Protein 8ZXU (pdb70)

Organism: Staphylococcus aureus (strain COL) (NCBI:txid93062)

Foldseek 3Di:
DADDFQDFADKFWWAWLVRDTDIPCVQAQFKEKEWEDQDCPDDQNVVQQVVLQVLAPVVHGYYEYEKQDPSPRVVVSCVVVVHPRGTYIHCNPPCRVCVSHVAAPVVSRIGAGKIWIAHNRRRTNDIDRDDDPHRHPPSVVSRVSNVVD/DEDDFQDQADKFWWAWLVRDIDIPVVQAQFKEKEWEDQDCPDVLNVVQQVVLQVPADPVHGYYEYEKQPPSPRVVVSCVVVVHDRRTYIHPNPPCRVCVRHVQAPPVVRMGAGKIWIAHSSRRTRDIDRDDPPDRHPPSVVSNVSSVVD/DEDDAQDFADKFWWAWLVRDTDIPCVFAQAKEKEWEAQDCPDDQNVVVLVVCVVLADPPGHAYEYEKQDDSPVVCVSCVVVVNVPRTYTHCNPPVRNCVRHVQAPPVSRIGFGKIWIAHNRRRTNDIDGADVVHDHPPSVVSRVSNVVD/DADDAQDFADKFWWAALVRDIDIPVVQAQFKEKEWEDQDCPDDLNVVSQVVLVVLADPVHGYYEYEKQDDSPVVVVSCVVVVNPRRTYIHCNPPCRNCVRNVAAPPVVRIGAGKIFIAGNRRRTRDIDRDDPPDRHPPSVVSRVSSVVD

B-factor: mean 20.43, std 9.21, range [8.5, 71.88]

Structure (mmCIF, N/CA/C/O backbone):
data_8ZXU
#
_entry.id   8ZXU
#
_cell.length_a   38.267
_cell.length_b   148.331
_cell.length_c   72.952
_cell.angle_alpha   90.00
_cell.angle_beta   90.00
_cell.angle_gamma   90.00
#
_symmetry.space_group_name_H-M   'P 1 21 1'
#
loop_
_entity.id
_entity.type
_entity.pdbx_description
1 polymer 'Thiol peroxidase'
2 non-polymer 'TETRAETHYLENE GLYCOL'
3 non-polymer 'HYDROGEN PEROXIDE'
4 non-polymer O-tert-Butylhydroxylamine
5 non-polymer IMIDAZOLE
6 non-polymer 1-HYDROXYSULFANYL-4-MERCAPTO-BUTANE-2,3-DIOL
7 non-polymer (2R,3S)-1,4-DIMERCAPTOBUTANE-2,3-DIOL
8 water water
#
loop_
_atom_site.group_PDB
_atom_site.id
_atom_site.type_symbol
_atom_site.label_atom_id
_atom_site.label_alt_id
_atom_site.label_comp_id
_atom_site.label_asym_id
_atom_site.label_entity_id
_atom_site.label_seq_id
_atom_site.pdbx_PDB_ins_code
_atom_site.Cartn_x
_atom_site.Cartn_y
_atom_site.Cartn_z
_atom_site.occupancy
_atom_site.B_iso_or_equiv
_atom_site.auth_seq_id
_atom_site.auth_comp_id
_atom_site.auth_asym_id
_atom_site.auth_atom_id
_atom_site.pdbx_PDB_model_num
ATOM 1 N N . GLN A 1 1 ? 12.514 -10.451 3.346 1.00 44.48 16 GLN A N 1
ATOM 2 C CA . GLN A 1 1 ? 13.549 -9.608 2.694 1.00 44.97 16 GLN A CA 1
ATOM 3 C C . GLN A 1 1 ? 14.819 -9.601 3.557 1.00 41.32 16 GLN A C 1
ATOM 4 O O . GLN A 1 1 ? 15.222 -10.626 4.067 1.00 37.93 16 GLN A O 1
ATOM 20 N N . GLN A 1 2 ? 15.471 -8.433 3.671 1.00 42.81 17 GLN A N 1
ATOM 21 C CA . GLN A 1 2 ? 16.626 -8.210 4.509 1.00 39.18 17 GLN A CA 1
ATOM 22 C C . GLN A 1 2 ? 16.297 -7.067 5.477 1.00 37.15 17 GLN A C 1
ATOM 23 O O . GLN A 1 2 ? 15.773 -6.036 5.040 1.00 43.08 17 GLN A O 1
ATOM 37 N N . ILE A 1 3 ? 16.602 -7.256 6.769 1.00 29.17 18 ILE A N 1
ATOM 38 C CA . ILE A 1 3 ? 16.380 -6.244 7.782 1.00 24.64 18 ILE A CA 1
ATOM 39 C C . ILE A 1 3 ? 17.632 -5.397 7.885 1.00 23.85 18 ILE A C 1
ATOM 40 O O . ILE A 1 3 ? 18.723 -5.930 8.039 1.00 22.32 18 ILE A O 1
ATOM 56 N N . ASN A 1 4 ? 17.465 -4.101 7.859 1.00 19.44 19 ASN A N 1
ATOM 57 C CA . ASN A 1 4 ? 18.597 -3.202 8.074 1.00 21.73 19 ASN A CA 1
ATOM 58 C C . ASN A 1 4 ? 18.392 -2.414 9.373 1.00 19.85 19 ASN A C 1
ATOM 59 O O . ASN A 1 4 ? 17.311 -1.930 9.715 1.00 18.98 19 ASN A O 1
ATOM 70 N N . GLU A 1 5 ? 19.522 -2.256 10.083 1.00 17.38 20 GLU A N 1
ATOM 71 C CA . GLU A 1 5 ? 19.498 -1.431 11.274 1.00 16.27 20 GLU A CA 1
ATOM 72 C C . GLU A 1 5 ? 19.029 -0.055 10.872 1.00 16.75 20 GLU A C 1
ATOM 73 O O . GLU A 1 5 ? 19.349 0.423 9.794 1.00 18.20 20 GLU A O 1
ATOM 85 N N . GLY A 1 6 ? 18.168 0.515 11.710 1.00 16.72 21 GLY A N 1
ATOM 86 C CA . GLY A 1 6 ? 17.629 1.863 11.509 1.00 17.93 21 GLY A CA 1
ATOM 87 C C . GLY A 1 6 ? 16.205 1.803 10.953 1.00 19.52 21 GLY A C 1
ATOM 88 O O . GLY A 1 6 ? 15.477 2.793 10.968 1.00 27.33 21 GLY A O 1
ATOM 92 N N . ASP A 1 7 ? 15.872 0.695 10.318 1.00 20.29 22 ASP A N 1
ATOM 93 C CA . ASP A 1 7 ? 14.559 0.467 9.772 1.00 20.68 22 ASP A CA 1
ATOM 94 C C . ASP A 1 7 ? 13.640 0.093 10.912 1.00 18.48 22 ASP A C 1
ATOM 95 O O . ASP A 1 7 ? 14.057 -0.335 12.009 1.00 18.54 22 ASP A O 1
ATOM 104 N N . PHE A 1 8 ? 12.359 0.407 10.654 1.00 18.57 23 PHE A N 1
ATOM 105 C CA . PHE A 1 8 ? 11.259 -0.054 11.454 1.00 16.85 23 PHE A CA 1
ATOM 106 C C . PHE A 1 8 ? 11.104 -1.572 11.191 1.00 17.09 23 PHE A C 1
ATOM 107 O O . PHE A 1 8 ? 11.160 -1.984 10.028 1.00 19.12 23 PHE A O 1
ATOM 124 N N . ALA A 1 9 ? 10.903 -2.329 12.292 1.00 15.47 24 ALA A N 1
ATOM 125 C CA . ALA A 1 9 ? 10.759 -3.771 12.273 1.00 15.86 24 ALA A CA 1
ATOM 126 C C . ALA A 1 9 ? 9.456 -4.112 11.569 1.00 16.99 24 ALA A C 1
ATOM 127 O O . ALA A 1 9 ? 8.438 -3.475 11.818 1.00 20.01 24 ALA A O 1
ATOM 134 N N . PRO A 1 10 ? 9.448 -5.126 10.696 1.00 17.69 25 PRO A N 1
ATOM 135 C CA . PRO A 1 10 ? 8.178 -5.591 10.128 1.00 18.74 25 PRO A CA 1
ATOM 136 C C . PRO A 1 10 ? 7.392 -6.375 11.175 1.00 17.53 25 PRO A C 1
ATOM 137 O O . PRO A 1 10 ? 7.944 -6.987 12.096 1.00 18.39 25 PRO A O 1
ATOM 148 N N . ASP A 1 11 ? 6.080 -6.328 11.046 1.00 18.21 26 ASP A N 1
ATOM 149 C CA . ASP A 1 11 ? 5.183 -7.126 11.844 1.00 16.58 26 ASP A CA 1
ATOM 150 C C . ASP A 1 11 ? 5.223 -8.562 11.391 1.00 15.58 26 ASP A C 1
ATOM 151 O O . ASP A 1 11 ? 5.751 -8.893 10.349 1.00 16.96 26 ASP A O 1
ATOM 160 N N . PHE A 1 12 ? 4.731 -9.415 12.289 1.00 14.80 27 PHE A N 1
ATOM 161 C CA . PHE A 1 12 ? 4.720 -10.876 12.095 1.00 15.09 27 PHE A CA 1
ATOM 162 C C . PHE A 1 12 ? 3.531 -11.456 12.855 1.00 15.56 27 PHE A C 1
ATOM 163 O O . PHE A 1 12 ? 3.003 -10.842 13.742 1.00 16.66 27 PHE A O 1
ATOM 180 N N . THR A 1 13 ? 3.240 -12.743 12.555 1.00 14.18 28 THR A N 1
ATOM 181 C CA A THR A 1 13 ? 2.238 -13.469 13.300 0.50 14.98 28 THR A CA 1
ATOM 182 C CA B THR A 1 13 ? 2.199 -13.512 13.214 0.50 15.15 28 THR A CA 1
ATOM 183 C C . THR A 1 13 ? 2.841 -14.813 13.688 1.00 14.26 28 THR A C 1
ATOM 184 O O . THR A 1 13 ? 3.231 -15.587 12.849 1.00 15.40 28 THR A O 1
ATOM 202 N N . VAL A 1 14 ? 2.922 -15.035 15.009 1.00 14.03 29 VAL A N 1
ATOM 203 C CA . VAL A 1 14 ? 3.425 -16.276 15.592 1.00 12.77 29 VAL A CA 1
ATOM 204 C C . VAL A 1 14 ? 2.459 -16.789 16.628 1.00 13.53 29 VAL A C 1
ATOM 205 O O . VAL A 1 14 ? 1.369 -16.211 16.845 1.00 14.10 29 VAL A O 1
ATOM 218 N N . LEU A 1 15 ? 2.732 -17.963 17.196 1.00 12.93 30 LEU A N 1
ATOM 219 C CA . LEU A 1 15 ? 1.875 -18.603 18.180 1.00 13.58 30 LEU A CA 1
ATOM 220 C C . LEU A 1 15 ? 2.542 -18.740 19.532 1.00 14.66 30 LEU A C 1
ATOM 221 O O . LEU A 1 15 ? 3.689 -19.239 19.665 1.00 13.15 30 LEU A O 1
ATOM 237 N N . ASP A 1 16 ? 1.831 -18.377 20.587 1.00 13.16 31 ASP A N 1
ATOM 238 C CA . ASP A 1 16 ? 2.269 -18.563 21.978 1.00 13.23 31 ASP A CA 1
ATOM 239 C C . ASP A 1 16 ? 2.057 -20.017 22.354 1.00 13.75 31 ASP A C 1
ATOM 240 O O . ASP A 1 16 ? 1.478 -20.794 21.558 1.00 14.50 31 ASP A O 1
ATOM 249 N N . ASN A 1 17 ? 2.501 -20.365 23.576 1.00 13.92 32 ASN A N 1
ATOM 250 C CA . ASN A 1 17 ? 2.425 -21.729 24.017 1.00 15.08 32 ASN A CA 1
ATOM 251 C C . ASN A 1 17 ? 1.005 -22.195 24.280 1.00 18.03 32 ASN A C 1
ATOM 252 O O . ASN A 1 17 ? 0.810 -23.423 24.385 1.00 20.36 32 ASN A O 1
ATOM 263 N N . ASP A 1 18 ? 0.078 -21.253 24.212 1.00 18.79 33 ASP A N 1
ATOM 264 C CA . ASP A 1 18 ? -1.349 -21.554 24.440 1.00 22.54 33 ASP A CA 1
ATOM 265 C C . ASP A 1 18 ? -2.149 -21.481 23.137 1.00 24.37 33 ASP A C 1
ATOM 266 O O . ASP A 1 18 ? -3.408 -21.447 23.159 1.00 23.96 33 ASP A O 1
ATOM 275 N N . LEU A 1 19 ? -1.454 -21.420 22.001 1.00 22.90 34 LEU A N 1
ATOM 276 C CA . LEU A 1 19 ? -1.992 -21.445 20.653 1.00 20.26 34 LEU A CA 1
ATOM 277 C C . LEU A 1 19 ? -2.668 -20.139 20.249 1.00 20.07 34 LEU A C 1
ATOM 278 O O . LEU A 1 19 ? -3.328 -20.084 19.169 1.00 19.47 34 LEU A O 1
ATOM 294 N N . ASN A 1 20 ? -2.438 -19.089 21.007 1.00 19.30 35 ASN A N 1
ATOM 295 C CA . ASN A 1 20 ? -2.912 -17.777 20.640 1.00 20.86 35 ASN A CA 1
ATOM 296 C C . ASN A 1 20 ? -1.995 -17.121 19.632 1.00 20.28 35 ASN A C 1
ATOM 297 O O . ASN A 1 20 ? -0.787 -17.196 19.768 1.00 17.86 35 ASN A O 1
ATOM 308 N N . GLN A 1 21 ? -2.568 -16.331 18.721 1.00 18.55 36 GLN A N 1
ATOM 309 C CA . GLN A 1 21 ? -1.836 -15.504 17.778 1.00 21.44 36 GLN A CA 1
ATOM 310 C C . GLN A 1 21 ? -1.178 -14.325 18.520 1.00 19.55 36 GLN A C 1
ATOM 311 O O . GLN A 1 21 ? -1.851 -13.656 19.310 1.00 22.53 36 GLN A O 1
ATOM 325 N N . VAL A 1 22 ? 0.122 -14.128 18.273 1.00 17.84 37 VAL A N 1
ATOM 326 C CA . VAL A 1 22 ? 0.903 -13.017 18.811 1.00 16.82 37 VAL A CA 1
ATOM 327 C C . VAL A 1 22 ? 1.566 -12.258 17.661 1.00 15.94 37 VAL A C 1
ATOM 328 O O . VAL A 1 22 ? 2.018 -12.818 16.646 1.00 13.65 37 VAL A O 1
ATOM 341 N N . THR A 1 23 ? 1.482 -10.891 17.750 1.00 14.54 38 THR A N 1
ATOM 342 C CA . THR A 1 23 ? 2.084 -10.024 16.750 1.00 18.41 38 THR A CA 1
ATOM 343 C C . THR A 1 23 ? 2.959 -8.990 17.481 1.00 18.36 38 THR A C 1
ATOM 344 O O . THR A 1 23 ? 2.941 -8.929 18.715 1.00 18.28 38 THR A O 1
ATOM 354 N N . LEU A 1 24 ? 3.625 -8.115 16.748 1.00 23.01 39 LEU A N 1
ATOM 355 C CA . LEU A 1 24 ? 4.665 -7.320 17.406 1.00 21.40 39 LEU A CA 1
ATOM 356 C C . LEU A 1 24 ? 3.929 -6.324 18.318 1.00 20.63 39 LEU A C 1
ATOM 357 O O . LEU A 1 24 ? 4.429 -5.961 19.415 1.00 20.60 39 LEU A O 1
ATOM 373 N N . ALA A 1 25 ? 2.690 -5.946 17.952 1.00 19.89 40 ALA A N 1
ATOM 374 C CA . ALA A 1 25 ? 1.859 -5.033 18.708 1.00 23.83 40 ALA A CA 1
ATOM 375 C C . ALA A 1 25 ? 1.448 -5.544 20.092 1.00 22.08 40 ALA A C 1
ATOM 376 O O . ALA A 1 25 ? 1.095 -4.748 20.957 1.00 22.68 40 ALA A O 1
ATOM 383 N N . ASP A 1 26 ? 1.480 -6.851 20.340 1.00 17.68 41 ASP A N 1
ATOM 384 C CA . ASP A 1 26 ? 1.235 -7.389 21.660 1.00 17.54 41 ASP A CA 1
ATOM 385 C C . ASP A 1 26 ? 2.326 -6.991 22.661 1.00 17.42 41 ASP A C 1
ATOM 386 O O . ASP A 1 26 ? 2.194 -7.255 23.864 1.00 20.06 41 ASP A O 1
ATOM 395 N N . TYR A 1 27 ? 3.401 -6.388 22.182 1.00 15.61 42 TYR A N 1
ATOM 396 C CA . TYR A 1 27 ? 4.459 -5.912 23.082 1.00 13.91 42 TYR A CA 1
ATOM 397 C C . TYR A 1 27 ? 4.671 -4.397 22.960 1.00 12.75 42 TYR A C 1
ATOM 398 O O . TYR A 1 27 ? 5.731 -3.844 23.018 1.00 12.44 42 TYR A O 1
ATOM 415 N N . ALA A 1 28 ? 3.563 -3.720 22.597 1.00 12.53 43 ALA A N 1
ATOM 416 C CA . ALA A 1 28 ? 3.571 -2.297 22.310 1.00 13.33 43 ALA A CA 1
ATOM 417 C C . ALA A 1 28 ? 4.185 -1.505 23.439 1.00 12.60 43 ALA A C 1
ATOM 418 O O . ALA A 1 28 ? 3.818 -1.727 24.600 1.00 12.70 43 ALA A O 1
ATOM 425 N N . GLY A 1 29 ? 5.089 -0.583 23.012 1.00 13.17 44 GLY A N 1
ATOM 426 C CA . GLY A 1 29 ? 5.670 0.305 23.992 1.00 14.63 44 GLY A CA 1
ATOM 427 C C . GLY A 1 29 ? 6.932 -0.221 24.683 1.00 14.80 44 GLY A C 1
ATOM 428 O O . GLY A 1 29 ? 7.481 0.558 25.406 1.00 19.02 44 GLY A O 1
ATOM 432 N N . LYS A 1 30 ? 7.309 -1.490 24.439 1.00 16.01 45 LYS A N 1
ATOM 433 C CA . LYS A 1 30 ? 8.472 -2.095 25.047 1.00 15.94 45 LYS A CA 1
ATOM 434 C C . LYS A 1 30 ? 9.626 -2.232 24.057 1.00 13.53 45 LYS A C 1
ATOM 435 O O . LYS A 1 30 ? 9.409 -2.407 22.860 1.00 15.10 45 LYS A O 1
ATOM 454 N N . LYS A 1 31 ? 10.857 -2.166 24.547 1.00 13.29 46 LYS A N 1
ATOM 455 C CA . LYS A 1 31 ? 11.989 -2.600 23.808 1.00 14.37 46 LYS A CA 1
ATOM 456 C C . LYS A 1 31 ? 11.903 -4.135 23.758 1.00 12.34 46 LYS A C 1
ATOM 457 O O . LYS A 1 31 ? 11.508 -4.679 24.817 1.00 14.24 46 LYS A O 1
ATOM 476 N N . LYS A 1 32 ? 12.586 -4.702 22.773 1.00 11.44 47 LYS A N 1
ATOM 477 C CA . LYS A 1 32 ? 12.628 -6.150 22.560 1.00 11.46 47 LYS A CA 1
ATOM 478 C C . LYS A 1 32 ? 14.029 -6.572 22.207 1.00 13.28 47 LYS A C 1
ATOM 479 O O . LYS A 1 32 ? 14.533 -6.110 21.198 1.00 13.64 47 LYS A O 1
ATOM 498 N N . LEU A 1 33 ? 14.372 -7.715 22.804 1.00 10.91 48 LEU A N 1
ATOM 499 C CA . LEU A 1 33 ? 15.527 -8.490 22.313 1.00 10.91 48 LEU A CA 1
ATOM 500 C C . LEU A 1 33 ? 14.952 -9.787 21.725 1.00 11.75 48 LEU A C 1
ATOM 501 O O . LEU A 1 33 ? 14.241 -10.490 22.490 1.00 11.99 48 LEU A O 1
ATOM 517 N N . ILE A 1 34 ? 15.075 -9.921 20.428 1.00 9.99 49 ILE A N 1
ATOM 518 C CA . ILE A 1 34 ? 14.519 -11.097 19.757 1.00 11.85 49 ILE A CA 1
ATOM 519 C C . ILE A 1 34 ? 15.689 -12.033 19.467 1.00 11.13 49 ILE A C 1
ATOM 520 O O . ILE A 1 34 ? 16.577 -11.792 18.605 1.00 11.12 49 ILE A O 1
ATOM 536 N N . SER A 1 35 ? 15.601 -13.213 20.112 1.00 11.21 50 SER A N 1
ATOM 537 C CA . SER A 1 35 ? 16.538 -14.293 19.965 1.00 11.24 50 SER A CA 1
ATOM 538 C C . SER A 1 35 ? 15.930 -15.409 19.142 1.00 10.84 50 SER A C 1
ATOM 539 O O . SER A 1 35 ? 14.904 -15.963 19.565 1.00 13.10 50 SER A O 1
ATOM 546 N N . VAL A 1 36 ? 16.514 -15.685 17.981 1.00 10.21 51 VAL A N 1
ATOM 547 C CA . VAL A 1 36 ? 16.003 -16.640 16.998 1.00 11.22 51 VAL A CA 1
ATOM 548 C C . VAL A 1 36 ? 16.855 -17.871 17.084 1.00 10.24 51 VAL A C 1
ATOM 549 O O . VAL A 1 36 ? 18.100 -17.762 16.997 1.00 10.67 51 VAL A O 1
ATOM 562 N N . VAL A 1 37 ? 16.283 -19.080 17.196 1.00 11.63 52 VAL A N 1
ATOM 563 C CA . VAL A 1 37 ? 17.031 -20.307 17.140 1.00 10.43 52 VAL A CA 1
ATOM 564 C C . VAL A 1 37 ? 16.451 -21.343 16.146 1.00 11.44 52 VAL A C 1
ATOM 565 O O . VAL A 1 37 ? 15.237 -21.361 15.970 1.00 11.58 52 VAL A O 1
ATOM 578 N N . PRO A 1 38 ? 17.279 -22.263 15.638 1.00 11.66 53 PRO A N 1
ATOM 579 C CA . PRO A 1 38 ? 16.812 -23.423 14.899 1.00 13.43 53 PRO A CA 1
ATOM 580 C C . PRO A 1 38 ? 15.943 -24.381 15.710 1.00 11.48 53 PRO A C 1
ATOM 581 O O . PRO A 1 38 ? 14.905 -24.778 15.220 1.00 12.26 53 PRO A O 1
ATOM 592 N N . SER A 1 39 ? 16.325 -24.683 16.988 1.00 11.69 54 SER A N 1
ATOM 593 C CA . SER A 1 39 ? 15.473 -25.499 17.819 1.00 10.87 54 SER A CA 1
ATOM 594 C C . SER A 1 39 ? 15.872 -25.303 19.279 1.00 10.70 54 SER A C 1
ATOM 595 O O . SER A 1 39 ? 17.029 -25.555 19.567 1.00 12.28 54 SER A O 1
ATOM 602 N N . ILE A 1 40 ? 14.944 -25.044 20.139 1.00 10.12 55 ILE A N 1
ATOM 603 C CA . ILE A 1 40 ? 15.168 -24.963 21.571 1.00 12.27 55 ILE A CA 1
ATOM 604 C C . ILE A 1 40 ? 15.569 -26.321 22.122 1.00 11.19 55 ILE A C 1
ATOM 605 O O . ILE A 1 40 ? 15.997 -26.444 23.253 1.00 12.24 55 ILE A O 1
ATOM 621 N N . ASP A 1 41 ? 15.334 -27.402 21.405 1.00 12.34 56 ASP A N 1
ATOM 622 C CA . ASP A 1 41 ? 15.608 -28.770 21.846 1.00 11.41 56 ASP A CA 1
ATOM 623 C C . ASP A 1 41 ? 17.049 -29.159 21.493 1.00 12.42 56 ASP A C 1
ATOM 624 O O . ASP A 1 41 ? 17.355 -30.358 21.343 1.00 13.93 56 ASP A O 1
ATOM 633 N N . THR A 1 42 ? 17.887 -28.193 21.105 1.00 11.74 57 THR A N 1
ATOM 634 C CA . THR A 1 42 ? 19.313 -28.417 20.891 1.00 13.59 57 THR A CA 1
ATOM 635 C C . THR A 1 42 ? 20.045 -27.633 21.984 1.00 14.44 57 THR A C 1
ATOM 636 O O . THR A 1 42 ? 19.644 -26.504 22.352 1.00 14.78 57 THR A O 1
ATOM 646 N N . GLY A 1 43 ? 21.275 -28.054 22.265 1.00 16.08 58 GLY A N 1
ATOM 647 C CA . GLY A 1 43 ? 21.998 -27.595 23.422 1.00 15.01 58 GLY A CA 1
ATOM 648 C C . GLY A 1 43 ? 22.448 -26.148 23.279 1.00 13.58 58 GLY A C 1
ATOM 649 O O . GLY A 1 43 ? 22.192 -25.346 24.203 1.00 13.81 58 GLY A O 1
ATOM 653 N N . VAL A 1 44 ? 23.032 -25.843 22.091 1.00 11.75 59 VAL A N 1
ATOM 654 C CA . VAL A 1 44 ? 23.512 -24.440 21.931 1.00 12.15 59 VAL A CA 1
ATOM 655 C C . VAL A 1 44 ? 22.339 -23.438 22.007 1.00 13.75 59 VAL A C 1
ATOM 656 O O . VAL A 1 44 ? 22.484 -22.275 22.472 1.00 13.25 59 VAL A O 1
ATOM 669 N N . CYS A 1 45 ? 21.176 -23.813 21.400 1.00 12.21 60 CYS A N 1
ATOM 670 C CA . CYS A 1 45 ? 20.004 -22.944 21.378 1.00 11.98 60 CYS A CA 1
ATOM 671 C C . CYS A 1 45 ? 19.388 -22.772 22.789 1.00 10.83 60 CYS A C 1
ATOM 672 O O . CYS A 1 45 ? 18.949 -21.674 23.117 1.00 12.50 60 CYS A O 1
ATOM 679 N N . ASP A 1 46 ? 19.355 -23.853 23.561 1.00 11.10 61 ASP A N 1
ATOM 680 C CA . ASP A 1 46 ? 18.989 -23.843 24.965 1.00 11.48 61 ASP A CA 1
ATOM 681 C C . ASP A 1 46 ? 19.801 -22.829 25.729 1.00 12.42 61 ASP A C 1
ATOM 682 O O . ASP A 1 46 ? 19.305 -21.971 26.403 1.00 12.16 61 ASP A O 1
ATOM 691 N N . GLN A 1 47 ? 21.121 -22.916 25.553 1.00 12.69 62 GLN A N 1
ATOM 692 C CA . GLN A 1 47 ? 22.048 -22.023 26.261 1.00 14.27 62 GLN A CA 1
ATOM 693 C C . GLN A 1 47 ? 21.880 -20.543 25.887 1.00 13.54 62 GLN A C 1
ATOM 694 O O . GLN A 1 47 ? 21.752 -19.671 26.753 1.00 12.08 62 GLN A O 1
ATOM 708 N N . GLN A 1 48 ? 21.647 -20.315 24.575 1.00 12.50 63 GLN A N 1
ATOM 709 C CA . GLN A 1 48 ? 21.358 -18.966 24.119 1.00 12.46 63 GLN A CA 1
ATOM 710 C C . GLN A 1 48 ? 20.095 -18.410 24.802 1.00 12.00 63 GLN A C 1
ATOM 711 O O . GLN A 1 48 ? 20.038 -17.215 25.194 1.00 11.68 63 GLN A O 1
ATOM 725 N N . THR A 1 49 ? 19.044 -19.242 24.840 1.00 12.54 64 THR A N 1
ATOM 726 C CA . THR A 1 49 ? 17.736 -18.857 25.373 1.00 11.42 64 THR A CA 1
ATOM 727 C C . THR A 1 49 ? 17.894 -18.458 26.837 1.00 11.55 64 THR A C 1
ATOM 728 O O . THR A 1 49 ? 17.317 -17.425 27.310 1.00 12.14 64 THR A O 1
ATOM 738 N N . ARG A 1 50 ? 18.543 -19.341 27.597 1.00 11.50 65 ARG A N 1
ATOM 739 C CA . ARG A 1 50 ? 18.732 -19.143 29.028 1.00 13.16 65 ARG A CA 1
ATOM 740 C C . ARG A 1 50 ? 19.583 -17.910 29.301 1.00 13.07 65 ARG A C 1
ATOM 741 O O . ARG A 1 50 ? 19.219 -17.118 30.133 1.00 12.61 65 ARG A O 1
ATOM 762 N N . LYS A 1 51 ? 20.632 -17.731 28.503 1.00 13.31 66 LYS A N 1
ATOM 763 C CA . LYS A 1 51 ? 21.492 -16.587 28.840 1.00 11.81 66 LYS A CA 1
ATOM 764 C C . LYS A 1 51 ? 20.864 -15.234 28.550 1.00 13.28 66 LYS A C 1
ATOM 765 O O . LYS A 1 51 ? 20.956 -14.321 29.334 1.00 12.33 66 LYS A O 1
ATOM 784 N N . PHE A 1 52 ? 20.232 -15.081 27.346 1.00 10.58 67 PHE A N 1
ATOM 785 C CA . PHE A 1 52 ? 19.527 -13.804 27.118 1.00 12.64 67 PHE A CA 1
ATOM 786 C C . PHE A 1 52 ? 18.484 -13.548 28.194 1.00 13.20 67 PHE A C 1
ATOM 787 O O . PHE A 1 52 ? 18.232 -12.431 28.648 1.00 14.09 67 PHE A O 1
ATOM 804 N N . ASN A 1 53 ? 17.726 -14.562 28.558 1.00 14.39 68 ASN A N 1
ATOM 805 C CA . ASN A 1 53 ? 16.627 -14.384 29.516 1.00 15.69 68 ASN A CA 1
ATOM 806 C C . ASN A 1 53 ? 17.135 -14.003 30.908 1.00 17.99 68 ASN A C 1
ATOM 807 O O . ASN A 1 53 ? 16.528 -13.102 31.530 1.00 16.59 68 ASN A O 1
ATOM 818 N N B SER A 1 54 ? 18.277 -14.584 31.337 1.00 15.12 69 SER A N 1
ATOM 819 C CA B SER A 1 54 ? 18.856 -14.276 32.658 1.00 16.03 69 SER A CA 1
ATOM 820 C C B SER A 1 54 ? 19.543 -12.915 32.662 1.00 16.11 69 SER A C 1
ATOM 821 O O B SER A 1 54 ? 19.487 -12.229 33.666 1.00 20.28 69 SER A O 1
ATOM 828 N N . ASP A 1 55 ? 20.165 -12.538 31.544 1.00 14.96 70 ASP A N 1
ATOM 829 C CA . ASP A 1 55 ? 21.061 -11.385 31.558 1.00 16.11 70 ASP A CA 1
ATOM 830 C C . ASP A 1 55 ? 20.278 -10.115 31.262 1.00 16.76 70 ASP A C 1
ATOM 831 O O . ASP A 1 55 ? 20.783 -9.027 31.620 1.00 18.49 70 ASP A O 1
ATOM 840 N N . ALA A 1 56 ? 19.121 -10.155 30.553 1.00 15.54 71 ALA A N 1
ATOM 841 C CA . ALA A 1 56 ? 18.455 -8.949 30.093 1.00 15.96 71 ALA A CA 1
ATOM 842 C C . ALA A 1 56 ? 17.462 -8.502 31.142 1.00 15.92 71 ALA A C 1
ATOM 843 O O . ALA A 1 56 ? 16.761 -9.369 31.679 1.00 19.69 71 ALA A O 1
ATOM 850 N N . SER A 1 57 ? 17.487 -7.196 31.496 1.00 14.65 72 SER A N 1
ATOM 851 C CA . SER A 1 57 ? 16.555 -6.584 32.436 1.00 18.81 72 SER A CA 1
ATOM 852 C C . SER A 1 57 ? 15.142 -6.685 31.877 1.00 20.28 72 SER A C 1
ATOM 853 O O . SER A 1 57 ? 14.911 -6.225 30.764 1.00 18.45 72 SER A O 1
ATOM 860 N N . LYS A 1 58 ? 14.310 -7.480 32.573 1.00 28.16 73 LYS A N 1
ATOM 861 C CA . LYS A 1 58 ? 12.938 -7.765 32.122 1.00 28.57 73 LYS A CA 1
ATOM 862 C C . LYS A 1 58 ? 11.976 -6.899 32.902 1.00 29.79 73 LYS A C 1
ATOM 863 O O . LYS A 1 58 ? 10.787 -7.012 32.752 1.00 28.95 73 LYS A O 1
ATOM 882 N N . GLU A 1 59 ? 12.505 -6.038 33.764 1.00 34.30 74 GLU A N 1
ATOM 883 C CA . GLU A 1 59 ? 11.712 -4.964 34.327 1.00 39.92 74 GLU A CA 1
ATOM 884 C C . GLU A 1 59 ? 11.700 -3.845 33.284 1.00 39.71 74 GLU A C 1
ATOM 885 O O . GLU A 1 59 ? 10.743 -3.054 33.213 1.00 32.52 74 GLU A O 1
ATOM 897 N N . GLU A 1 60 ? 12.725 -3.842 32.407 1.00 36.80 75 GLU A N 1
ATOM 898 C CA . GLU A 1 60 ? 12.881 -2.689 31.511 1.00 39.73 75 GLU A CA 1
ATOM 899 C C . GLU A 1 60 ? 12.362 -2.930 30.095 1.00 35.75 75 GLU A C 1
ATOM 900 O O . GLU A 1 60 ? 12.068 -1.942 29.437 1.00 38.17 75 GLU A O 1
ATOM 912 N N . GLY A 1 61 ? 12.278 -4.197 29.611 1.00 29.58 76 GLY A N 1
ATOM 913 C CA . GLY A 1 61 ? 11.914 -4.533 28.228 1.00 22.64 76 GLY A CA 1
ATOM 914 C C . GLY A 1 61 ? 11.617 -6.035 28.149 1.00 18.50 76 GLY A C 1
ATOM 915 O O . GLY A 1 61 ? 11.476 -6.628 29.178 1.00 19.54 76 GLY A O 1
ATOM 919 N N . ILE A 1 62 ? 11.466 -6.630 26.942 1.00 15.38 77 ILE A N 1
ATOM 920 C CA A ILE A 1 62 ? 10.969 -7.987 26.699 0.50 16.31 77 ILE A CA 1
ATOM 921 C CA B ILE A 1 62 ? 11.022 -8.016 26.776 0.50 15.97 77 ILE A CA 1
ATOM 922 C C . ILE A 1 62 ? 12.063 -8.801 25.983 1.00 14.11 77 ILE A C 1
ATOM 923 O O . ILE A 1 62 ? 12.564 -8.299 24.949 1.00 12.68 77 ILE A O 1
ATOM 953 N N . VAL A 1 63 ? 12.315 -10.113 26.383 1.00 14.54 78 VAL A N 1
ATOM 954 C CA . VAL A 1 63 ? 13.123 -10.997 25.556 1.00 14.93 78 VAL A CA 1
ATOM 955 C C . VAL A 1 63 ? 12.200 -11.997 24.861 1.00 14.06 78 VAL A C 1
ATOM 956 O O . VAL A 1 63 ? 11.543 -12.733 25.549 1.00 14.20 78 VAL A O 1
ATOM 969 N N . LEU A 1 64 ? 12.132 -11.968 23.551 1.00 10.70 79 LEU A N 1
ATOM 970 C CA . LEU A 1 64 ? 11.345 -12.951 22.740 1.00 12.30 79 LEU A CA 1
ATOM 971 C C . LEU A 1 64 ? 12.301 -14.019 22.260 1.00 10.91 79 LEU A C 1
ATOM 972 O O . LEU A 1 64 ? 13.329 -13.707 21.718 1.00 13.38 79 LEU A O 1
ATOM 988 N N . THR A 1 65 ? 11.897 -15.311 22.378 1.00 10.66 80 THR A N 1
ATOM 989 C CA . THR A 1 65 ? 12.504 -16.414 21.703 1.00 12.93 80 THR A CA 1
ATOM 990 C C . THR A 1 65 ? 11.602 -16.898 20.583 1.00 10.49 80 THR A C 1
ATOM 991 O O . THR A 1 65 ? 10.406 -17.195 20.881 1.00 11.49 80 THR A O 1
ATOM 1001 N N . ILE A 1 66 ? 12.061 -16.990 19.340 1.00 9.28 81 ILE A N 1
ATOM 1002 C CA . ILE A 1 66 ? 11.295 -17.354 18.154 1.00 9.94 81 ILE A CA 1
ATOM 1003 C C . ILE A 1 66 ? 11.968 -18.537 17.491 1.00 10.20 81 ILE A C 1
ATOM 1004 O O . ILE A 1 66 ? 13.220 -18.498 17.244 1.00 10.14 81 ILE A O 1
ATOM 1020 N N . SER A 1 67 ? 11.247 -19.605 17.183 1.00 11.54 82 SER A N 1
ATOM 1021 C CA . SER A 1 67 ? 11.768 -20.755 16.459 1.00 11.48 82 SER A CA 1
ATOM 1022 C C . SER A 1 67 ? 10.657 -21.441 15.700 1.00 11.33 82 SER A C 1
ATOM 1023 O O . SER A 1 67 ? 9.493 -21.151 15.937 1.00 11.60 82 SER A O 1
ATOM 1030 N N . ALA A 1 68 ? 11.041 -22.384 14.825 1.00 11.78 83 ALA A N 1
ATOM 1031 C CA . ALA A 1 68 ? 10.111 -23.291 14.155 1.00 13.21 83 ALA A CA 1
ATOM 1032 C C . ALA A 1 68 ? 9.760 -24.520 14.994 1.00 10.57 83 ALA A C 1
ATOM 1033 O O . ALA A 1 68 ? 9.007 -25.382 14.488 1.00 12.49 83 ALA A O 1
ATOM 1040 N N . ASP A 1 69 ? 10.137 -24.629 16.247 1.00 10.11 84 ASP A N 1
ATOM 1041 C CA . ASP A 1 69 ? 9.641 -25.678 17.117 1.00 10.08 84 ASP A CA 1
ATOM 1042 C C . ASP A 1 69 ? 8.138 -25.567 17.179 1.00 8.93 84 ASP A C 1
ATOM 1043 O O . ASP A 1 69 ? 7.681 -24.427 17.154 1.00 9.38 84 ASP A O 1
ATOM 1052 N N . LEU A 1 70 ? 7.441 -26.650 17.377 1.00 10.61 85 LEU A N 1
ATOM 1053 C CA . LEU A 1 70 ? 5.971 -26.536 17.585 1.00 10.79 85 LEU A CA 1
ATOM 1054 C C . LEU A 1 70 ? 5.750 -25.837 18.912 1.00 10.26 85 LEU A C 1
ATOM 1055 O O . LEU A 1 70 ? 6.569 -25.912 19.813 1.00 11.00 85 LEU A O 1
ATOM 1071 N N . PRO A 1 71 ? 4.528 -25.231 19.132 1.00 10.77 86 PRO A N 1
ATOM 1072 C CA . PRO A 1 71 ? 4.205 -24.629 20.393 1.00 11.11 86 PRO A CA 1
ATOM 1073 C C . PRO A 1 71 ? 4.317 -25.593 21.564 1.00 11.57 86 PRO A C 1
ATOM 1074 O O . PRO A 1 71 ? 4.778 -25.323 22.693 1.00 13.71 86 PRO A O 1
ATOM 1085 N N . PHE A 1 72 ? 4.075 -26.887 21.269 1.00 11.64 87 PHE A N 1
ATOM 1086 C CA . PHE A 1 72 ? 4.014 -27.925 22.273 1.00 12.60 87 PHE A CA 1
ATOM 1087 C C . PHE A 1 72 ? 5.436 -28.241 22.773 1.00 11.40 87 PHE A C 1
ATOM 1088 O O . PHE A 1 72 ? 5.632 -28.423 23.980 1.00 13.63 87 PHE A O 1
ATOM 1105 N N . ALA A 1 73 ? 6.459 -28.208 21.893 1.00 11.09 88 ALA A N 1
ATOM 1106 C CA . ALA A 1 73 ? 7.847 -28.342 22.249 1.00 11.75 88 ALA A CA 1
ATOM 1107 C C . ALA A 1 73 ? 8.261 -27.174 23.146 1.00 10.59 88 ALA A C 1
ATOM 1108 O O . ALA A 1 73 ? 9.018 -27.396 24.128 1.00 13.08 88 ALA A O 1
ATOM 1115 N N . GLN A 1 74 ? 7.850 -25.974 22.782 1.00 10.16 89 GLN A N 1
ATOM 1116 C CA . GLN A 1 74 ? 8.340 -24.802 23.461 1.00 10.99 89 GLN A CA 1
ATOM 1117 C C . GLN A 1 74 ? 7.754 -24.746 24.872 1.00 11.58 89 GLN A C 1
ATOM 1118 O O . GLN A 1 74 ? 8.384 -24.451 25.903 1.00 13.52 89 GLN A O 1
ATOM 1132 N N . LYS A 1 75 ? 6.453 -25.130 25.000 1.00 12.78 90 LYS A N 1
ATOM 1133 C CA . LYS A 1 75 ? 5.806 -25.247 26.314 1.00 12.93 90 LYS A CA 1
ATOM 1134 C C . LYS A 1 75 ? 6.476 -26.302 27.186 1.00 12.91 90 LYS A C 1
ATOM 1135 O O . LYS A 1 75 ? 6.805 -26.107 28.374 1.00 14.79 90 LYS A O 1
ATOM 1154 N N . ARG A 1 76 ? 6.788 -27.462 26.610 1.00 13.85 91 ARG A N 1
ATOM 1155 C CA . ARG A 1 76 ? 7.473 -28.511 27.341 1.00 15.38 91 ARG A CA 1
ATOM 1156 C C . ARG A 1 76 ? 8.876 -28.043 27.782 1.00 15.50 91 ARG A C 1
ATOM 1157 O O . ARG A 1 76 ? 9.314 -28.329 28.921 1.00 15.77 91 ARG A O 1
ATOM 1178 N N . TRP A 1 77 ? 9.561 -27.249 26.928 1.00 13.59 92 TRP A N 1
ATOM 1179 C CA . TRP A 1 77 ? 10.897 -26.822 27.257 1.00 13.58 92 TRP A CA 1
ATOM 1180 C C . TRP A 1 77 ? 10.861 -25.970 28.516 1.00 13.63 92 TRP A C 1
ATOM 1181 O O . TRP A 1 77 ? 11.713 -26.079 29.351 1.00 15.73 92 TRP A O 1
ATOM 1202 N N . CYS A 1 78 ? 9.918 -24.995 28.550 1.00 13.79 93 CYS A N 1
ATOM 1203 C CA . CYS A 1 78 ? 9.847 -24.054 29.651 1.00 13.68 93 CYS A CA 1
ATOM 1204 C C . CYS A 1 78 ? 9.582 -24.812 30.958 1.00 15.28 93 CYS A C 1
ATOM 1205 O O . CYS A 1 78 ? 10.197 -24.493 31.997 1.00 15.03 93 CYS A O 1
ATOM 1212 N N . ALA A 1 79 ? 8.704 -25.836 30.867 1.00 15.58 94 ALA A N 1
ATOM 1213 C CA . ALA A 1 79 ? 8.342 -26.620 32.062 1.00 17.82 94 ALA A CA 1
ATOM 1214 C C . ALA A 1 79 ? 9.570 -27.410 32.538 1.00 16.39 94 ALA A C 1
ATOM 1215 O O . ALA A 1 79 ? 9.923 -27.390 33.743 1.00 18.36 94 ALA A O 1
ATOM 1222 N N . SER A 1 80 ? 10.245 -28.039 31.582 1.00 16.15 95 SER A N 1
ATOM 1223 C CA A SER A 1 80 ? 11.435 -28.840 31.846 0.50 16.20 95 SER A CA 1
ATOM 1224 C CA B SER A 1 80 ? 11.433 -28.846 31.847 0.50 16.03 95 SER A CA 1
ATOM 1225 C C . SER A 1 80 ? 12.555 -28.013 32.469 1.00 16.49 95 SER A C 1
ATOM 1226 O O . SER A 1 80 ? 13.299 -28.452 33.354 1.00 17.35 95 SER A O 1
ATOM 1238 N N . ALA A 1 81 ? 12.673 -26.736 32.047 1.00 14.45 96 ALA A N 1
ATOM 1239 C CA . ALA A 1 81 ? 13.728 -25.865 32.506 1.00 14.09 96 ALA A CA 1
ATOM 1240 C C . ALA A 1 81 ? 13.352 -25.296 33.890 1.00 14.50 96 ALA A C 1
ATOM 1241 O O . ALA A 1 81 ? 14.229 -24.780 34.603 1.00 13.34 96 ALA A O 1
ATOM 1248 N N . GLY A 1 82 ? 12.018 -25.382 34.193 1.00 15.59 97 GLY A N 1
ATOM 1249 C CA . GLY A 1 82 ? 11.542 -24.867 35.486 1.00 15.83 97 GLY A CA 1
ATOM 1250 C C . GLY A 1 82 ? 11.522 -23.366 35.511 1.00 18.06 97 GLY A C 1
ATOM 1251 O O . GLY A 1 82 ? 11.726 -22.777 36.585 1.00 19.76 97 GLY A O 1
ATOM 1255 N N . LEU A 1 83 ? 11.305 -22.744 34.339 1.00 18.11 98 LEU A N 1
ATOM 1256 C CA . LEU A 1 83 ? 11.204 -21.295 34.190 1.00 21.68 98 LEU A CA 1
ATOM 1257 C C . LEU A 1 83 ? 9.794 -20.898 33.727 1.00 19.25 98 LEU A C 1
ATOM 1258 O O . LEU A 1 83 ? 9.360 -21.365 32.647 1.00 25.60 98 LEU A O 1
ATOM 1274 N N . ASP A 1 84 ? 9.066 -19.996 34.434 1.00 18.25 99 ASP A N 1
ATOM 1275 C CA . ASP A 1 84 ? 7.758 -19.498 33.995 1.00 19.08 99 ASP A CA 1
ATOM 1276 C C . ASP A 1 84 ? 7.829 -18.038 33.473 1.00 19.69 99 ASP A C 1
ATOM 1277 O O . ASP A 1 84 ? 6.779 -17.473 33.120 1.00 24.87 99 ASP A O 1
ATOM 1286 N N . ASN A 1 85 ? 9.031 -17.495 33.401 1.00 17.10 100 ASN A N 1
ATOM 1287 C CA . ASN A 1 85 ? 9.269 -16.113 33.032 1.00 17.48 100 ASN A CA 1
ATOM 1288 C C . ASN A 1 85 ? 9.884 -15.951 31.651 1.00 16.05 100 ASN A C 1
ATOM 1289 O O . ASN A 1 85 ? 10.432 -14.884 31.326 1.00 16.64 100 ASN A O 1
ATOM 1300 N N . VAL A 1 86 ? 9.806 -16.997 30.809 1.00 14.01 101 VAL A N 1
ATOM 1301 C CA . VAL A 1 86 ? 10.509 -17.054 29.546 1.00 12.86 101 VAL A CA 1
ATOM 1302 C C . VAL A 1 86 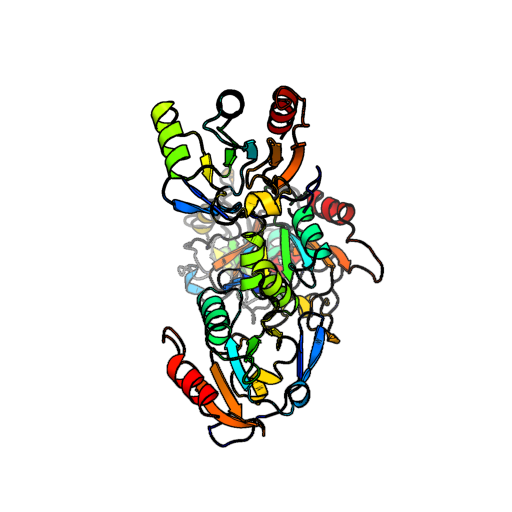? 9.451 -17.105 28.432 1.00 11.70 101 VAL A C 1
ATOM 1303 O O . VAL A 1 86 ? 8.753 -18.149 28.309 1.00 12.38 101 VAL A O 1
ATOM 1316 N N . ILE A 1 87 ? 9.521 -16.107 27.534 1.00 11.25 102 ILE A N 1
ATOM 1317 C CA . ILE A 1 87 ? 8.572 -16.041 26.423 1.00 11.29 102 ILE A CA 1
ATOM 1318 C C . ILE A 1 87 ? 9.119 -16.794 25.235 1.00 11.72 102 ILE A C 1
ATOM 1319 O O . ILE A 1 87 ? 10.238 -16.511 24.760 1.00 11.45 102 ILE A O 1
ATOM 1335 N N . THR A 1 88 ? 8.355 -17.787 24.735 1.00 11.82 103 THR A N 1
ATOM 1336 C CA . THR A 1 88 ? 8.733 -18.526 23.542 1.00 12.05 103 THR A CA 1
ATOM 1337 C C . THR A 1 88 ? 7.563 -18.455 22.575 1.00 11.10 103 THR A C 1
ATOM 1338 O O . THR A 1 88 ? 6.381 -18.643 22.988 1.00 12.33 103 THR A O 1
ATOM 1348 N N . LEU A 1 89 ? 7.858 -18.256 21.302 1.00 11.58 104 LEU A N 1
ATOM 1349 C CA . LEU A 1 89 ? 6.837 -18.094 20.273 1.00 10.48 104 LEU A CA 1
ATOM 1350 C C . LEU A 1 89 ? 7.231 -18.948 19.070 1.00 10.84 104 LEU A C 1
ATOM 1351 O O . LEU A 1 89 ? 8.411 -19.109 18.722 1.00 11.21 104 LEU A O 1
ATOM 1367 N N . SER A 1 90 ? 6.250 -19.501 18.321 1.00 10.59 105 SER A N 1
ATOM 1368 C CA . SER A 1 90 ? 6.458 -20.579 17.410 1.00 10.78 105 SER A CA 1
ATOM 1369 C C . SER A 1 90 ? 6.089 -20.008 16.035 1.00 11.27 105 SER A C 1
ATOM 1370 O O . SER A 1 90 ? 4.922 -19.528 15.924 1.00 12.86 105 SER A O 1
ATOM 1377 N N . ASP A 1 91 ? 7.020 -20.042 15.107 1.00 13.64 106 ASP A N 1
ATOM 1378 C CA . ASP A 1 91 ? 6.801 -19.620 13.748 1.00 12.21 106 ASP A CA 1
ATOM 1379 C C . ASP A 1 91 ? 6.473 -20.786 12.803 1.00 11.34 106 ASP A C 1
ATOM 1380 O O . ASP A 1 91 ? 6.637 -20.673 11.577 1.00 12.87 106 ASP A O 1
ATOM 1389 N N . HIS A 1 92 ? 6.098 -21.957 13.372 1.00 11.78 107 HIS A N 1
ATOM 1390 C CA . HIS A 1 92 ? 5.989 -23.165 12.572 1.00 11.70 107 HIS A CA 1
ATOM 1391 C C . HIS A 1 92 ? 4.973 -23.068 11.449 1.00 11.36 107 HIS A C 1
ATOM 1392 O O . HIS A 1 92 ? 5.079 -23.829 10.441 1.00 13.06 107 HIS A O 1
ATOM 1405 N N . ARG A 1 93 ? 3.852 -22.334 11.673 1.00 12.19 108 ARG A N 1
ATOM 1406 C CA . ARG A 1 93 ? 2.748 -22.527 10.742 1.00 13.49 108 ARG A CA 1
ATOM 1407 C C . ARG A 1 93 ? 3.064 -21.923 9.394 1.00 14.24 108 ARG A C 1
ATOM 1408 O O . ARG A 1 93 ? 2.750 -22.502 8.346 1.00 15.99 108 ARG A O 1
ATOM 1429 N N . ASP A 1 94 ? 3.619 -20.691 9.411 1.00 15.56 109 ASP A N 1
ATOM 1430 C CA . ASP A 1 94 ? 3.648 -19.843 8.227 1.00 17.44 109 ASP A CA 1
ATOM 1431 C C . ASP A 1 94 ? 5.067 -19.383 7.870 1.00 14.53 109 ASP A C 1
ATOM 1432 O O . ASP A 1 94 ? 5.279 -18.793 6.820 1.00 15.24 109 ASP A O 1
ATOM 1441 N N . LEU A 1 95 ? 5.988 -19.463 8.851 1.00 14.38 110 LEU A N 1
ATOM 1442 C CA . LEU A 1 95 ? 7.275 -18.784 8.790 1.00 14.20 110 LEU A CA 1
ATOM 1443 C C . LEU A 1 95 ? 7.094 -17.277 8.533 1.00 13.79 110 LEU A C 1
ATOM 1444 O O . LEU A 1 95 ? 7.845 -16.639 7.750 1.00 16.19 110 LEU A O 1
ATOM 1460 N N . SER A 1 96 ? 6.019 -16.722 9.067 1.00 13.46 111 SER A N 1
ATOM 1461 C CA . SER A 1 96 ? 5.737 -15.297 9.010 1.00 12.86 111 SER A CA 1
ATOM 1462 C C . SER A 1 96 ? 6.942 -14.507 9.470 1.00 14.21 111 SER A C 1
ATOM 1463 O O . SER A 1 96 ? 7.404 -13.569 8.795 1.00 15.54 111 SER A O 1
ATOM 1470 N N . PHE A 1 97 ? 7.366 -14.786 10.702 1.00 13.49 112 PHE A N 1
ATOM 1471 C CA . PHE A 1 97 ? 8.515 -14.087 11.265 1.00 12.78 112 PHE A CA 1
ATOM 1472 C C . PHE A 1 97 ? 9.765 -14.329 10.429 1.00 13.63 112 PHE A C 1
ATOM 1473 O O . PHE A 1 97 ? 10.447 -13.394 10.037 1.00 15.12 112 PHE A O 1
ATOM 1490 N N . GLY A 1 98 ? 10.085 -15.595 10.147 1.00 11.82 113 GLY A N 1
ATOM 1491 C CA . GLY A 1 98 ? 11.316 -15.940 9.442 1.00 13.23 113 GLY A CA 1
ATOM 1492 C C . GLY A 1 98 ? 11.415 -15.279 8.058 1.00 13.19 113 GLY A C 1
ATOM 1493 O O . GLY A 1 98 ? 12.493 -14.779 7.736 1.00 14.26 113 GLY A O 1
ATOM 1497 N N . GLU A 1 99 ? 10.319 -15.261 7.291 1.00 14.82 114 GLU A N 1
ATOM 1498 C CA . GLU A 1 99 ? 10.339 -14.670 5.963 1.00 15.29 114 GLU A CA 1
ATOM 1499 C C . GLU A 1 99 ? 10.493 -13.162 6.120 1.00 16.49 114 GLU A C 1
ATOM 1500 O O . GLU A 1 99 ? 11.282 -12.563 5.383 1.00 16.80 114 GLU A O 1
ATOM 1512 N N . ASN A 1 100 ? 9.769 -12.559 7.058 1.00 14.13 115 ASN A N 1
ATOM 1513 C CA . ASN A 1 100 ? 9.790 -11.098 7.210 1.00 15.73 115 ASN A CA 1
ATOM 1514 C C . ASN A 1 100 ? 11.151 -10.641 7.714 1.00 14.62 115 ASN A C 1
ATOM 1515 O O . ASN A 1 100 ? 11.495 -9.457 7.461 1.00 17.98 115 ASN A O 1
ATOM 1526 N N . TYR A 1 101 ? 11.915 -11.471 8.425 1.00 14.48 116 TYR A N 1
ATOM 1527 C CA . TYR A 1 101 ? 13.186 -11.089 9.012 1.00 14.29 116 TYR A CA 1
ATOM 1528 C C . TYR A 1 101 ? 14.366 -11.665 8.260 1.00 15.36 116 TYR A C 1
ATOM 1529 O O . TYR A 1 101 ? 15.514 -11.422 8.626 1.00 16.89 116 TYR A O 1
ATOM 1546 N N . GLY A 1 102 ? 14.134 -12.478 7.204 1.00 13.58 117 GLY A N 1
ATOM 1547 C CA . GLY A 1 102 ? 15.153 -13.029 6.333 1.00 16.02 117 GLY A CA 1
ATOM 1548 C C . GLY A 1 102 ? 16.074 -14.053 6.990 1.00 15.67 117 GLY A C 1
ATOM 1549 O O . GLY A 1 102 ? 17.266 -14.121 6.699 1.00 18.17 117 GLY A O 1
ATOM 1553 N N . VAL A 1 103 ? 15.466 -14.930 7.832 1.00 15.88 118 VAL A N 1
ATOM 1554 C CA . VAL A 1 103 ? 16.227 -15.901 8.630 1.00 13.75 118 VAL A CA 1
ATOM 1555 C C . VAL A 1 103 ? 15.725 -17.323 8.412 1.00 14.63 118 VAL A C 1
ATOM 1556 O O . VAL A 1 103 ? 15.937 -18.172 9.257 1.00 17.20 118 VAL A O 1
ATOM 1569 N N . VAL A 1 104 ? 15.082 -17.601 7.310 1.00 13.60 119 VAL A N 1
ATOM 1570 C CA . VAL A 1 104 ? 14.750 -19.000 7.050 1.00 14.07 119 VAL A CA 1
ATOM 1571 C C . VAL A 1 104 ? 15.918 -19.735 6.419 1.00 16.50 119 VAL A C 1
ATOM 1572 O O . VAL A 1 104 ? 16.448 -19.289 5.388 1.00 17.75 119 VAL A O 1
ATOM 1585 N N . MET A 1 105 ? 16.281 -20.890 6.988 1.00 17.19 120 MET A N 1
ATOM 1586 C CA . MET A 1 105 ? 17.077 -21.886 6.326 1.00 17.85 120 MET A CA 1
ATOM 1587 C C . MET A 1 105 ? 16.169 -22.751 5.460 1.00 16.42 120 MET A C 1
ATOM 1588 O O . MET A 1 105 ? 15.478 -23.629 5.946 1.00 16.16 120 MET A O 1
ATOM 1602 N N . GLU A 1 106 ? 16.072 -22.424 4.181 1.00 18.78 121 GLU A N 1
ATOM 1603 C CA . GLU A 1 106 ? 15.063 -22.992 3.298 1.00 20.01 121 GLU A CA 1
ATOM 1604 C C . GLU A 1 106 ? 15.207 -24.501 3.144 1.00 18.51 121 GLU A C 1
ATOM 1605 O O . GLU A 1 106 ? 14.184 -25.180 3.127 1.00 21.74 121 GLU A O 1
ATOM 1617 N N . GLU A 1 107 ? 16.436 -25.033 3.068 1.00 18.90 122 GLU A N 1
ATOM 1618 C CA . GLU A 1 107 ? 16.552 -26.468 2.857 1.00 22.84 122 GLU A CA 1
ATOM 1619 C C . GLU A 1 107 ? 16.134 -27.243 4.100 1.00 18.69 122 GLU A C 1
ATOM 1620 O O . GLU A 1 107 ? 15.753 -28.419 4.000 1.00 19.50 122 GLU A O 1
ATOM 1632 N N . LEU A 1 108 ? 16.175 -26.665 5.300 1.00 16.34 123 LEU A N 1
ATOM 1633 C CA . LEU A 1 108 ? 15.855 -27.255 6.581 1.00 16.30 123 LEU A CA 1
ATOM 1634 C C . LEU A 1 108 ? 14.417 -26.996 7.075 1.00 14.31 123 LEU A C 1
ATOM 1635 O O . LEU A 1 108 ? 14.004 -27.713 7.983 1.00 13.21 123 LEU A O 1
ATOM 1651 N N . ARG A 1 109 ? 13.766 -25.923 6.567 1.00 14.87 124 ARG A N 1
ATOM 1652 C CA . ARG A 1 109 ? 12.556 -25.353 7.161 1.00 12.86 124 ARG A CA 1
ATOM 1653 C C . ARG A 1 109 ? 12.771 -25.084 8.641 1.00 13.33 124 ARG A C 1
ATOM 1654 O O . ARG A 1 109 ? 11.987 -25.430 9.482 1.00 13.38 124 ARG A O 1
ATOM 1675 N N . LEU A 1 110 ? 13.909 -24.427 8.982 1.00 10.93 125 LEU A N 1
ATOM 1676 C CA . LEU A 1 110 ? 14.239 -24.021 10.322 1.00 12.42 125 LEU A CA 1
ATOM 1677 C C . LEU A 1 110 ? 14.671 -22.558 10.260 1.00 12.04 125 LEU A C 1
ATOM 1678 O O . LEU A 1 110 ? 15.128 -22.109 9.225 1.00 14.76 125 LEU A O 1
ATOM 1694 N N . LEU A 1 111 ? 14.665 -21.892 11.388 1.00 11.35 126 LEU A N 1
ATOM 1695 C CA . LEU A 1 111 ? 15.137 -20.505 11.438 1.00 10.61 126 LEU A CA 1
ATOM 1696 C C . LEU A 1 111 ? 16.641 -20.533 11.810 1.00 11.94 126 LEU A C 1
ATOM 1697 O O . LEU A 1 111 ? 17.019 -21.261 12.735 1.00 13.80 126 LEU A O 1
ATOM 1713 N N . ALA A 1 112 ? 17.395 -19.634 11.187 1.00 11.38 127 ALA A N 1
ATOM 1714 C CA . ALA A 1 112 ? 18.821 -19.438 11.402 1.00 12.56 127 ALA A CA 1
ATOM 1715 C C . ALA A 1 112 ? 19.003 -18.811 12.760 1.00 11.69 127 ALA A C 1
ATOM 1716 O O . ALA A 1 112 ? 18.206 -17.968 13.225 1.00 15.92 127 ALA A O 1
ATOM 1723 N N . ARG A 1 113 ? 20.171 -19.109 13.398 1.00 11.72 128 ARG A N 1
ATOM 1724 C CA . ARG A 1 113 ? 20.426 -18.461 14.665 1.00 11.74 128 ARG A CA 1
ATOM 1725 C C . ARG A 1 113 ? 20.661 -16.966 14.415 1.00 11.51 128 ARG A C 1
ATOM 1726 O O . ARG A 1 113 ? 21.429 -16.606 13.535 1.00 12.53 128 ARG A O 1
ATOM 1747 N N . ALA A 1 114 ? 19.995 -16.113 15.169 1.00 10.65 129 ALA A N 1
ATOM 1748 C CA . ALA A 1 114 ? 20.093 -14.679 14.919 1.00 10.31 129 ALA A CA 1
ATOM 1749 C C . ALA A 1 114 ? 19.602 -13.892 16.111 1.00 11.35 129 ALA A C 1
ATOM 1750 O O . ALA A 1 114 ? 18.851 -14.415 16.954 1.00 11.21 129 ALA A O 1
ATOM 1757 N N . VAL A 1 115 ? 19.886 -12.585 16.145 1.00 10.58 130 VAL A N 1
ATOM 1758 C CA . VAL A 1 115 ? 19.485 -11.693 17.207 1.00 11.97 130 VAL A CA 1
ATOM 1759 C C . VAL A 1 115 ? 19.128 -10.326 16.615 1.00 10.06 130 VAL A C 1
ATOM 1760 O O . VAL A 1 115 ? 19.899 -9.777 15.829 1.00 12.16 130 VAL A O 1
ATOM 1773 N N . PHE A 1 116 ? 17.953 -9.835 16.986 1.00 10.62 131 PHE A N 1
ATOM 1774 C CA . PHE A 1 116 ? 17.536 -8.451 16.673 1.00 11.32 131 PHE A CA 1
ATOM 1775 C C . PHE A 1 116 ? 17.249 -7.741 17.973 1.00 12.38 131 PHE A C 1
ATOM 1776 O O . PHE A 1 116 ? 16.524 -8.244 18.855 1.00 13.35 131 PHE A O 1
ATOM 1793 N N . VAL A 1 117 ? 17.658 -6.466 18.088 1.00 11.64 132 VAL A N 1
ATOM 1794 C CA . VAL A 1 117 ? 17.158 -5.624 19.163 1.00 12.52 132 VAL A CA 1
ATOM 1795 C C . VAL A 1 117 ? 16.355 -4.452 18.589 1.00 11.56 132 VAL A C 1
ATOM 1796 O O . VAL A 1 117 ? 16.790 -3.820 17.643 1.00 13.17 132 VAL A O 1
ATOM 1809 N N . LEU A 1 118 ? 15.169 -4.306 19.152 1.00 11.67 133 LEU A N 1
ATOM 1810 C CA . LEU A 1 118 ? 14.224 -3.272 18.736 1.00 11.55 133 LEU A CA 1
ATOM 1811 C C . LEU A 1 118 ? 14.051 -2.331 19.911 1.00 12.55 133 LEU A C 1
ATOM 1812 O O . LEU A 1 118 ? 13.804 -2.748 21.037 1.00 12.03 133 LEU A O 1
ATOM 1828 N N . ASP A 1 119 ? 14.115 -1.004 19.620 1.00 12.72 134 ASP A N 1
ATOM 1829 C CA . ASP A 1 119 ? 13.702 -0.061 20.613 1.00 14.25 134 ASP A CA 1
ATOM 1830 C C . ASP A 1 119 ? 12.181 -0.007 20.785 1.00 13.15 134 ASP A C 1
ATOM 1831 O O . ASP A 1 119 ? 11.502 -0.772 20.139 1.00 13.77 134 ASP A O 1
ATOM 1840 N N . ALA A 1 120 ?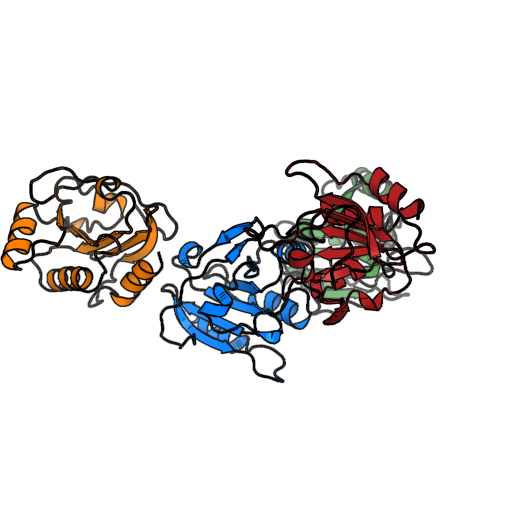 11.734 0.843 21.727 1.00 14.35 135 ALA A N 1
ATOM 1841 C CA . ALA A 1 120 ? 10.334 0.910 22.074 1.00 15.27 135 ALA A CA 1
ATOM 1842 C C . ALA A 1 120 ? 9.438 1.379 20.927 1.00 16.61 135 ALA A C 1
ATOM 1843 O O . ALA A 1 120 ? 8.210 1.319 21.038 1.00 19.81 135 ALA A O 1
ATOM 1850 N N . ASP A 1 121 ? 10.016 1.888 19.863 1.00 16.26 136 ASP A N 1
ATOM 1851 C CA . ASP A 1 121 ? 9.348 2.310 18.641 1.00 17.04 136 ASP A CA 1
ATOM 1852 C C . ASP A 1 121 ? 9.514 1.331 17.492 1.00 14.38 136 ASP A C 1
ATOM 1853 O O . ASP A 1 121 ? 9.172 1.582 16.320 1.00 14.90 136 ASP A O 1
ATOM 1862 N N . ASN A 1 122 ? 10.046 0.134 17.828 1.00 13.05 137 ASN A N 1
ATOM 1863 C CA . ASN A 1 122 ? 10.296 -0.939 16.878 1.00 16.19 137 ASN A CA 1
ATOM 1864 C C . ASN A 1 122 ? 11.380 -0.553 15.875 1.00 16.95 137 ASN A C 1
ATOM 1865 O O . ASN A 1 122 ? 11.437 -1.165 14.777 1.00 18.03 137 ASN A O 1
ATOM 1876 N N . LYS A 1 123 ? 12.226 0.432 16.244 1.00 14.54 138 LYS A N 1
ATOM 1877 C CA . LYS A 1 123 ? 13.406 0.687 15.448 1.00 16.38 138 LYS A CA 1
ATOM 1878 C C . LYS A 1 123 ? 14.458 -0.388 15.701 1.00 14.14 138 LYS A C 1
ATOM 1879 O O . LYS A 1 123 ? 14.815 -0.664 16.872 1.00 15.99 138 LYS A O 1
ATOM 1898 N N . VAL A 1 124 ? 14.961 -0.971 14.616 1.00 13.66 139 VAL A N 1
ATOM 1899 C CA . VAL A 1 124 ? 15.999 -1.978 14.733 1.00 15.35 139 VAL A CA 1
ATOM 1900 C C . VAL A 1 124 ? 17.354 -1.389 15.079 1.00 14.83 139 VAL A C 1
ATOM 1901 O O . VAL A 1 124 ? 17.937 -0.709 14.179 1.00 17.26 139 VAL A O 1
ATOM 1914 N N . VAL A 1 125 ? 17.846 -1.541 16.313 1.00 13.47 140 VAL A N 1
ATOM 1915 C CA . VAL A 1 125 ? 19.071 -0.877 16.787 1.00 13.76 140 VAL A CA 1
ATOM 1916 C C . VAL A 1 125 ? 20.219 -1.880 16.836 1.00 12.27 140 VAL A C 1
ATOM 1917 O O . VAL A 1 125 ? 21.394 -1.476 17.075 1.00 14.09 140 VAL A O 1
ATOM 1930 N N . TYR A 1 126 ? 19.970 -3.192 16.624 1.00 12.46 141 TYR A N 1
ATOM 1931 C CA . TYR A 1 126 ? 21.011 -4.211 16.558 1.00 12.33 141 TYR A CA 1
ATOM 1932 C C . TYR A 1 126 ? 20.572 -5.418 15.744 1.00 13.11 141 TYR A C 1
ATOM 1933 O O . TYR A 1 126 ? 19.414 -5.814 15.848 1.00 15.14 141 TYR A O 1
ATOM 1950 N N . LYS A 1 127 ? 21.474 -6.005 14.988 1.00 14.38 142 LYS A N 1
ATOM 1951 C CA . LYS A 1 127 ? 21.212 -7.229 14.233 1.00 16.19 142 LYS A CA 1
ATOM 1952 C C . LYS A 1 127 ? 22.459 -8.080 14.140 1.00 14.04 142 LYS A C 1
ATOM 1953 O O . LYS A 1 127 ? 23.516 -7.604 13.861 1.00 15.80 142 LYS A O 1
ATOM 1972 N N . GLU A 1 128 ? 22.324 -9.417 14.387 1.00 12.80 143 GLU A N 1
ATOM 1973 C CA . GLU A 1 128 ? 23.395 -10.410 14.138 1.00 12.41 143 GLU A CA 1
ATOM 1974 C C . GLU A 1 128 ? 22.733 -11.652 13.532 1.00 13.75 143 GLU A C 1
ATOM 1975 O O . GLU A 1 128 ? 21.826 -12.225 14.197 1.00 12.59 143 GLU A O 1
ATOM 1987 N N . ILE A 1 129 ? 23.169 -12.060 12.331 1.00 13.50 144 ILE A N 1
ATOM 1988 C CA . ILE A 1 129 ? 22.828 -13.391 11.859 1.00 16.98 144 ILE A CA 1
ATOM 1989 C C . ILE A 1 129 ? 24.103 -14.201 12.073 1.00 15.49 144 ILE A C 1
ATOM 1990 O O . ILE A 1 129 ? 25.177 -13.866 11.571 1.00 19.99 144 ILE A O 1
ATOM 2006 N N . VAL A 1 130 ? 24.000 -15.223 12.908 1.00 16.39 145 VAL A N 1
ATOM 2007 C CA . VAL A 1 130 ? 25.171 -15.898 13.430 1.00 16.84 145 VAL A CA 1
ATOM 2008 C C . VAL A 1 130 ? 25.928 -16.650 12.330 1.00 17.52 145 VAL A C 1
ATOM 2009 O O . VAL A 1 130 ? 25.357 -17.452 11.625 1.00 21.45 145 VAL A O 1
ATOM 2022 N N . SER A 1 131 ? 27.238 -16.366 12.192 1.00 22.47 146 SER A N 1
ATOM 2023 C CA . SER A 1 131 ? 27.951 -16.866 11.040 1.00 24.14 146 SER A CA 1
ATOM 2024 C C . SER A 1 131 ? 28.205 -18.368 11.186 1.00 25.34 146 SER A C 1
ATOM 2025 O O . SER A 1 131 ? 28.230 -18.995 12.279 1.00 23.71 146 SER A O 1
ATOM 2032 N N . GLU A 1 132 ? 28.403 -18.977 10.004 1.00 29.84 147 GLU A N 1
ATOM 2033 C CA . GLU A 1 132 ? 29.076 -20.269 9.833 1.00 32.73 147 GLU A CA 1
ATOM 2034 C C . GLU A 1 132 ? 30.314 -20.396 10.727 1.00 31.91 147 GLU A C 1
ATOM 2035 O O . GLU A 1 132 ? 31.211 -19.525 10.664 1.00 34.50 147 GLU A O 1
ATOM 2047 N N . GLY A 1 133 ? 30.331 -21.428 11.592 1.00 29.45 148 GLY A N 1
ATOM 2048 C CA . GLY A 1 133 ? 31.545 -21.700 12.366 1.00 27.30 148 GLY A CA 1
ATOM 2049 C C . GLY A 1 133 ? 31.672 -20.945 13.692 1.00 26.67 148 GLY A C 1
ATOM 2050 O O . GLY A 1 133 ? 32.727 -20.990 14.351 1.00 26.43 148 GLY A O 1
ATOM 2054 N N . THR A 1 134 ? 30.669 -20.114 14.021 1.00 24.84 149 THR A N 1
ATOM 2055 C CA . THR A 1 134 ? 30.769 -19.259 15.197 1.00 24.61 149 THR A CA 1
ATOM 2056 C C . THR A 1 134 ? 30.115 -19.951 16.384 1.00 23.40 149 THR A C 1
ATOM 2057 O O . THR A 1 134 ? 29.021 -20.533 16.291 1.00 17.95 149 THR A O 1
ATOM 2067 N N . ASP A 1 135 ? 30.774 -19.905 17.533 1.00 21.71 150 ASP A N 1
ATOM 2068 C CA . ASP A 1 135 ? 30.265 -20.705 18.655 1.00 24.35 150 ASP A CA 1
ATOM 2069 C C . ASP A 1 135 ? 28.862 -20.267 19.122 1.00 20.65 150 ASP A C 1
ATOM 2070 O O . ASP A 1 135 ? 27.930 -21.115 19.191 1.00 22.31 150 ASP A O 1
ATOM 2079 N N . PHE A 1 136 ? 28.707 -18.975 19.442 1.00 19.69 151 PHE A N 1
ATOM 2080 C CA . PHE A 1 136 ? 27.447 -18.437 19.954 1.00 19.13 151 PHE A CA 1
ATOM 2081 C C . PHE A 1 136 ? 27.183 -17.070 19.313 1.00 18.57 151 PHE A C 1
ATOM 2082 O O . PHE A 1 136 ? 28.137 -16.457 18.861 1.00 18.56 151 PHE A O 1
ATOM 2099 N N . PRO A 1 137 ? 25.971 -16.486 19.380 1.00 15.83 152 PRO A N 1
ATOM 2100 C CA . PRO A 1 137 ? 25.806 -15.053 19.128 1.00 14.73 152 PRO A CA 1
ATOM 2101 C C . PRO A 1 137 ? 26.645 -14.225 20.085 1.00 13.22 152 PRO A C 1
ATOM 2102 O O . PRO A 1 137 ? 27.037 -14.698 21.169 1.00 12.91 152 PRO A O 1
ATOM 2113 N N . ASP A 1 138 ? 26.907 -12.945 19.727 1.00 12.60 153 ASP A N 1
ATOM 2114 C CA . ASP A 1 138 ? 27.577 -11.974 20.588 1.00 12.80 153 ASP A CA 1
ATOM 2115 C C . ASP A 1 138 ? 26.592 -11.486 21.676 1.00 12.39 153 ASP A C 1
ATOM 2116 O O . ASP A 1 138 ? 25.832 -10.490 21.479 1.00 12.73 153 ASP A O 1
ATOM 2125 N N . PHE A 1 139 ? 26.494 -12.215 22.785 1.00 12.81 154 PHE A N 1
ATOM 2126 C CA . PHE A 1 139 ? 25.621 -11.856 23.905 1.00 12.33 154 PHE A CA 1
ATOM 2127 C C . PHE A 1 139 ? 25.824 -10.418 24.327 1.00 13.04 154 PHE A C 1
ATOM 2128 O O . PHE A 1 139 ? 24.921 -9.680 24.470 1.00 14.69 154 PHE A O 1
ATOM 2145 N N . ASP A 1 140 ? 27.084 -10.074 24.552 1.00 14.71 155 ASP A N 1
ATOM 2146 C CA . ASP A 1 140 ? 27.417 -8.799 25.167 1.00 16.11 155 ASP A CA 1
ATOM 2147 C C . ASP A 1 140 ? 26.978 -7.637 24.280 1.00 13.61 155 ASP A C 1
ATOM 2148 O O . ASP A 1 140 ? 26.493 -6.618 24.701 1.00 15.93 155 ASP A O 1
ATOM 2157 N N . ALA A 1 141 ? 27.242 -7.762 22.948 1.00 11.56 156 ALA A N 1
ATOM 2158 C CA . ALA A 1 141 ? 26.909 -6.663 22.019 1.00 12.01 156 ALA A CA 1
ATOM 2159 C C . ALA A 1 141 ? 25.391 -6.447 21.997 1.00 10.01 156 ALA A C 1
ATOM 2160 O O . ALA A 1 141 ? 24.973 -5.319 21.981 1.00 13.23 156 ALA A O 1
ATOM 2167 N N . ALA A 1 142 ? 24.640 -7.519 21.970 1.00 10.55 157 ALA A N 1
ATOM 2168 C CA . ALA A 1 142 ? 23.164 -7.424 21.871 1.00 10.84 157 ALA A CA 1
ATOM 2169 C C . ALA A 1 142 ? 22.643 -6.843 23.164 1.00 12.92 157 ALA A C 1
ATOM 2170 O O . ALA A 1 142 ? 21.776 -5.960 23.127 1.00 14.46 157 ALA A O 1
ATOM 2177 N N . LEU A 1 143 ? 23.155 -7.382 24.280 1.00 14.86 158 LEU A N 1
ATOM 2178 C CA . LEU A 1 143 ? 22.749 -6.943 25.613 1.00 14.98 158 LEU A CA 1
ATOM 2179 C C . LEU A 1 143 ? 23.052 -5.475 25.855 1.00 16.12 158 LEU A C 1
ATOM 2180 O O . LEU A 1 143 ? 22.244 -4.715 26.386 1.00 14.83 158 LEU A O 1
ATOM 2196 N N . ALA A 1 144 ? 24.189 -5.016 25.346 1.00 16.46 159 ALA A N 1
ATOM 2197 C CA . ALA A 1 144 ? 24.511 -3.597 25.438 1.00 16.76 159 ALA A CA 1
ATOM 2198 C C . ALA A 1 144 ? 23.546 -2.747 24.628 1.00 15.62 159 ALA A C 1
ATOM 2199 O O . ALA A 1 144 ? 23.122 -1.693 25.116 1.00 16.24 159 ALA A O 1
ATOM 2206 N N . ALA A 1 145 ? 23.140 -3.173 23.408 1.00 15.56 160 ALA A N 1
ATOM 2207 C CA . ALA A 1 145 ? 22.219 -2.424 22.597 1.00 14.56 160 ALA A CA 1
ATOM 2208 C C . ALA A 1 145 ? 20.881 -2.304 23.350 1.00 16.22 160 ALA A C 1
ATOM 2209 O O . ALA A 1 145 ? 20.249 -1.289 23.409 1.00 18.89 160 ALA A O 1
ATOM 2216 N N . TYR A 1 146 ? 20.441 -3.415 23.898 1.00 14.08 161 TYR A N 1
ATOM 2217 C CA . TYR A 1 146 ? 19.216 -3.483 24.662 1.00 15.91 161 TYR A CA 1
ATOM 2218 C C . TYR A 1 146 ? 19.272 -2.562 25.898 1.00 16.79 161 TYR A C 1
ATOM 2219 O O . TYR A 1 146 ? 18.271 -1.854 26.134 1.00 18.27 161 TYR A O 1
ATOM 2236 N N . LYS A 1 147 ? 20.373 -2.662 26.676 1.00 18.63 162 LYS A N 1
ATOM 2237 C CA . LYS A 1 147 ? 20.479 -1.902 27.918 1.00 20.11 162 LYS A CA 1
ATOM 2238 C C . LYS A 1 147 ? 20.574 -0.416 27.572 1.00 19.90 162 LYS A C 1
ATOM 2239 O O . LYS A 1 147 ? 20.070 0.370 28.376 1.00 21.48 162 LYS A O 1
ATOM 2258 N N . ASN A 1 148 ? 21.149 -0.014 26.416 1.00 18.20 163 ASN A N 1
ATOM 2259 C CA . ASN A 1 148 ? 21.361 1.393 26.081 1.00 20.89 163 ASN A CA 1
ATOM 2260 C C . ASN A 1 148 ? 20.076 2.118 25.779 1.00 22.57 163 ASN A C 1
ATOM 2261 O O . ASN A 1 148 ? 20.033 3.335 25.877 1.00 24.91 163 ASN A O 1
ATOM 2272 N N . ILE A 1 149 ? 19.009 1.401 25.430 1.00 20.25 164 ILE A N 1
ATOM 2273 C CA . ILE A 1 149 ? 17.753 2.043 25.012 1.00 19.83 164 ILE A CA 1
ATOM 2274 C C . ILE A 1 149 ? 17.109 2.712 26.253 1.00 27.35 164 ILE A C 1
ATOM 2275 O O . ILE A 1 149 ? 16.998 2.020 27.330 1.00 32.60 164 ILE A O 1
ATOM 2291 N N . GLN B 1 1 ? -6.192 10.996 32.934 1.00 37.06 16 GLN B N 1
ATOM 2292 C CA . GLN B 1 1 ? -6.189 9.504 33.091 1.00 41.09 16 GLN B CA 1
ATOM 2293 C C . GLN B 1 1 ? -5.127 8.941 32.139 1.00 40.39 16 GLN B C 1
ATOM 2294 O O . GLN B 1 1 ? -5.055 9.347 30.992 1.00 44.14 16 GLN B O 1
ATOM 2310 N N . GLN B 1 2 ? -4.330 7.957 32.591 1.00 40.08 17 GLN B N 1
ATOM 2311 C CA . GLN B 1 2 ? -3.034 7.736 31.974 1.00 34.94 17 GLN B CA 1
ATOM 2312 C C . GLN B 1 2 ? -3.071 6.474 31.124 1.00 32.97 17 GLN B C 1
ATOM 2313 O O . GLN B 1 2 ? -3.365 5.381 31.617 1.00 37.57 17 GLN B O 1
ATOM 2327 N N . ILE B 1 3 ? -2.755 6.719 29.840 1.00 23.37 18 ILE B N 1
ATOM 2328 C CA . ILE B 1 3 ? -2.803 5.768 28.762 1.00 22.05 18 ILE B CA 1
ATOM 2329 C C . ILE B 1 3 ? -1.508 5.003 28.706 1.00 21.35 18 ILE B C 1
ATOM 2330 O O . ILE B 1 3 ? -0.433 5.543 28.726 1.00 20.38 18 ILE B O 1
ATOM 2346 N N . ASN B 1 4 ? -1.660 3.685 28.677 1.00 18.99 19 ASN B N 1
ATOM 2347 C CA . ASN B 1 4 ? -0.512 2.796 28.482 1.00 19.51 19 ASN B CA 1
ATOM 2348 C C . ASN B 1 4 ? -0.712 2.003 27.226 1.00 19.70 19 ASN B C 1
ATOM 2349 O O . ASN B 1 4 ? -1.790 1.472 27.013 1.00 18.21 19 ASN B O 1
ATOM 2360 N N . GLU B 1 5 ? 0.363 1.891 26.411 1.00 16.77 20 GLU B N 1
ATOM 2361 C CA . GLU B 1 5 ? 0.385 0.926 25.338 1.00 16.76 20 GLU B CA 1
ATOM 2362 C C . GLU B 1 5 ? -0.122 -0.410 25.832 1.00 18.12 20 GLU B C 1
ATOM 2363 O O . GLU B 1 5 ? 0.312 -0.879 26.885 1.00 18.62 20 GLU B O 1
ATOM 2375 N N . GLY B 1 6 ? -0.972 -1.030 25.021 1.00 16.65 21 GLY B N 1
ATOM 2376 C CA . GLY B 1 6 ? -1.670 -2.280 25.362 1.00 16.70 21 GLY B CA 1
ATOM 2377 C C . GLY B 1 6 ? -3.061 -2.139 25.949 1.00 17.39 21 GLY B C 1
ATOM 2378 O O . GLY B 1 6 ? -3.761 -3.170 26.055 1.00 20.40 21 GLY B O 1
ATOM 2382 N N . ASP B 1 7 ? -3.354 -0.980 26.526 1.00 18.73 22 ASP B N 1
ATOM 2383 C CA . ASP B 1 7 ? -4.682 -0.624 27.019 1.00 17.82 22 ASP B CA 1
ATOM 2384 C C . ASP B 1 7 ? -5.635 -0.615 25.833 1.00 17.05 22 ASP B C 1
ATOM 2385 O O . ASP B 1 7 ? -5.215 -0.163 24.755 1.00 17.72 22 ASP B O 1
ATOM 2394 N N . PHE B 1 8 ? -6.898 -0.940 26.078 1.00 16.72 23 PHE B N 1
ATOM 2395 C CA . PHE B 1 8 ? -7.937 -0.537 25.135 1.00 15.83 23 PHE B CA 1
ATOM 2396 C C . PHE B 1 8 ? -8.334 0.930 25.389 1.00 15.98 23 PHE B C 1
ATOM 2397 O O . PHE B 1 8 ? -8.614 1.308 26.531 1.00 17.80 23 PHE B O 1
ATOM 2414 N N . ALA B 1 9 ? -8.296 1.732 24.344 1.00 17.24 24 ALA B N 1
ATOM 2415 C CA . ALA B 1 9 ? -8.424 3.176 24.472 1.00 15.34 24 ALA B CA 1
ATOM 2416 C C . ALA B 1 9 ? -9.802 3.553 24.971 1.00 15.44 24 ALA B C 1
ATOM 2417 O O . ALA B 1 9 ? -10.805 2.913 24.612 1.00 16.69 24 ALA B O 1
ATOM 2424 N N . PRO B 1 10 ? -9.862 4.556 25.887 1.00 15.01 25 PRO B N 1
ATOM 2425 C CA . PRO B 1 10 ? -11.159 5.006 26.352 1.00 16.36 25 PRO B CA 1
ATOM 2426 C C . PRO B 1 10 ? -11.932 5.790 25.332 1.00 17.94 25 PRO B C 1
ATOM 2427 O O . PRO B 1 10 ? -11.398 6.391 24.400 1.00 17.17 25 PRO B O 1
ATOM 2438 N N . ASP B 1 11 ? -13.252 5.778 25.514 1.00 18.90 26 ASP B N 1
ATOM 2439 C CA . ASP B 1 11 ? -14.135 6.581 24.715 1.00 19.90 26 ASP B CA 1
ATOM 2440 C C . ASP B 1 11 ? -14.108 8.005 25.204 1.00 19.33 26 ASP B C 1
ATOM 2441 O O . ASP B 1 11 ? -13.483 8.343 26.199 1.00 23.21 26 ASP B O 1
ATOM 2450 N N . PHE B 1 12 ? -14.793 8.848 24.447 1.00 18.44 27 PHE B N 1
ATOM 2451 C CA . PHE B 1 12 ? -14.759 10.293 24.672 1.00 17.09 27 PHE B CA 1
ATOM 2452 C C . PHE B 1 12 ? -15.921 10.876 23.858 1.00 18.04 27 PHE B C 1
ATOM 2453 O O . PHE B 1 12 ? -16.343 10.328 22.805 1.00 18.77 27 PHE B O 1
ATOM 2470 N N . THR B 1 13 ? -16.195 12.179 24.159 1.00 16.52 28 THR B N 1
ATOM 2471 C CA . THR B 1 13 ? -17.203 12.936 23.439 1.00 16.64 28 THR B CA 1
ATOM 2472 C C . THR B 1 13 ? -16.603 14.239 22.934 1.00 15.88 28 THR B C 1
ATOM 2473 O O . THR B 1 13 ? -16.122 14.975 23.758 1.00 16.72 28 THR B O 1
ATOM 2483 N N . VAL B 1 14 ? -16.559 14.444 21.612 1.00 12.75 29 VAL B N 1
ATOM 2484 C CA . VAL B 1 14 ? -16.033 15.694 21.031 1.00 12.76 29 VAL B CA 1
ATOM 2485 C C . VAL B 1 14 ? -16.993 16.196 19.973 1.00 12.92 29 VAL B C 1
ATOM 2486 O O . VAL B 1 14 ? -18.014 15.572 19.677 1.00 14.12 29 VAL B O 1
ATOM 2499 N N . LEU B 1 15 ? -16.765 17.424 19.435 1.00 12.02 30 LEU B N 1
ATOM 2500 C CA . LEU B 1 15 ? -17.649 18.009 18.451 1.00 13.70 30 LEU B CA 1
ATOM 2501 C C . LEU B 1 15 ? -16.968 18.084 17.091 1.00 11.22 30 LEU B C 1
ATOM 2502 O O . LEU B 1 15 ? -15.820 18.616 16.981 1.00 11.26 30 LEU B O 1
ATOM 2518 N N . ASP B 1 16 ? -17.720 17.774 16.019 1.00 13.12 31 ASP B N 1
ATOM 2519 C CA . ASP B 1 16 ? -17.193 17.964 14.665 1.00 12.70 31 ASP B CA 1
ATOM 2520 C C . ASP B 1 16 ? -17.477 19.410 14.278 1.00 12.96 31 ASP B C 1
ATOM 2521 O O . ASP B 1 16 ? -17.918 20.196 15.115 1.00 13.76 31 ASP B O 1
ATOM 2530 N N . ASN B 1 17 ? -17.146 19.791 13.041 1.00 14.86 32 ASN B N 1
ATOM 2531 C CA . ASN B 1 17 ? -17.085 21.195 12.699 1.00 12.51 32 ASN B CA 1
ATOM 2532 C C . ASN B 1 17 ? -18.470 21.827 12.571 1.00 14.66 32 ASN B C 1
ATOM 2533 O O . ASN B 1 17 ? -18.542 23.051 12.596 1.00 16.15 32 ASN B O 1
ATOM 2544 N N . ASP B 1 18 ? -19.433 20.915 12.587 1.00 15.39 33 ASP B N 1
ATOM 2545 C CA . ASP B 1 18 ? -20.847 21.301 12.491 1.00 16.65 33 ASP B CA 1
ATOM 2546 C C . ASP B 1 18 ? -21.541 21.189 13.854 1.00 18.04 33 ASP B C 1
ATOM 2547 O O . ASP B 1 18 ? -22.798 21.359 13.930 1.00 17.68 33 ASP B O 1
ATOM 2556 N N . LEU B 1 19 ? -20.788 20.914 14.918 1.00 14.96 34 LEU B N 1
ATOM 2557 C CA . LEU B 1 19 ? -21.312 20.789 16.279 1.00 15.20 34 LEU B CA 1
ATOM 2558 C C . LEU B 1 19 ? -22.182 19.543 16.455 1.00 16.05 34 LEU B C 1
ATOM 2559 O O . LEU B 1 19 ? -22.809 19.394 17.511 1.00 19.21 34 LEU B O 1
ATOM 2575 N N . ASN B 1 20 ? -21.897 18.549 15.646 1.00 15.84 35 ASN B N 1
ATOM 2576 C CA A ASN B 1 20 ? -22.410 17.211 15.899 0.50 15.84 35 ASN B CA 1
ATOM 2577 C CA B ASN B 1 20 ? -22.400 17.217 15.889 0.50 14.57 35 ASN B CA 1
ATOM 2578 C C . ASN B 1 20 ? -21.486 16.459 16.849 1.00 15.92 35 ASN B C 1
ATOM 2579 O O . ASN B 1 20 ? -20.275 16.591 16.743 1.00 15.16 35 ASN B O 1
ATOM 2599 N N . GLN B 1 21 ? -22.062 15.651 17.759 1.00 17.21 36 GLN B N 1
ATOM 2600 C CA . GLN B 1 21 ? -21.244 14.925 18.721 1.00 18.02 36 GLN B CA 1
ATOM 2601 C C . GLN B 1 21 ? -20.636 13.694 18.064 1.00 18.58 36 GLN B C 1
ATOM 2602 O O . GLN B 1 21 ? -21.289 13.008 17.297 1.00 19.34 36 GLN B O 1
ATOM 2616 N N . VAL B 1 22 ? -19.322 13.520 18.293 1.00 14.99 37 VAL B N 1
ATOM 2617 C CA . VAL B 1 22 ? -18.520 12.419 17.752 1.00 16.36 37 VAL B CA 1
ATOM 2618 C C . VAL B 1 22 ? -17.864 11.683 18.924 1.00 13.99 37 VAL B C 1
ATOM 2619 O O . VAL B 1 22 ? -17.471 12.246 19.957 1.00 15.89 37 VAL B O 1
ATOM 2632 N N . THR B 1 23 ? -17.914 10.325 18.833 1.00 15.11 38 THR B N 1
ATOM 2633 C CA . THR B 1 23 ? -17.229 9.465 19.745 1.00 17.43 38 THR B CA 1
ATOM 2634 C C . THR B 1 23 ? -16.345 8.463 18.981 1.00 17.32 38 THR B C 1
ATOM 2635 O O . THR B 1 23 ? -16.346 8.408 17.734 1.00 16.29 38 THR B O 1
ATOM 2645 N N . LEU B 1 24 ? -15.603 7.626 19.727 1.00 18.68 39 LEU B N 1
ATOM 2646 C CA . LEU B 1 24 ? -14.780 6.567 19.148 1.00 21.19 39 LEU B CA 1
ATOM 2647 C C . LEU B 1 24 ? -15.571 5.721 18.193 1.00 18.33 39 LEU B C 1
ATOM 2648 O O . LEU B 1 24 ? -15.060 5.312 17.141 1.00 17.42 39 LEU B O 1
ATOM 2664 N N . ALA B 1 25 ? -16.828 5.414 18.550 1.00 16.42 40 ALA B N 1
ATOM 2665 C CA . ALA B 1 25 ? -17.709 4.539 17.789 1.00 18.54 40 ALA B CA 1
ATOM 2666 C C . ALA B 1 25 ? -17.999 5.053 16.379 1.00 16.17 40 ALA B C 1
ATOM 2667 O O . ALA B 1 25 ? -18.321 4.290 15.444 1.00 20.84 40 ALA B O 1
ATOM 2674 N N . ASP B 1 26 ? -17.846 6.352 16.158 1.00 15.16 41 ASP B N 1
ATOM 2675 C CA . ASP B 1 26 ? -18.085 6.898 14.834 1.00 16.05 41 ASP B CA 1
ATOM 2676 C C . ASP B 1 26 ? -16.961 6.462 13.873 1.00 16.30 41 ASP B C 1
ATOM 2677 O O . ASP B 1 26 ? -17.060 6.630 12.666 1.00 19.20 41 ASP B O 1
ATOM 2686 N N . TYR B 1 27 ? -15.900 5.860 14.392 1.00 14.22 42 TYR B N 1
ATOM 2687 C CA . TYR B 1 27 ? -14.766 5.367 13.637 1.00 14.48 42 TYR B CA 1
ATOM 2688 C C . TYR B 1 27 ? -14.519 3.897 13.910 1.00 13.88 42 TYR B C 1
ATOM 2689 O O . TYR B 1 27 ? -13.440 3.444 13.819 1.00 15.48 42 TYR B O 1
ATOM 2706 N N . ALA B 1 28 ? -15.600 3.167 14.213 1.00 13.79 43 ALA B N 1
ATOM 2707 C CA . ALA B 1 28 ? -15.457 1.738 14.471 1.00 14.51 43 ALA B CA 1
ATOM 2708 C C . ALA B 1 28 ? -14.882 1.005 13.266 1.00 14.21 43 ALA B C 1
ATOM 2709 O O . ALA B 1 28 ? -15.191 1.229 12.144 1.00 14.61 43 ALA B O 1
ATOM 2716 N N . GLY B 1 29 ? -13.998 0.044 13.556 1.00 14.67 44 GLY B N 1
ATOM 2717 C CA . GLY B 1 29 ? -13.496 -0.844 12.507 1.00 15.23 44 GLY B CA 1
ATOM 2718 C C . GLY B 1 29 ? -12.209 -0.345 11.824 1.00 14.92 44 GLY B C 1
ATOM 2719 O O . GLY B 1 29 ? -11.628 -1.054 11.010 1.00 16.56 44 GLY B O 1
ATOM 2723 N N . LYS B 1 30 ? -11.830 0.906 12.119 1.00 14.66 45 LYS B N 1
ATOM 2724 C CA . LYS B 1 30 ? -10.693 1.581 11.507 1.00 15.76 45 LYS B CA 1
ATOM 2725 C C . LYS B 1 30 ? -9.597 1.711 12.543 1.00 13.61 45 LYS B C 1
ATOM 2726 O O . LYS B 1 30 ? -9.881 1.985 13.724 1.00 15.90 45 LYS B O 1
ATOM 2745 N N . LYS B 1 31 ? -8.350 1.730 12.067 1.00 13.72 46 LYS B N 1
ATOM 2746 C CA . LYS B 1 31 ? -7.222 2.128 12.887 1.00 14.66 46 LYS B CA 1
ATOM 2747 C C . LYS B 1 31 ? -7.199 3.668 12.922 1.00 13.24 46 LYS B C 1
ATOM 2748 O O . LYS B 1 31 ? -7.792 4.272 12.012 1.00 13.52 46 LYS B O 1
ATOM 2767 N N . LYS B 1 32 ? -6.752 4.217 14.068 1.00 12.30 47 LYS B N 1
ATOM 2768 C CA . LYS B 1 32 ? -6.814 5.677 14.270 1.00 11.92 47 LYS B CA 1
ATOM 2769 C C . LYS B 1 32 ? -5.411 6.165 14.670 1.00 13.43 47 LYS B C 1
ATOM 2770 O O . LYS B 1 32 ? -4.787 5.665 15.588 1.00 16.66 47 LYS B O 1
ATOM 2789 N N . LEU B 1 33 ? -4.951 7.172 13.916 1.00 12.64 48 LEU B N 1
ATOM 2790 C CA . LEU B 1 33 ? -3.833 7.969 14.342 1.00 1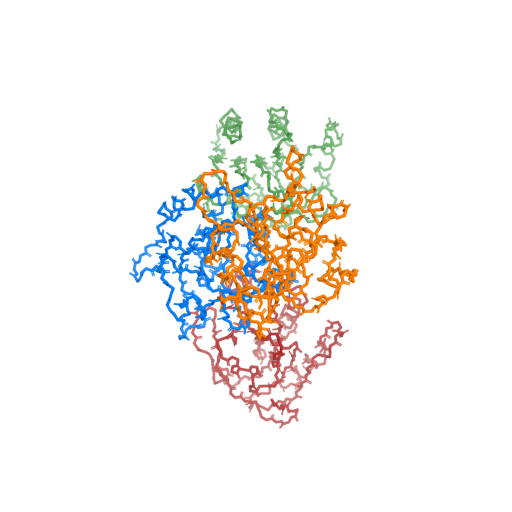1.36 48 LEU B CA 1
ATOM 2791 C C . LEU B 1 33 ? -4.419 9.276 14.916 1.00 10.48 48 LEU B C 1
ATOM 2792 O O . LEU B 1 33 ? -5.026 10.073 14.192 1.00 12.18 48 LEU B O 1
ATOM 2808 N N . ILE B 1 34 ? -4.300 9.371 16.205 1.00 10.22 49 ILE B N 1
ATOM 2809 C CA . ILE B 1 34 ? -4.844 10.533 16.897 1.00 9.77 49 ILE B CA 1
ATOM 2810 C C . ILE B 1 34 ? -3.707 11.522 17.084 1.00 11.44 49 ILE B C 1
ATOM 2811 O O . ILE B 1 34 ? -2.761 11.273 17.873 1.00 9.05 49 ILE B O 1
ATOM 2827 N N . SER B 1 35 ? -3.806 12.709 16.440 1.00 10.63 50 SER B N 1
ATOM 2828 C CA . SER B 1 35 ? -2.840 13.794 16.542 1.00 10.46 50 SER B CA 1
ATOM 2829 C C . SER B 1 35 ? -3.406 14.929 17.378 1.00 9.98 50 SER B C 1
ATOM 2830 O O . SER B 1 35 ? -4.520 15.474 17.034 1.00 10.91 50 SER B O 1
ATOM 2837 N N . VAL B 1 36 ? -2.856 15.142 18.560 1.00 10.16 51 VAL B N 1
ATOM 2838 C CA . VAL B 1 36 ? -3.359 16.112 19.550 1.00 10.18 51 VAL B CA 1
ATOM 2839 C C . VAL B 1 36 ? -2.525 17.372 19.528 1.00 9.68 51 VAL B C 1
ATOM 2840 O O . VAL B 1 36 ? -1.257 17.279 19.564 1.00 9.11 51 VAL B O 1
ATOM 2853 N N . VAL B 1 37 ? -3.110 18.572 19.582 1.00 9.51 52 VAL B N 1
ATOM 2854 C CA . VAL B 1 37 ? -2.385 19.800 19.496 1.00 10.06 52 VAL B CA 1
ATOM 2855 C C . VAL B 1 37 ? -2.949 20.829 20.450 1.00 9.03 52 VAL B C 1
ATOM 2856 O O . VAL B 1 37 ? -4.218 20.827 20.653 1.00 9.64 52 VAL B O 1
ATOM 2869 N N . PRO B 1 38 ? -2.138 21.775 20.920 1.00 10.54 53 PRO B N 1
ATOM 2870 C CA . PRO B 1 38 ? -2.675 22.903 21.682 1.00 11.63 53 PRO B CA 1
ATOM 2871 C C . PRO B 1 38 ? -3.527 23.879 20.920 1.00 11.03 53 PRO B C 1
ATOM 2872 O O . PRO B 1 38 ? -4.680 24.216 21.373 1.00 11.38 53 PRO B O 1
ATOM 2883 N N . SER B 1 39 ? -3.248 24.088 19.653 1.00 11.66 54 SER B N 1
ATOM 2884 C CA . SER B 1 39 ? -4.105 24.904 18.814 1.00 10.11 54 SER B CA 1
ATOM 2885 C C . SER B 1 39 ? -3.681 24.778 17.364 1.00 10.33 54 SER B C 1
ATOM 2886 O O . SER B 1 39 ? -2.452 25.004 17.043 1.00 12.19 54 SER B O 1
ATOM 2893 N N . ILE B 1 40 ? -4.557 24.427 16.501 1.00 10.61 55 ILE B N 1
ATOM 2894 C CA . ILE B 1 40 ? -4.336 24.392 15.085 1.00 10.35 55 ILE B CA 1
ATOM 2895 C C . ILE B 1 40 ? -4.026 25.752 14.502 1.00 12.05 55 ILE B C 1
ATOM 2896 O O . ILE B 1 40 ? -3.559 25.852 13.366 1.00 13.06 55 ILE B O 1
ATOM 2912 N N . ASP B 1 41 ? -4.234 26.827 15.267 1.00 11.14 56 ASP B N 1
ATOM 2913 C CA . ASP B 1 41 ? -3.970 28.201 14.840 1.00 12.84 56 ASP B CA 1
ATOM 2914 C C . ASP B 1 41 ? -2.529 28.587 15.100 1.00 12.98 56 ASP B C 1
ATOM 2915 O O . ASP B 1 41 ? -2.250 29.802 15.054 1.00 15.46 56 ASP B O 1
ATOM 2924 N N . THR B 1 42 ? -1.642 27.640 15.430 1.00 12.00 57 THR B N 1
ATOM 2925 C CA . THR B 1 42 ? -0.219 27.915 15.677 1.00 12.97 57 THR B CA 1
ATOM 2926 C C . THR B 1 42 ? 0.528 27.135 14.611 1.00 13.12 57 THR B C 1
ATOM 2927 O O . THR B 1 42 ? 0.174 25.998 14.266 1.00 13.63 57 THR B O 1
ATOM 2937 N N . GLY B 1 43 ? 1.759 27.630 14.272 1.00 12.73 58 GLY B N 1
ATOM 2938 C CA . GLY B 1 43 ? 2.357 27.065 13.079 1.00 12.43 58 GLY B CA 1
ATOM 2939 C C . GLY B 1 43 ? 2.826 25.611 13.202 1.00 11.85 58 GLY B C 1
ATOM 2940 O O . GLY B 1 43 ? 2.724 24.809 12.268 1.00 12.76 58 GLY B O 1
ATOM 2944 N N . VAL B 1 44 ? 3.465 25.294 14.312 1.00 12.49 59 VAL B N 1
ATOM 2945 C CA . VAL B 1 44 ? 3.975 23.957 14.563 1.00 13.67 59 VAL B CA 1
ATOM 2946 C C . VAL B 1 44 ? 2.858 22.930 14.510 1.00 12.69 59 VAL B C 1
ATOM 2947 O O . VAL B 1 44 ? 3.001 21.800 14.044 1.00 13.73 59 VAL B O 1
ATOM 2960 N N . CYS B 1 45 ? 1.700 23.291 15.090 1.00 12.71 60 CYS B N 1
ATOM 2961 C CA . CYS B 1 45 ? 0.516 22.453 15.117 1.00 12.32 60 CYS B CA 1
ATOM 2962 C C . CYS B 1 45 ? -0.140 22.291 13.737 1.00 10.50 60 CYS B C 1
ATOM 2963 O O . CYS B 1 45 ? -0.568 21.196 13.379 1.00 10.55 60 CYS B O 1
ATOM 2970 N N . ASP B 1 46 ? -0.144 23.349 12.943 1.00 10.17 61 ASP B N 1
ATOM 2971 C CA . ASP B 1 46 ? -0.499 23.333 11.550 1.00 10.21 61 ASP B CA 1
ATOM 2972 C C . ASP B 1 46 ? 0.315 22.328 10.763 1.00 10.26 61 ASP B C 1
ATOM 2973 O O . ASP B 1 46 ? -0.204 21.400 10.207 1.00 12.33 61 ASP B O 1
ATOM 2982 N N . GLN B 1 47 ? 1.635 22.424 10.908 1.00 11.44 62 GLN B N 1
ATOM 2983 C CA . GLN B 1 47 ? 2.552 21.501 10.235 1.00 11.46 62 GLN B CA 1
ATOM 2984 C C . GLN B 1 47 ? 2.371 20.058 10.684 1.00 10.12 62 GLN B C 1
ATOM 2985 O O . GLN B 1 47 ? 2.307 19.153 9.824 1.00 12.53 62 GLN B O 1
ATOM 2999 N N . GLN B 1 48 ? 2.181 19.830 11.997 1.00 10.16 63 GLN B N 1
ATOM 3000 C CA . GLN B 1 48 ? 1.957 18.485 12.546 1.00 9.64 63 GLN B CA 1
ATOM 3001 C C . GLN B 1 48 ? 0.717 17.896 11.856 1.00 9.47 63 GLN B C 1
ATOM 3002 O O . GLN B 1 48 ? 0.627 16.717 11.465 1.00 9.49 63 GLN B O 1
ATOM 3016 N N . THR B 1 49 ? -0.386 18.673 11.842 1.00 9.37 64 THR B N 1
ATOM 3017 C CA . THR B 1 49 ? -1.684 18.249 11.340 1.00 9.65 64 THR B CA 1
ATOM 3018 C C . THR B 1 49 ? -1.567 17.912 9.825 1.00 8.97 64 THR B C 1
ATOM 3019 O O . THR B 1 49 ? -2.070 16.861 9.371 1.00 11.01 64 THR B O 1
ATOM 3029 N N . ARG B 1 50 ? -0.930 18.797 9.075 1.00 11.27 65 ARG B N 1
ATOM 3030 C CA . ARG B 1 50 ? -0.743 18.572 7.640 1.00 12.59 65 ARG B CA 1
ATOM 3031 C C . ARG B 1 50 ? 0.102 17.319 7.373 1.00 13.63 65 ARG B C 1
ATOM 3032 O O . ARG B 1 50 ? -0.231 16.561 6.464 1.00 14.39 65 ARG B O 1
ATOM 3053 N N . LYS B 1 51 ? 1.192 17.185 8.109 1.00 11.00 66 LYS B N 1
ATOM 3054 C CA . LYS B 1 51 ? 2.081 16.075 7.800 1.00 12.24 66 LYS B CA 1
ATOM 3055 C C . LYS B 1 51 ? 1.456 14.730 8.066 1.00 10.22 66 LYS B C 1
ATOM 3056 O O . LYS B 1 51 ? 1.581 13.802 7.266 1.00 12.48 66 LYS B O 1
ATOM 3075 N N . PHE B 1 52 ? 0.822 14.561 9.271 1.00 9.84 67 PHE B N 1
ATOM 3076 C CA . PHE B 1 52 ? 0.199 13.255 9.504 1.00 9.67 67 PHE B CA 1
ATOM 3077 C C . PHE B 1 52 ? -0.894 12.979 8.459 1.00 11.70 67 PHE B C 1
ATOM 3078 O O . PHE B 1 52 ? -1.068 11.878 7.992 1.00 12.23 67 PHE B O 1
ATOM 3095 N N . ASN B 1 53 ? -1.670 13.974 8.084 1.00 11.14 68 ASN B N 1
ATOM 3096 C CA . ASN B 1 53 ? -2.762 13.771 7.123 1.00 13.90 68 ASN B CA 1
ATOM 3097 C C . ASN B 1 53 ? -2.223 13.440 5.733 1.00 14.96 68 ASN B C 1
ATOM 3098 O O . ASN B 1 53 ? -2.832 12.553 5.093 1.00 20.55 68 ASN B O 1
ATOM 3109 N N A SER B 1 54 ? -1.085 14.021 5.297 1.00 14.64 69 SER B N 1
ATOM 3110 C CA A SER B 1 54 ? -0.533 13.704 3.967 1.00 16.65 69 SER B CA 1
ATOM 3111 C C A SER B 1 54 ? 0.140 12.331 3.989 1.00 16.18 69 SER B C 1
ATOM 3112 O O A SER B 1 54 ? 0.096 11.630 2.982 1.00 15.22 69 SER B O 1
ATOM 3119 N N . ASP B 1 55 ? 0.820 11.980 5.072 1.00 14.84 70 ASP B N 1
ATOM 3120 C CA . ASP B 1 55 ? 1.691 10.807 5.045 1.00 16.24 70 ASP B CA 1
ATOM 3121 C C . ASP B 1 55 ? 0.944 9.528 5.419 1.00 15.28 70 ASP B C 1
ATOM 3122 O O . ASP B 1 55 ? 1.402 8.425 5.050 1.00 19.55 70 ASP B O 1
ATOM 3131 N N . ALA B 1 56 ? -0.190 9.578 6.137 1.00 15.83 71 ALA B N 1
ATOM 3132 C CA . ALA B 1 56 ? -0.928 8.401 6.554 1.00 16.99 71 ALA B CA 1
ATOM 3133 C C . ALA B 1 56 ? -1.920 7.980 5.489 1.00 18.32 71 ALA B C 1
ATOM 3134 O O . ALA B 1 56 ? -2.665 8.834 4.998 1.00 23.24 71 ALA B O 1
ATOM 3141 N N . SER B 1 57 ? -1.928 6.675 5.163 1.00 18.22 72 SER B N 1
ATOM 3142 C CA . SER B 1 57 ? -2.867 6.175 4.166 1.00 19.46 72 SER B CA 1
ATOM 3143 C C . SER B 1 57 ? -4.282 6.234 4.731 1.00 21.26 72 SER B C 1
ATOM 3144 O O . SER B 1 57 ? -4.499 5.685 5.832 1.00 25.78 72 SER B O 1
ATOM 3151 N N . LYS B 1 58 ? -5.132 7.045 4.037 1.00 26.08 73 LYS B N 1
ATOM 3152 C CA . LYS B 1 58 ? -6.543 7.333 4.358 1.00 27.35 73 LYS B CA 1
ATOM 3153 C C . LYS B 1 58 ? -7.434 6.301 3.673 1.00 30.75 73 LYS B C 1
ATOM 3154 O O . LYS B 1 58 ? -8.603 6.207 3.939 1.00 38.77 73 LYS B O 1
ATOM 3173 N N . GLU B 1 59 ? -6.851 5.525 2.764 1.00 38.10 74 GLU B N 1
ATOM 3174 C CA . GLU B 1 59 ? -7.418 4.287 2.267 1.00 37.85 74 GLU B CA 1
ATOM 3175 C C . GLU B 1 59 ? -7.214 3.237 3.364 1.00 37.28 74 GLU B C 1
ATOM 3176 O O . GLU B 1 59 ? -7.948 2.251 3.414 1.00 35.11 74 GLU B O 1
ATOM 3188 N N . GLU B 1 60 ? -6.257 3.477 4.271 1.00 29.05 75 GLU B N 1
ATOM 3189 C CA . GLU B 1 60 ? -5.808 2.479 5.252 1.00 29.85 75 GLU B CA 1
ATOM 3190 C C . GLU B 1 60 ? -6.650 2.465 6.543 1.00 27.64 75 GLU B C 1
ATOM 3191 O O . GLU B 1 60 ? -7.017 1.411 7.017 1.00 25.70 75 GLU B O 1
ATOM 3203 N N . GLY B 1 61 ? -6.928 3.651 7.116 1.00 23.03 76 GLY B N 1
ATOM 3204 C CA . GLY B 1 61 ? -7.503 3.924 8.456 1.00 20.63 76 GLY B CA 1
ATOM 3205 C C . GLY B 1 61 ? -7.768 5.454 8.501 1.00 14.79 76 GLY B C 1
ATOM 3206 O O . GLY B 1 61 ? -7.868 6.047 7.447 1.00 15.26 76 GLY B O 1
ATOM 3210 N N . ILE B 1 62 ? -7.923 6.102 9.679 1.00 13.25 77 ILE B N 1
ATOM 3211 C CA A ILE B 1 62 ? -8.340 7.465 9.934 0.50 13.73 77 ILE B CA 1
ATOM 3212 C CA B ILE B 1 62 ? -8.134 7.557 9.700 0.50 13.23 77 ILE B CA 1
ATOM 3213 C C . ILE B 1 62 ? -7.234 8.258 10.690 1.00 12.45 77 ILE B C 1
ATOM 3214 O O . ILE B 1 62 ? -6.619 7.718 11.597 1.00 15.14 77 ILE B O 1
ATOM 3244 N N . VAL B 1 63 ? -7.063 9.588 10.427 1.00 13.19 78 VAL B N 1
ATOM 3245 C CA . VAL B 1 63 ? -6.155 10.503 11.123 1.00 14.78 78 VAL B CA 1
ATOM 3246 C C . VAL B 1 63 ? -7.089 11.530 11.774 1.00 12.42 78 VAL B C 1
ATOM 3247 O O . VAL B 1 63 ? -7.821 12.271 11.064 1.00 13.46 78 VAL B O 1
ATOM 3260 N N . LEU B 1 64 ? -7.180 11.491 13.079 1.00 10.92 79 LEU B N 1
ATOM 3261 C CA . LEU B 1 64 ? -8.024 12.441 13.853 1.00 11.43 79 LEU B CA 1
ATOM 3262 C C . LEU B 1 64 ? -7.162 13.480 14.547 1.00 11.79 79 LEU B C 1
ATOM 3263 O O . LEU B 1 64 ? -6.360 13.121 15.443 1.00 12.24 79 LEU B O 1
ATOM 3279 N N . THR B 1 65 ? -7.502 14.750 14.288 1.00 9.46 80 THR B N 1
ATOM 3280 C CA . THR B 1 65 ? -6.878 15.875 14.896 1.00 11.19 80 THR B CA 1
ATOM 3281 C C . THR B 1 65 ? -7.800 16.443 15.962 1.00 10.26 80 THR B C 1
ATOM 3282 O O . THR B 1 65 ? -8.974 16.719 15.708 1.00 10.65 80 THR B O 1
ATOM 3292 N N . ILE B 1 66 ? -7.343 16.466 17.221 1.00 9.33 81 ILE B N 1
ATOM 3293 C CA . ILE B 1 66 ? -8.171 16.842 18.379 1.00 10.28 81 ILE B CA 1
ATOM 3294 C C . ILE B 1 66 ? -7.480 17.963 19.123 1.00 10.95 81 ILE B C 1
ATOM 3295 O O . ILE B 1 66 ? -6.250 17.904 19.361 1.00 9.94 81 ILE B O 1
ATOM 3311 N N . SER B 1 67 ? -8.190 19.056 19.404 1.00 9.08 82 SER B N 1
ATOM 3312 C CA . SER B 1 67 ? -7.649 20.181 20.147 1.00 10.63 82 SER B CA 1
ATOM 3313 C C . SER B 1 67 ? -8.830 20.834 20.877 1.00 9.34 82 SER B C 1
ATOM 3314 O O . SER B 1 67 ? -10.033 20.502 20.623 1.00 9.97 82 SER B O 1
ATOM 3321 N N . ALA B 1 68 ? -8.483 21.851 21.634 1.00 9.72 83 ALA B N 1
ATOM 3322 C CA . ALA B 1 68 ? -9.439 22.667 22.346 1.00 10.82 83 ALA B CA 1
ATOM 3323 C C . ALA B 1 68 ? -9.799 23.935 21.554 1.00 10.83 83 ALA B C 1
ATOM 3324 O O . ALA B 1 68 ? -10.507 24.835 22.033 1.00 11.18 83 ALA B O 1
ATOM 3331 N N . ASP B 1 69 ? -9.388 24.034 20.284 1.00 9.61 84 ASP B N 1
ATOM 3332 C CA . ASP B 1 69 ? -9.903 25.087 19.428 1.00 8.76 84 ASP B CA 1
ATOM 3333 C C . ASP B 1 69 ? -11.442 24.963 19.415 1.00 8.76 84 ASP B C 1
ATOM 3334 O O . ASP B 1 69 ? -11.941 23.810 19.447 1.00 8.68 84 ASP B O 1
ATOM 3343 N N . LEU B 1 70 ? -12.125 26.047 19.327 1.00 9.90 85 LEU B N 1
ATOM 3344 C CA . LEU B 1 70 ? -13.576 25.926 18.981 1.00 10.47 85 LEU B CA 1
ATOM 3345 C C . LEU B 1 70 ? -13.752 25.244 17.620 1.00 11.39 85 LEU B C 1
ATOM 3346 O O . LEU B 1 70 ? -12.922 25.345 16.687 1.00 10.51 85 LEU B O 1
ATOM 3362 N N . PRO B 1 71 ? -14.926 24.591 17.410 1.00 11.75 86 PRO B N 1
ATOM 3363 C CA . PRO B 1 71 ? -15.274 23.961 16.145 1.00 12.04 86 PRO B CA 1
ATOM 3364 C C . PRO B 1 71 ? -15.157 24.937 14.993 1.00 11.67 86 PRO B C 1
ATOM 3365 O O . PRO B 1 71 ? -14.686 24.633 13.864 1.00 12.07 86 PRO B O 1
ATOM 3376 N N . PHE B 1 72 ? -15.484 26.226 15.293 1.00 11.23 87 PHE B N 1
ATOM 3377 C CA . PHE B 1 72 ? -15.580 27.230 14.220 1.00 11.59 87 PHE B CA 1
ATOM 3378 C C . PHE B 1 72 ? -14.155 27.545 13.724 1.00 10.35 87 PHE B C 1
ATOM 3379 O O . PHE B 1 72 ? -13.940 27.792 12.539 1.00 10.67 87 PHE B O 1
ATOM 3396 N N . ALA B 1 73 ? -13.163 27.567 14.612 1.00 8.87 88 ALA B N 1
ATOM 3397 C CA . ALA B 1 73 ? -11.767 27.755 14.207 1.00 10.24 88 ALA B CA 1
ATOM 3398 C C . ALA B 1 73 ? -11.296 26.582 13.332 1.00 10.50 88 ALA B C 1
ATOM 3399 O O . ALA B 1 73 ? -10.531 26.773 12.386 1.00 11.22 88 ALA B O 1
ATOM 3406 N N . GLN B 1 74 ? -11.637 25.385 13.704 1.00 9.58 89 GLN B N 1
ATOM 3407 C CA . GLN B 1 74 ? -11.251 24.187 12.949 1.00 10.98 89 GLN B CA 1
ATOM 3408 C C . GLN B 1 74 ? -11.793 24.229 11.546 1.00 11.41 89 GLN B C 1
ATOM 3409 O O . GLN B 1 74 ? -11.143 23.867 10.556 1.00 12.32 89 GLN B O 1
ATOM 3423 N N . LYS B 1 75 ? -13.123 24.546 11.460 1.00 11.94 90 LYS B N 1
ATOM 3424 C CA . LYS B 1 75 ? -13.795 24.632 10.142 1.00 13.60 90 LYS B CA 1
ATOM 3425 C C . LYS B 1 75 ? -13.070 25.679 9.280 1.00 12.53 90 LYS B C 1
ATOM 3426 O O . LYS B 1 75 ? -12.714 25.425 8.157 1.00 12.93 90 LYS B O 1
ATOM 3445 N N . ARG B 1 76 ? -12.749 26.832 9.864 1.00 11.83 91 ARG B N 1
ATOM 3446 C CA . ARG B 1 76 ? -12.081 27.891 9.142 1.00 13.16 91 ARG B CA 1
ATOM 3447 C C . ARG B 1 76 ? -10.683 27.485 8.703 1.00 12.76 91 ARG B C 1
ATOM 3448 O O . ARG B 1 76 ? -10.246 27.794 7.595 1.00 15.31 91 ARG B O 1
ATOM 3469 N N . TRP B 1 77 ? -10.009 26.713 9.493 1.00 11.99 92 TRP B N 1
ATOM 3470 C CA . TRP B 1 77 ? -8.641 26.307 9.214 1.00 11.29 92 TRP B CA 1
ATOM 3471 C C . TRP B 1 77 ? -8.651 25.378 8.012 1.00 12.08 92 TRP B C 1
ATOM 3472 O O . TRP B 1 77 ? -7.859 25.509 7.076 1.00 11.78 92 TRP B O 1
ATOM 3493 N N . CYS B 1 78 ? -9.587 24.425 7.991 1.00 11.15 93 CYS B N 1
ATOM 3494 C CA . CYS B 1 78 ? -9.672 23.502 6.851 1.00 12.69 93 CYS B CA 1
ATOM 3495 C C . CYS B 1 78 ? -9.948 24.301 5.565 1.00 12.95 93 CYS B C 1
ATOM 3496 O O . CYS B 1 78 ? -9.393 24.039 4.518 1.00 12.12 93 CYS B O 1
ATOM 3503 N N . ALA B 1 79 ? -10.822 25.317 5.656 1.00 11.44 94 ALA B N 1
ATOM 3504 C CA . ALA B 1 79 ? -11.138 26.136 4.474 1.00 13.67 94 ALA B CA 1
ATOM 3505 C C . ALA B 1 79 ? -9.915 26.899 3.987 1.00 13.84 94 ALA B C 1
ATOM 3506 O O . ALA B 1 79 ? -9.615 26.951 2.787 1.00 12.62 94 ALA B O 1
ATOM 3513 N N . SER B 1 80 ? -9.218 27.506 4.942 1.00 14.60 95 SER B N 1
ATOM 3514 C CA . SER B 1 80 ? -8.044 28.313 4.676 1.00 15.17 95 SER B CA 1
ATOM 3515 C C . SER B 1 80 ? -6.943 27.462 4.022 1.00 15.22 95 SER B C 1
ATOM 3516 O O . SER B 1 80 ? -6.216 27.868 3.122 1.00 18.36 95 SER B O 1
ATOM 3523 N N . ALA B 1 81 ? -6.834 26.194 4.462 1.00 13.85 96 ALA B N 1
ATOM 3524 C CA . ALA B 1 81 ? -5.854 25.271 3.931 1.00 14.61 96 ALA B CA 1
ATOM 3525 C C . ALA B 1 81 ? -6.284 24.730 2.546 1.00 14.74 96 ALA B C 1
ATOM 3526 O O . ALA B 1 81 ? -5.442 24.193 1.838 1.00 16.41 96 ALA B O 1
ATOM 3533 N N . GLY B 1 82 ? -7.616 24.825 2.266 1.00 15.23 97 GLY B 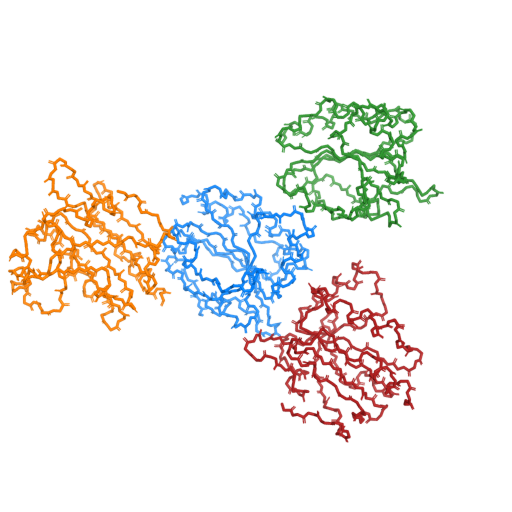N 1
ATOM 3534 C CA . GLY B 1 82 ? -8.089 24.310 0.984 1.00 16.89 97 GLY B CA 1
ATOM 3535 C C . GLY B 1 82 ? -8.230 22.807 1.002 1.00 15.57 97 GLY B C 1
ATOM 3536 O O . GLY B 1 82 ? -8.083 22.146 -0.013 1.00 16.27 97 GLY B O 1
ATOM 3540 N N . LEU B 1 83 ? -8.403 22.213 2.201 1.00 15.22 98 LEU B N 1
ATOM 3541 C CA . LEU B 1 83 ? -8.467 20.758 2.346 1.00 16.66 98 LEU B CA 1
ATOM 3542 C C . LEU B 1 83 ? -9.896 20.382 2.728 1.00 17.51 98 LEU B C 1
ATOM 3543 O O . LEU B 1 83 ? -10.389 20.998 3.694 1.00 20.17 98 LEU B O 1
ATOM 3559 N N . ASP B 1 84 ? -10.402 19.294 2.131 1.00 20.47 99 ASP B N 1
ATOM 3560 C CA . ASP B 1 84 ? -11.753 18.809 2.387 1.00 22.31 99 ASP B CA 1
ATOM 3561 C C . ASP B 1 84 ? -11.711 17.408 3.025 1.00 20.76 99 ASP B C 1
ATOM 3562 O O . ASP B 1 84 ? -12.787 16.823 3.194 1.00 22.13 99 ASP B O 1
ATOM 3571 N N . ASN B 1 85 ? -10.533 16.817 3.281 1.00 15.80 100 ASN B N 1
ATOM 3572 C CA . ASN B 1 85 ? -10.502 15.429 3.723 1.00 17.49 100 ASN B CA 1
ATOM 3573 C C . ASN B 1 85 ? -9.778 15.281 5.059 1.00 16.38 100 ASN B C 1
ATOM 3574 O O . ASN B 1 85 ? -9.385 14.165 5.416 1.00 19.57 100 ASN B O 1
ATOM 3585 N N . VAL B 1 86 ? -9.547 16.407 5.778 1.00 12.55 101 VAL B N 1
ATOM 3586 C CA . VAL B 1 86 ? -8.959 16.462 7.114 1.00 12.05 101 VAL B CA 1
ATOM 3587 C C . VAL B 1 86 ? -10.080 16.490 8.160 1.00 11.74 101 VAL B C 1
ATOM 3588 O O . VAL B 1 86 ? -10.897 17.443 8.222 1.00 11.75 101 VAL B O 1
ATOM 3601 N N . ILE B 1 87 ? -10.035 15.526 9.102 1.00 10.56 102 ILE B N 1
ATOM 3602 C CA . ILE B 1 87 ? -10.930 15.485 10.257 1.00 10.20 102 ILE B CA 1
ATOM 3603 C C . ILE B 1 87 ? -10.300 16.287 11.373 1.00 10.11 102 ILE B C 1
ATOM 3604 O O . ILE B 1 87 ? -9.174 15.978 11.896 1.00 8.50 102 ILE B O 1
ATOM 3620 N N . THR B 1 88 ? -11.016 17.267 11.823 1.00 10.22 103 THR B N 1
ATOM 3621 C CA . THR B 1 88 ? -10.676 17.990 13.014 1.00 9.40 103 THR B CA 1
ATOM 3622 C C . THR B 1 88 ? -11.863 17.925 13.983 1.00 9.68 103 THR B C 1
ATOM 3623 O O . THR B 1 88 ? -13.021 18.085 13.558 1.00 11.72 103 THR B O 1
ATOM 3633 N N . LEU B 1 89 ? -11.584 17.694 15.230 1.00 9.84 104 LEU B N 1
ATOM 3634 C CA . LEU B 1 89 ? -12.619 17.538 16.261 1.00 9.85 104 LEU B CA 1
ATOM 3635 C C . LEU B 1 89 ? -12.284 18.393 17.479 1.00 10.39 104 LEU B C 1
ATOM 3636 O O . LEU B 1 89 ? -11.123 18.512 17.830 1.00 9.93 104 LEU B O 1
ATOM 3652 N N . SER B 1 90 ? -13.279 19.069 18.043 1.00 10.16 105 SER B N 1
ATOM 3653 C CA . SER B 1 90 ? -13.105 19.917 19.235 1.00 10.84 105 SER B CA 1
ATOM 3654 C C . SER B 1 90 ? -13.449 19.294 20.573 1.00 11.22 105 SER B C 1
ATOM 3655 O O . SER B 1 90 ? -14.578 18.932 20.760 1.00 11.64 105 SER B O 1
ATOM 3662 N N . ASP B 1 91 ? -12.528 19.401 21.460 1.00 11.08 106 ASP B N 1
ATOM 3663 C CA . ASP B 1 91 ? -12.661 18.983 22.852 1.00 11.04 106 ASP B CA 1
ATOM 3664 C C . ASP B 1 91 ? -12.964 20.193 23.763 1.00 10.62 106 ASP B C 1
ATOM 3665 O O . ASP B 1 91 ? -12.810 20.086 25.009 1.00 11.18 106 ASP B O 1
ATOM 3674 N N . HIS B 1 92 ? -13.444 21.319 23.175 1.00 11.43 107 HIS B N 1
ATOM 3675 C CA . HIS B 1 92 ? -13.496 22.544 23.960 1.00 10.88 107 HIS B CA 1
ATOM 3676 C C . HIS B 1 92 ? -14.501 22.491 25.123 1.00 13.24 107 HIS B C 1
ATOM 3677 O O . HIS B 1 92 ? -14.369 23.222 26.113 1.00 15.65 107 HIS B O 1
ATOM 3690 N N . ARG B 1 93 ? -15.602 21.778 24.893 1.00 13.37 108 ARG B N 1
ATOM 3691 C CA . ARG B 1 93 ? -16.708 21.948 25.798 1.00 15.07 108 ARG B CA 1
ATOM 3692 C C . ARG B 1 93 ? -16.436 21.434 27.195 1.00 15.38 108 ARG B C 1
ATOM 3693 O O . ARG B 1 93 ? -16.797 22.095 28.151 1.00 15.91 108 ARG B O 1
ATOM 3714 N N . ASP B 1 94 ? -15.864 20.210 27.287 1.00 16.86 109 ASP B N 1
ATOM 3715 C CA . ASP B 1 94 ? -15.856 19.412 28.504 1.00 19.09 109 ASP B CA 1
ATOM 3716 C C . ASP B 1 94 ? -14.455 18.842 28.735 1.00 17.51 109 ASP B C 1
ATOM 3717 O O . ASP B 1 94 ? -14.276 18.232 29.793 1.00 16.26 109 ASP B O 1
ATOM 3726 N N . LEU B 1 95 ? -13.506 18.906 27.758 1.00 15.32 110 LEU B N 1
ATOM 3727 C CA . LEU B 1 95 ? -12.210 18.237 27.868 1.00 15.30 110 LEU B CA 1
ATOM 3728 C C . LEU B 1 95 ? -12.394 16.738 28.129 1.00 14.51 110 LEU B C 1
ATOM 3729 O O . LEU B 1 95 ? -11.544 16.124 28.791 1.00 16.26 110 LEU B O 1
ATOM 3745 N N . SER B 1 96 ? -13.433 16.184 27.548 1.00 14.15 111 SER B N 1
ATOM 3746 C CA . SER B 1 96 ? -13.653 14.748 27.606 1.00 15.85 111 SER B CA 1
ATOM 3747 C C . SER B 1 96 ? -12.454 13.948 27.105 1.00 14.64 111 SER B C 1
ATOM 3748 O O . SER B 1 96 ? -11.922 13.067 27.773 1.00 17.26 111 SER B O 1
ATOM 3755 N N . PHE B 1 97 ? -12.012 14.255 25.889 1.00 13.49 112 PHE B N 1
ATOM 3756 C CA . PHE B 1 97 ? -10.876 13.536 25.300 1.00 12.15 112 PHE B CA 1
ATOM 3757 C C . PHE B 1 97 ? -9.637 13.777 26.170 1.00 12.47 112 PHE B C 1
ATOM 3758 O O . PHE B 1 97 ? -8.907 12.844 26.575 1.00 12.38 112 PHE B O 1
ATOM 3775 N N . GLY B 1 98 ? -9.302 15.068 26.421 1.00 11.64 113 GLY B N 1
ATOM 3776 C CA . GLY B 1 98 ? -8.106 15.408 27.134 1.00 12.70 113 GLY B CA 1
ATOM 3777 C C . GLY B 1 98 ? -7.994 14.754 28.504 1.00 13.56 113 GLY B C 1
ATOM 3778 O O . GLY B 1 98 ? -6.914 14.305 28.894 1.00 13.02 113 GLY B O 1
ATOM 3782 N N . GLU B 1 99 ? -9.065 14.767 29.282 1.00 14.19 114 GLU B N 1
ATOM 3783 C CA . GLU B 1 99 ? -9.006 14.189 30.639 1.00 14.46 114 GLU B CA 1
ATOM 3784 C C . GLU B 1 99 ? -8.888 12.669 30.496 1.00 16.11 114 GLU B C 1
ATOM 3785 O O . GLU B 1 99 ? -8.087 12.082 31.229 1.00 17.75 114 GLU B O 1
ATOM 3797 N N . ASN B 1 100 ? -9.598 12.035 29.542 1.00 14.89 115 ASN B N 1
ATOM 3798 C CA . ASN B 1 100 ? -9.545 10.570 29.422 1.00 15.85 115 ASN B CA 1
ATOM 3799 C C . ASN B 1 100 ? -8.172 10.107 28.936 1.00 14.82 115 ASN B C 1
ATOM 3800 O O . ASN B 1 100 ? -7.831 8.926 29.240 1.00 17.40 115 ASN B O 1
ATOM 3811 N N . TYR B 1 101 ? -7.446 10.941 28.198 1.00 13.49 116 TYR B N 1
ATOM 3812 C CA . TYR B 1 101 ? -6.205 10.512 27.593 1.00 13.15 116 TYR B CA 1
ATOM 3813 C C . TYR B 1 101 ? -5.041 11.122 28.317 1.00 14.41 116 TYR B C 1
ATOM 3814 O O . TYR B 1 101 ? -3.864 10.861 27.966 1.00 16.42 116 TYR B O 1
ATOM 3831 N N . GLY B 1 102 ? -5.293 11.938 29.384 1.00 15.76 117 GLY B N 1
ATOM 3832 C CA . GLY B 1 102 ? -4.248 12.451 30.250 1.00 15.92 117 GLY B CA 1
ATOM 3833 C C . GLY B 1 102 ? -3.362 13.515 29.616 1.00 14.86 117 GLY B C 1
ATOM 3834 O O . GLY B 1 102 ? -2.171 13.590 29.907 1.00 16.34 117 GLY B O 1
ATOM 3838 N N . VAL B 1 103 ? -3.950 14.350 28.731 1.00 15.04 118 VAL B N 1
ATOM 3839 C CA . VAL B 1 103 ? -3.191 15.325 27.969 1.00 14.39 118 VAL B CA 1
ATOM 3840 C C . VAL B 1 103 ? -3.676 16.764 28.193 1.00 13.78 118 VAL B C 1
ATOM 3841 O O . VAL B 1 103 ? -3.420 17.625 27.371 1.00 14.54 118 VAL B O 1
ATOM 3854 N N . VAL B 1 104 ? -4.400 17.017 29.288 1.00 13.12 119 VAL B N 1
ATOM 3855 C CA . VAL B 1 104 ? -4.776 18.384 29.579 1.00 13.61 119 VAL B CA 1
ATOM 3856 C C . VAL B 1 104 ? -3.621 19.168 30.169 1.00 16.11 119 VAL B C 1
ATOM 3857 O O . VAL B 1 104 ? -3.106 18.756 31.234 1.00 16.06 119 VAL B O 1
ATOM 3870 N N . MET B 1 105 ? -3.296 20.320 29.563 1.00 15.58 120 MET B N 1
ATOM 3871 C CA . MET B 1 105 ? -2.424 21.262 30.221 1.00 16.56 120 MET B CA 1
ATOM 3872 C C . MET B 1 105 ? -3.300 22.194 31.073 1.00 17.82 120 MET B C 1
ATOM 3873 O O . MET B 1 105 ? -3.929 23.127 30.568 1.00 16.62 120 MET B O 1
ATOM 3887 N N . GLU B 1 106 ? -3.452 21.879 32.357 1.00 20.05 121 GLU B N 1
ATOM 3888 C CA . GLU B 1 106 ? -4.554 22.430 33.113 1.00 19.63 121 GLU B CA 1
ATOM 3889 C C . GLU B 1 106 ? -4.395 23.922 33.357 1.00 19.73 121 GLU B C 1
ATOM 3890 O O . GLU B 1 106 ? -5.394 24.555 33.372 1.00 21.28 121 GLU B O 1
ATOM 3902 N N . GLU B 1 107 ? -3.186 24.423 33.520 1.00 19.08 122 GLU B N 1
ATOM 3903 C CA . GLU B 1 107 ? -3.007 25.867 33.690 1.00 21.16 122 GLU B CA 1
ATOM 3904 C C . GLU B 1 107 ? -3.400 26.668 32.446 1.00 18.19 122 GLU B C 1
ATOM 3905 O O . GLU B 1 107 ? -3.753 27.833 32.556 1.00 20.22 122 GLU B O 1
ATOM 3917 N N . LEU B 1 108 ? -3.372 26.115 31.250 1.00 14.96 123 LEU B N 1
ATOM 3918 C CA . LEU B 1 108 ? -3.658 26.784 29.999 1.00 15.73 123 LEU B CA 1
ATOM 3919 C C . LEU B 1 108 ? -5.091 26.445 29.476 1.00 13.68 123 LEU B C 1
ATOM 3920 O O . LEU B 1 108 ? -5.565 27.129 28.582 1.00 14.81 123 LEU B O 1
ATOM 3936 N N . ARG B 1 109 ? -5.699 25.316 29.915 1.00 12.75 124 ARG B N 1
ATOM 3937 C CA . ARG B 1 109 ? -6.885 24.754 29.326 1.00 13.30 124 ARG B CA 1
ATOM 3938 C C . ARG B 1 109 ? -6.695 24.513 27.844 1.00 13.24 124 ARG B C 1
ATOM 3939 O O . ARG B 1 109 ? -7.563 24.880 27.045 1.00 12.31 124 ARG B O 1
ATOM 3960 N N . LEU B 1 110 ? -5.598 23.866 27.444 1.00 13.30 125 LEU B N 1
ATOM 3961 C CA . LEU B 1 110 ? -5.354 23.409 26.115 1.00 12.22 125 LEU B CA 1
ATOM 3962 C C . LEU B 1 110 ? -4.825 21.975 26.247 1.00 13.18 125 LEU B C 1
ATOM 3963 O O . LEU B 1 110 ? -4.410 21.548 27.337 1.00 12.78 125 LEU B O 1
ATOM 3979 N N . LEU B 1 111 ? -4.889 21.279 25.116 1.00 11.13 126 LEU B N 1
ATOM 3980 C CA . LEU B 1 111 ? -4.339 19.922 25.089 1.00 11.50 126 LEU B CA 1
ATOM 3981 C C . LEU B 1 111 ? -2.857 19.907 24.711 1.00 11.93 126 LEU B C 1
ATOM 3982 O O . LEU B 1 111 ? -2.405 20.706 23.859 1.00 13.21 126 LEU B O 1
ATOM 3998 N N . ALA B 1 112 ? -2.102 19.078 25.397 1.00 11.40 127 ALA B N 1
ATOM 3999 C CA . ALA B 1 112 ? -0.668 18.936 25.107 1.00 12.08 127 ALA B CA 1
ATOM 4000 C C . ALA B 1 112 ? -0.472 18.272 23.724 1.00 12.21 127 ALA B C 1
ATOM 4001 O O . ALA B 1 112 ? -1.232 17.387 23.308 1.00 13.73 127 ALA B O 1
ATOM 4008 N N . ARG B 1 113 ? 0.622 18.579 23.014 1.00 11.43 128 ARG B N 1
ATOM 4009 C CA . ARG B 1 113 ? 1.020 17.871 21.784 1.00 11.96 128 ARG B CA 1
ATOM 4010 C C . ARG B 1 113 ? 1.241 16.430 22.169 1.00 12.27 128 ARG B C 1
ATOM 4011 O O . ARG B 1 113 ? 2.045 16.116 23.051 1.00 12.25 128 ARG B O 1
ATOM 4032 N N . ALA B 1 114 ? 0.597 15.556 21.396 1.00 10.24 129 ALA B N 1
ATOM 4033 C CA . ALA B 1 114 ? 0.599 14.123 21.669 1.00 9.83 129 ALA B CA 1
ATOM 4034 C C . ALA B 1 114 ? 0.192 13.404 20.435 1.00 10.12 129 ALA B C 1
ATOM 4035 O O . ALA B 1 114 ? -0.478 13.942 19.515 1.00 11.17 129 ALA B O 1
ATOM 4042 N N . VAL B 1 115 ? 0.555 12.077 20.400 1.00 12.99 130 VAL B N 1
ATOM 4043 C CA . VAL B 1 115 ? 0.166 11.215 19.291 1.00 11.34 130 VAL B CA 1
ATOM 4044 C C . VAL B 1 115 ? -0.152 9.839 19.871 1.00 10.39 130 VAL B C 1
ATOM 4045 O O . VAL B 1 115 ? 0.548 9.338 20.725 1.00 11.58 130 VAL B O 1
ATOM 4058 N N . PHE B 1 116 ? -1.400 9.385 19.556 1.00 10.14 131 PHE B N 1
ATOM 4059 C CA . PHE B 1 116 ? -1.760 8.010 19.889 1.00 11.65 131 PHE B CA 1
ATOM 4060 C C . PHE B 1 116 ? -2.035 7.257 18.613 1.00 12.06 131 PHE B C 1
ATOM 4061 O O . PHE B 1 116 ? -2.682 7.751 17.707 1.00 15.05 131 PHE B O 1
ATOM 4078 N N . VAL B 1 117 ? -1.663 5.976 18.569 1.00 12.36 132 VAL B N 1
ATOM 4079 C CA . VAL B 1 117 ? -2.113 5.143 17.476 1.00 13.14 132 VAL B CA 1
ATOM 4080 C C . VAL B 1 117 ? -2.864 3.948 18.100 1.00 13.84 132 VAL B C 1
ATOM 4081 O O . VAL B 1 117 ? -2.377 3.296 19.039 1.00 14.09 132 VAL B O 1
ATOM 4094 N N . LEU B 1 118 ? -4.102 3.834 17.601 1.00 13.78 133 LEU B N 1
ATOM 4095 C CA . LEU B 1 118 ? -4.984 2.789 17.999 1.00 13.76 133 LEU B CA 1
ATOM 4096 C C . LEU B 1 118 ? -5.179 1.849 16.844 1.00 13.38 133 LEU B C 1
ATOM 4097 O O . LEU B 1 118 ? -5.327 2.220 15.652 1.00 12.62 133 LEU B O 1
ATOM 4113 N N . ASP B 1 119 ? -5.101 0.525 17.158 1.00 14.11 134 ASP B N 1
ATOM 4114 C CA . ASP B 1 119 ? -5.432 -0.412 16.110 1.00 13.96 134 ASP B CA 1
ATOM 4115 C C . ASP B 1 119 ? -6.927 -0.524 15.833 1.00 13.32 134 ASP B C 1
ATOM 4116 O O . ASP B 1 119 ? -7.664 0.237 16.423 1.00 13.65 134 ASP B O 1
ATOM 4125 N N . ALA B 1 120 ? -7.363 -1.390 14.892 1.00 13.59 135 ALA B N 1
ATOM 4126 C CA . ALA B 1 120 ? -8.786 -1.415 14.522 1.00 12.94 135 ALA B CA 1
ATOM 4127 C C . ALA B 1 120 ? -9.684 -1.939 15.654 1.00 13.70 135 ALA B C 1
ATOM 4128 O O . ALA B 1 120 ? -10.927 -1.788 15.538 1.00 17.05 135 ALA B O 1
ATOM 4135 N N . ASP B 1 121 ? -9.089 -2.510 16.721 1.00 13.15 136 ASP B N 1
ATOM 4136 C CA . ASP B 1 121 ? -9.743 -2.926 17.961 1.00 15.89 136 ASP B CA 1
ATOM 4137 C C . ASP B 1 121 ? -9.684 -1.849 19.051 1.00 14.22 136 ASP B C 1
ATOM 4138 O O . ASP B 1 121 ? -10.161 -2.037 20.161 1.00 18.96 136 ASP B O 1
ATOM 4147 N N . ASN B 1 122 ? -9.065 -0.670 18.754 1.00 13.87 137 ASN B N 1
ATOM 4148 C CA . ASN B 1 122 ? -8.793 0.414 19.712 1.00 12.12 137 ASN B CA 1
ATOM 4149 C C . ASN B 1 122 ? -7.769 0.034 20.798 1.00 12.24 137 ASN B C 1
ATOM 4150 O O . ASN B 1 122 ? -7.623 0.704 21.814 1.00 13.91 137 ASN B O 1
ATOM 4161 N N . LYS B 1 123 ? -6.956 -1.028 20.573 1.00 12.93 138 LYS B N 1
ATOM 4162 C CA . LYS B 1 123 ? -5.765 -1.190 21.373 1.00 13.53 138 LYS B CA 1
ATOM 4163 C C . LYS B 1 123 ? -4.754 -0.093 21.071 1.00 11.99 138 LYS B C 1
ATOM 4164 O O . LYS B 1 123 ? -4.499 0.197 19.872 1.00 11.52 138 LYS B O 1
ATOM 4183 N N . VAL B 1 124 ? -4.214 0.481 22.131 1.00 12.90 139 VAL B N 1
ATOM 4184 C CA . VAL B 1 124 ? -3.210 1.530 22.005 1.00 13.73 139 VAL B CA 1
ATOM 4185 C C . VAL B 1 124 ? -1.903 0.855 21.616 1.00 14.22 139 VAL B C 1
ATOM 4186 O O . VAL B 1 124 ? -1.352 0.133 22.493 1.00 17.28 139 VAL B O 1
ATOM 4199 N N . VAL B 1 125 ? -1.363 1.068 20.427 1.00 12.53 140 VAL B N 1
ATOM 4200 C CA . VAL B 1 125 ? -0.086 0.463 20.035 1.00 13.79 140 VAL B CA 1
ATOM 4201 C C . VAL B 1 125 ? 1.046 1.429 20.107 1.00 12.71 140 VAL B C 1
ATOM 4202 O O . VAL B 1 125 ? 2.206 0.994 19.869 1.00 12.91 140 VAL B O 1
ATOM 4215 N N . TYR B 1 126 ? 0.753 2.720 20.321 1.00 12.30 141 TYR B N 1
ATOM 4216 C CA . TYR B 1 126 ? 1.850 3.675 20.313 1.00 12.40 141 TYR B CA 1
ATOM 4217 C C . TYR B 1 126 ? 1.326 4.917 21.014 1.00 10.83 141 TYR B C 1
ATOM 4218 O O . TYR B 1 126 ? 0.150 5.368 20.822 1.00 13.17 141 TYR B O 1
ATOM 4235 N N . LYS B 1 127 ? 2.197 5.496 21.763 1.00 10.31 142 LYS B N 1
ATOM 4236 C CA . LYS B 1 127 ? 1.927 6.760 22.451 1.00 11.84 142 LYS B CA 1
ATOM 4237 C C . LYS B 1 127 ? 3.168 7.613 22.509 1.00 10.69 142 LYS B C 1
ATOM 4238 O O . LYS B 1 127 ? 4.292 7.145 22.854 1.00 12.93 142 LYS B O 1
ATOM 4257 N N . GLU B 1 128 ? 3.003 8.929 22.265 1.00 12.32 143 GLU B N 1
ATOM 4258 C CA . GLU B 1 128 ? 4.038 9.921 22.508 1.00 12.73 143 GLU B CA 1
ATOM 4259 C C . GLU B 1 128 ? 3.364 11.183 22.990 1.00 12.63 143 GLU B C 1
ATOM 4260 O O . GLU B 1 128 ? 2.390 11.700 22.377 1.00 13.00 143 GLU B O 1
ATOM 4272 N N . ILE B 1 129 ? 3.651 11.540 24.215 1.00 14.80 144 ILE B N 1
ATOM 4273 C CA . ILE B 1 129 ? 3.372 12.892 24.691 1.00 15.34 144 ILE B CA 1
ATOM 4274 C C . ILE B 1 129 ? 4.676 13.664 24.533 1.00 15.04 144 ILE B C 1
ATOM 4275 O O . ILE B 1 129 ? 5.702 13.285 25.126 1.00 16.81 144 ILE B O 1
ATOM 4291 N N . VAL B 1 130 ? 4.635 14.668 23.646 1.00 14.33 145 VAL B N 1
ATOM 4292 C CA . VAL B 1 130 ? 5.850 15.302 23.141 1.00 16.00 145 VAL B CA 1
ATOM 4293 C C . VAL B 1 130 ? 6.534 15.986 24.297 1.00 16.81 145 VAL B C 1
ATOM 4294 O O . VAL B 1 130 ? 5.918 16.725 25.077 1.00 19.42 145 VAL B O 1
ATOM 4307 N N . SER B 1 131 ? 7.847 15.737 24.436 1.00 18.47 146 SER B N 1
ATOM 4308 C CA . SER B 1 131 ? 8.529 16.248 25.617 1.00 22.26 146 SER B CA 1
ATOM 4309 C C . SER B 1 131 ? 8.730 17.772 25.404 1.00 23.14 146 SER B C 1
ATOM 4310 O O . SER B 1 131 ? 8.707 18.350 24.286 1.00 25.45 146 SER B O 1
ATOM 4317 N N . GLU B 1 132 ? 8.816 18.536 26.496 1.00 28.84 147 GLU B N 1
ATOM 4318 C CA . GLU B 1 132 ? 9.071 19.968 26.394 1.00 30.68 147 GLU B CA 1
ATOM 4319 C C . GLU B 1 132 ? 10.452 20.185 25.759 1.00 30.32 147 GLU B C 1
ATOM 4320 O O . GLU B 1 132 ? 11.419 19.509 26.114 1.00 32.82 147 GLU B O 1
ATOM 4332 N N . GLY B 1 133 ? 10.548 21.103 24.797 1.00 24.97 148 GLY B N 1
ATOM 4333 C CA . GLY B 1 133 ? 11.823 21.373 24.137 1.00 27.38 148 GLY B CA 1
ATOM 4334 C C . GLY B 1 133 ? 12.109 20.495 22.923 1.00 28.94 148 GLY B C 1
ATOM 4335 O O . GLY B 1 133 ? 13.035 20.763 22.132 1.00 23.10 148 GLY B O 1
ATOM 4339 N N . THR B 1 134 ? 11.204 19.540 22.646 1.00 25.11 149 THR B N 1
ATOM 4340 C CA . THR B 1 134 ? 11.251 18.758 21.427 1.00 26.85 149 THR B CA 1
ATOM 4341 C C . THR B 1 134 ? 10.514 19.503 20.328 1.00 26.43 149 THR B C 1
ATOM 4342 O O . THR B 1 134 ? 9.392 19.961 20.507 1.00 21.10 149 THR B O 1
ATOM 4352 N N . ASP B 1 135 ? 11.157 19.552 19.167 1.00 23.88 150 ASP B N 1
ATOM 4353 C CA . ASP B 1 135 ? 10.640 20.270 18.015 1.00 24.41 150 ASP B CA 1
ATOM 4354 C C . ASP B 1 135 ? 9.234 19.822 17.594 1.00 24.75 150 ASP B C 1
ATOM 4355 O O . ASP B 1 135 ? 8.340 20.646 17.507 1.00 24.18 150 ASP B O 1
ATOM 4364 N N . PHE B 1 136 ? 9.059 18.534 17.295 1.00 20.67 151 PHE B N 1
ATOM 4365 C CA . PHE B 1 136 ? 7.878 17.948 16.691 1.00 17.43 151 PHE B CA 1
ATOM 4366 C C . PHE B 1 136 ? 7.693 16.568 17.324 1.00 15.73 151 PHE B C 1
ATOM 4367 O O . PHE B 1 136 ? 8.649 15.965 17.744 1.00 15.40 151 PHE B O 1
ATOM 4384 N N . PRO B 1 137 ? 6.533 15.919 17.205 1.00 12.56 152 PRO B N 1
ATOM 4385 C CA . PRO B 1 137 ? 6.400 14.510 17.446 1.00 12.13 152 PRO B CA 1
ATOM 4386 C C . PRO B 1 137 ? 7.236 13.708 16.451 1.00 11.90 152 PRO B C 1
ATOM 4387 O O . PRO B 1 137 ? 7.700 14.190 15.400 1.00 12.73 152 PRO B O 1
ATOM 4398 N N . ASP B 1 138 ? 7.466 12.454 16.816 1.00 12.69 153 ASP B N 1
ATOM 4399 C CA . ASP B 1 138 ? 8.232 11.530 15.972 1.00 13.75 153 ASP B CA 1
ATOM 4400 C C . ASP B 1 138 ? 7.219 10.947 14.968 1.00 12.83 153 ASP B C 1
ATOM 4401 O O . ASP B 1 138 ? 6.524 9.964 15.231 1.00 14.53 153 ASP B O 1
ATOM 4410 N N . PHE B 1 139 ? 7.151 11.629 13.823 1.00 13.36 154 PHE B N 1
ATOM 4411 C CA . PHE B 1 139 ? 6.186 11.282 12.788 1.00 12.71 154 PHE B CA 1
ATOM 4412 C C . PHE B 1 139 ? 6.437 9.854 12.355 1.00 12.24 154 PHE B C 1
ATOM 4413 O O . PHE B 1 139 ? 5.506 9.124 12.193 1.00 14.79 154 PHE B O 1
ATOM 4430 N N . ASP B 1 140 ? 7.755 9.534 12.145 1.00 13.75 155 ASP B N 1
ATOM 4431 C CA . ASP B 1 140 ? 7.999 8.272 11.480 1.00 15.02 155 ASP B CA 1
ATOM 4432 C C . ASP B 1 140 ? 7.595 7.134 12.401 1.00 12.49 155 ASP B C 1
ATOM 4433 O O . ASP B 1 140 ? 7.160 6.088 11.969 1.00 13.16 155 ASP B O 1
ATOM 4442 N N . ALA B 1 141 ? 7.899 7.273 13.744 1.00 12.57 156 ALA B N 1
ATOM 4443 C CA . ALA B 1 141 ? 7.541 6.150 14.658 1.00 11.87 156 ALA B CA 1
ATOM 4444 C C . ALA B 1 141 ? 6.030 5.939 14.724 1.00 10.89 156 ALA B C 1
ATOM 4445 O O . ALA B 1 141 ? 5.592 4.819 14.706 1.00 10.09 156 ALA B O 1
ATOM 4452 N N . ALA B 1 142 ? 5.276 6.988 14.780 1.00 11.33 157 ALA B N 1
ATOM 4453 C CA . ALA B 1 142 ? 3.828 6.845 14.861 1.00 11.78 157 ALA B CA 1
ATOM 4454 C C . ALA B 1 142 ? 3.300 6.287 13.530 1.00 12.70 157 ALA B C 1
ATOM 4455 O O . ALA B 1 142 ? 2.392 5.447 13.540 1.00 12.73 157 ALA B O 1
ATOM 4462 N N . LEU B 1 143 ? 3.822 6.768 12.405 1.00 12.12 158 LEU B N 1
ATOM 4463 C CA . LEU B 1 143 ? 3.398 6.241 11.094 1.00 15.30 158 LEU B CA 1
ATOM 4464 C C . LEU B 1 143 ? 3.731 4.762 10.912 1.00 14.57 158 LEU B C 1
ATOM 4465 O O . LEU B 1 143 ? 2.986 3.957 10.418 1.00 16.43 158 LEU B O 1
ATOM 4481 N N . ALA B 1 144 ? 4.876 4.328 11.472 1.00 12.18 159 ALA B N 1
ATOM 4482 C CA . ALA B 1 144 ? 5.234 2.938 11.446 1.00 15.98 159 ALA B CA 1
ATOM 4483 C C . ALA B 1 144 ? 4.251 2.093 12.232 1.00 15.79 159 ALA B C 1
ATOM 4484 O O . ALA B 1 144 ? 3.875 0.984 11.831 1.00 18.56 159 ALA B O 1
ATOM 4491 N N . ALA B 1 145 ? 3.823 2.532 13.417 1.00 15.05 160 ALA B N 1
ATOM 4492 C CA . ALA B 1 145 ? 2.898 1.746 14.233 1.00 14.74 160 ALA B CA 1
ATOM 4493 C C . ALA B 1 145 ? 1.553 1.732 13.533 1.00 14.31 160 ALA B C 1
ATOM 4494 O O . ALA B 1 145 ? 0.935 0.688 13.473 1.00 14.98 160 ALA B O 1
ATOM 4501 N N . TYR B 1 146 ? 1.171 2.819 12.879 1.00 13.59 161 TYR B N 1
ATOM 4502 C CA . TYR B 1 146 ? -0.042 2.871 12.036 1.00 14.89 161 TYR B CA 1
ATOM 4503 C C . TYR B 1 146 ? 0.033 1.859 10.863 1.00 16.19 161 TYR B C 1
ATOM 4504 O O . TYR B 1 146 ? -0.977 1.252 10.579 1.00 15.16 161 TYR B O 1
ATOM 4521 N N . LYS B 1 147 ? 1.206 1.671 10.252 1.00 21.21 162 LYS B N 1
ATOM 4522 C CA . LYS B 1 147 ? 1.432 0.691 9.204 1.00 29.22 162 LYS B CA 1
ATOM 4523 C C . LYS B 1 147 ? 1.326 -0.746 9.717 1.00 30.01 162 LYS B C 1
ATOM 4524 O O . LYS B 1 147 ? 1.026 -1.620 8.911 1.00 32.31 162 LYS B O 1
ATOM 4543 N N . ASN B 1 148 ? 1.547 -1.052 10.999 1.00 30.33 163 ASN B N 1
ATOM 4544 C CA . ASN B 1 148 ? 1.741 -2.443 11.462 1.00 29.09 163 ASN B CA 1
ATOM 4545 C C . ASN B 1 148 ? 0.428 -3.228 11.559 1.00 29.35 163 ASN B C 1
ATOM 4546 O O . ASN B 1 148 ? 0.356 -4.422 11.834 1.00 25.74 163 ASN B O 1
ATOM 4557 N N . ILE B 1 149 ? -0.692 -2.529 11.420 1.00 29.50 164 ILE B N 1
ATOM 4558 C CA . ILE B 1 149 ? -1.934 -2.935 12.008 1.00 30.42 164 ILE B CA 1
ATOM 4559 C C . ILE B 1 149 ? -2.612 -4.038 11.138 1.00 29.06 164 ILE B C 1
ATOM 4560 O O . ILE B 1 149 ? -2.673 -3.898 9.830 1.00 31.87 164 ILE B O 1
ATOM 4576 N N . GLN C 1 1 ? 23.469 -37.305 35.236 1.00 58.15 16 GLN C N 1
ATOM 4577 C CA . GLN C 1 1 ? 24.775 -36.833 34.697 1.00 59.78 16 GLN C CA 1
ATOM 4578 C C . GLN C 1 1 ? 25.749 -36.590 35.849 1.00 58.40 16 GLN C C 1
ATOM 4579 O O . GLN C 1 1 ? 25.677 -37.267 36.883 1.00 61.62 16 GLN C O 1
ATOM 4595 N N . GLN C 1 2 ? 26.732 -35.718 35.627 1.00 54.49 17 GLN C N 1
ATOM 4596 C CA . GLN C 1 2 ? 27.448 -35.092 36.725 1.00 48.58 17 GLN C CA 1
ATOM 4597 C C . GLN C 1 2 ? 27.271 -33.583 36.604 1.00 42.74 17 GLN C C 1
ATOM 4598 O O . GLN C 1 2 ? 27.682 -32.983 35.604 1.00 36.45 17 GLN C O 1
ATOM 4612 N N . ILE C 1 3 ? 26.661 -32.997 37.643 1.00 35.09 18 ILE C N 1
ATOM 4613 C CA . ILE C 1 3 ? 26.352 -31.575 37.718 1.00 33.10 18 ILE C CA 1
ATOM 4614 C C . ILE C 1 3 ? 27.551 -30.894 38.319 1.00 35.32 18 ILE C C 1
ATOM 4615 O O . ILE C 1 3 ? 28.052 -31.298 39.353 1.00 37.13 18 ILE C O 1
ATOM 4631 N N . ASN C 1 4 ? 27.979 -29.813 37.677 1.00 31.53 19 ASN C N 1
ATOM 4632 C CA . ASN C 1 4 ? 28.992 -28.939 38.223 1.00 32.70 19 ASN C CA 1
ATOM 4633 C C . ASN C 1 4 ? 28.385 -27.563 38.451 1.00 30.47 19 ASN C C 1
ATOM 4634 O O . ASN C 1 4 ? 27.393 -27.179 37.808 1.00 28.76 19 ASN C O 1
ATOM 4645 N N . GLU C 1 5 ? 29.007 -26.798 39.357 1.00 27.41 20 GLU C N 1
ATOM 4646 C CA . GLU C 1 5 ? 28.658 -25.403 39.487 1.00 26.01 20 GLU C CA 1
ATOM 4647 C C . GLU C 1 5 ? 28.790 -24.779 38.109 1.00 25.83 20 GLU C C 1
ATOM 4648 O O . GLU C 1 5 ? 29.776 -25.052 37.405 1.00 27.45 20 GLU C O 1
ATOM 4660 N N . GLY C 1 6 ? 27.799 -23.956 37.748 1.00 23.90 21 GLY C N 1
ATOM 4661 C CA . GLY C 1 6 ? 27.701 -23.255 36.492 1.00 22.92 21 GLY C CA 1
ATOM 4662 C C . GLY C 1 6 ? 26.787 -23.920 35.470 1.00 22.01 21 GLY C C 1
ATOM 4663 O O . GLY C 1 6 ? 26.349 -23.311 34.477 1.00 25.39 21 GLY C O 1
ATOM 4667 N N . ASP C 1 7 ? 26.466 -25.197 35.751 1.00 23.37 22 ASP C N 1
ATOM 4668 C CA . ASP C 1 7 ? 25.508 -25.936 34.963 1.00 21.91 22 ASP C CA 1
ATOM 4669 C C . ASP C 1 7 ? 24.089 -25.471 35.247 1.00 21.03 22 ASP C C 1
ATOM 4670 O O . ASP C 1 7 ? 23.876 -24.803 36.240 1.00 23.03 22 ASP C O 1
ATOM 4679 N N . PHE C 1 8 ? 23.164 -25.784 34.325 1.00 18.81 23 PHE C N 1
ATOM 4680 C CA . PHE C 1 8 ? 21.746 -25.598 34.582 1.00 19.88 23 PHE C CA 1
ATOM 4681 C C . PHE C 1 8 ? 21.201 -26.823 35.295 1.00 18.92 23 PHE C C 1
ATOM 4682 O O . PHE C 1 8 ? 21.522 -27.998 34.998 1.00 16.85 23 PHE C O 1
ATOM 4699 N N . ALA C 1 9 ? 20.196 -26.553 36.122 1.00 16.28 24 ALA C N 1
ATOM 4700 C CA . ALA C 1 9 ? 19.608 -27.608 36.943 1.00 16.03 24 ALA C CA 1
ATOM 4701 C C . ALA C 1 9 ? 18.731 -28.499 36.046 1.00 14.33 24 ALA C C 1
ATOM 4702 O O . ALA C 1 9 ? 17.766 -28.038 35.388 1.00 16.92 24 ALA C O 1
ATOM 4709 N N . PRO C 1 10 ? 18.893 -29.850 36.101 1.00 13.83 25 PRO C N 1
ATOM 4710 C CA . PRO C 1 10 ? 17.950 -30.737 35.490 1.00 15.24 25 PRO C CA 1
ATOM 4711 C C . PRO C 1 10 ? 16.564 -30.673 36.065 1.00 14.01 25 PRO C C 1
ATOM 4712 O O . PRO C 1 10 ? 16.426 -30.380 37.264 1.00 14.71 25 PRO C O 1
ATOM 4723 N N . ASP C 1 11 ? 15.619 -31.150 35.280 1.00 13.64 26 ASP C N 1
ATOM 4724 C CA . ASP C 1 11 ? 14.277 -31.412 35.796 1.00 13.63 26 ASP C CA 1
ATOM 4725 C C . ASP C 1 11 ? 14.298 -32.629 36.708 1.00 14.31 26 ASP C C 1
ATOM 4726 O O . ASP C 1 11 ? 15.222 -33.428 36.656 1.00 15.37 26 ASP C O 1
ATOM 4735 N N . PHE C 1 12 ? 13.208 -32.788 37.449 1.00 13.58 27 PHE C N 1
ATOM 4736 C CA . PHE C 1 12 ? 12.980 -33.995 38.242 1.00 12.87 27 PHE C CA 1
ATOM 4737 C C . PHE C 1 12 ? 11.473 -34.190 38.378 1.00 12.29 27 PHE C C 1
ATOM 4738 O O . PHE C 1 12 ? 10.714 -33.277 38.298 1.00 1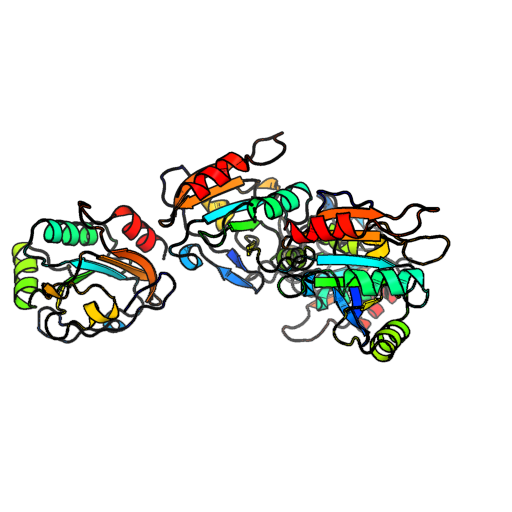5.10 27 PHE C O 1
ATOM 4755 N N . THR C 1 13 ? 11.105 -35.442 38.699 1.00 13.21 28 THR C N 1
ATOM 4756 C CA . THR C 1 13 ? 9.716 -35.758 39.050 1.00 14.60 28 THR C CA 1
ATOM 4757 C C . THR C 1 13 ? 9.880 -36.576 40.347 1.00 14.76 28 THR C C 1
ATOM 4758 O O . THR C 1 13 ? 10.516 -37.641 40.358 1.00 13.66 28 THR C O 1
ATOM 4768 N N . VAL C 1 14 ? 9.252 -36.093 41.424 1.00 11.94 29 VAL C N 1
ATOM 4769 C CA . VAL C 1 14 ? 9.322 -36.674 42.738 1.00 12.15 29 VAL C CA 1
ATOM 4770 C C . VAL C 1 14 ? 7.926 -36.651 43.326 1.00 12.58 29 VAL C C 1
ATOM 4771 O O . VAL C 1 14 ? 6.995 -36.126 42.738 1.00 14.60 29 VAL C O 1
ATOM 4784 N N . LEU C 1 15 ? 7.788 -37.139 44.534 1.00 11.66 30 LEU C N 1
ATOM 4785 C CA . LEU C 1 15 ? 6.476 -37.287 45.165 1.00 12.01 30 LEU C CA 1
ATOM 4786 C C . LEU C 1 15 ? 6.465 -36.498 46.455 1.00 12.26 30 LEU C C 1
ATOM 4787 O O . LEU C 1 15 ? 7.350 -36.662 47.328 1.00 13.60 30 LEU C O 1
ATOM 4803 N N . ASP C 1 16 ? 5.373 -35.700 46.673 1.00 13.25 31 ASP C N 1
ATOM 4804 C CA . ASP C 1 16 ? 5.182 -35.008 47.922 1.00 12.88 31 ASP C CA 1
ATOM 4805 C C . ASP C 1 16 ? 4.592 -35.997 48.927 1.00 13.54 31 ASP C C 1
ATOM 4806 O O . ASP C 1 16 ? 4.469 -37.168 48.602 1.00 13.88 31 ASP C O 1
ATOM 4815 N N . ASN C 1 17 ? 4.354 -35.530 50.145 1.00 14.18 32 ASN C N 1
ATOM 4816 C CA . ASN C 1 17 ? 3.959 -36.434 51.215 1.00 13.68 32 ASN C CA 1
ATOM 4817 C C . ASN C 1 17 ? 2.526 -36.986 51.031 1.00 14.47 32 ASN C C 1
ATOM 4818 O O . ASN C 1 17 ? 2.283 -38.004 51.633 1.00 18.23 32 ASN C O 1
ATOM 4829 N N . ASP C 1 18 ? 1.843 -36.493 50.016 1.00 15.59 33 ASP C N 1
ATOM 4830 C CA . ASP C 1 18 ? 0.496 -36.985 49.673 1.00 16.08 33 ASP C CA 1
ATOM 4831 C C . ASP C 1 18 ? 0.500 -37.776 48.351 1.00 16.38 33 ASP C C 1
ATOM 4832 O O . ASP C 1 18 ? -0.592 -38.152 47.822 1.00 16.75 33 ASP C O 1
ATOM 4841 N N . LEU C 1 19 ? 1.676 -38.092 47.805 1.00 15.33 34 LEU C N 1
ATOM 4842 C CA . LEU C 1 19 ? 1.809 -38.855 46.566 1.00 17.15 34 LEU C CA 1
ATOM 4843 C C . LEU C 1 19 ? 1.422 -38.075 45.322 1.00 15.44 34 LEU C C 1
ATOM 4844 O O . LEU C 1 19 ? 1.288 -38.604 44.241 1.00 19.89 34 LEU C O 1
ATOM 4860 N N . ASN C 1 20 ? 1.497 -36.768 45.458 1.00 16.96 35 ASN C N 1
ATOM 4861 C CA . ASN C 1 20 ? 1.335 -35.882 44.321 1.00 17.95 35 ASN C CA 1
ATOM 4862 C C . ASN C 1 20 ? 2.657 -35.735 43.612 1.00 15.74 35 ASN C C 1
ATOM 4863 O O . ASN C 1 20 ? 3.670 -35.544 44.280 1.00 14.86 35 ASN C O 1
ATOM 4874 N N . GLN C 1 21 ? 2.639 -35.689 42.260 1.00 18.37 36 GLN C N 1
ATOM 4875 C CA . GLN C 1 21 ? 3.834 -35.442 41.465 1.00 18.38 36 GLN C CA 1
ATOM 4876 C C . GLN C 1 21 ? 4.293 -33.994 41.625 1.00 16.99 36 GLN C C 1
ATOM 4877 O O . GLN C 1 21 ? 3.438 -33.066 41.613 1.00 19.59 36 GLN C O 1
ATOM 4891 N N . VAL C 1 22 ? 5.615 -33.853 41.923 1.00 15.02 37 VAL C N 1
ATOM 4892 C CA . VAL C 1 22 ? 6.230 -32.524 42.068 1.00 13.92 37 VAL C CA 1
ATOM 4893 C C . VAL C 1 22 ? 7.421 -32.467 41.115 1.00 15.70 37 VAL C C 1
ATOM 4894 O O . VAL C 1 22 ? 8.098 -33.463 40.973 1.00 15.23 37 VAL C O 1
ATOM 4907 N N . THR C 1 23 ? 7.578 -31.334 40.408 1.00 15.69 38 THR C N 1
ATOM 4908 C CA . THR C 1 23 ? 8.649 -31.210 39.424 1.00 16.15 38 THR C CA 1
ATOM 4909 C C . THR C 1 23 ? 9.353 -29.868 39.685 1.00 14.48 38 THR C C 1
ATOM 4910 O O . THR C 1 23 ? 8.888 -29.045 40.456 1.00 16.03 38 THR C O 1
ATOM 4920 N N . LEU C 1 24 ? 10.502 -29.665 39.013 1.00 14.65 39 LEU C N 1
ATOM 4921 C CA . LEU C 1 24 ? 11.235 -28.428 39.188 1.00 14.35 39 LEU C CA 1
ATOM 4922 C C . LEU C 1 24 ? 10.371 -27.200 38.936 1.00 15.04 39 LEU C C 1
ATOM 4923 O O . LEU C 1 24 ? 10.528 -26.177 39.634 1.00 15.60 39 LEU C O 1
ATOM 4939 N N . ALA C 1 25 ? 9.461 -27.263 37.940 1.00 13.30 40 ALA C N 1
ATOM 4940 C CA . ALA C 1 25 ? 8.642 -26.098 37.625 1.00 15.15 40 ALA C CA 1
ATOM 4941 C C . ALA C 1 25 ? 7.676 -25.674 38.748 1.00 15.71 40 ALA C C 1
ATOM 4942 O O . ALA C 1 25 ? 7.126 -24.552 38.752 1.00 17.58 40 ALA C O 1
ATOM 4949 N N . ASP C 1 26 ? 7.374 -26.541 39.692 1.00 18.72 41 ASP C N 1
ATOM 4950 C CA . ASP C 1 26 ? 6.525 -26.160 40.797 1.00 17.90 41 ASP C CA 1
ATOM 4951 C C . ASP C 1 26 ? 7.169 -25.097 41.678 1.00 20.12 41 ASP C C 1
ATOM 4952 O O . ASP C 1 26 ? 6.473 -24.536 42.526 1.00 21.72 41 ASP C O 1
ATOM 4961 N N . TYR C 1 27 ? 8.474 -24.894 41.514 1.00 19.07 42 TYR C N 1
ATOM 4962 C CA . TYR C 1 27 ? 9.213 -23.931 42.296 1.00 19.50 42 TYR C CA 1
ATOM 4963 C C . TYR C 1 27 ? 9.763 -22.786 41.439 1.00 19.63 42 TYR C C 1
ATOM 4964 O O . TYR C 1 27 ? 10.720 -22.100 41.778 1.00 18.00 42 TYR C O 1
ATOM 4981 N N . ALA C 1 28 ? 9.150 -22.566 40.279 1.00 18.16 43 ALA C N 1
ATOM 4982 C CA . ALA C 1 28 ? 9.610 -21.566 39.329 1.00 19.55 43 ALA C CA 1
ATOM 4983 C C . ALA C 1 28 ? 9.659 -20.186 39.981 1.00 19.52 43 ALA C C 1
ATOM 4984 O O . ALA C 1 28 ? 8.692 -19.782 40.596 1.00 21.16 43 ALA C O 1
ATOM 4991 N N . GLY C 1 29 ? 10.742 -19.482 39.724 1.00 19.80 44 GLY C N 1
ATOM 4992 C CA . GLY C 1 29 ? 10.837 -18.072 40.109 1.00 19.09 44 GLY C CA 1
ATOM 4993 C C . GLY C 1 29 ? 11.487 -17.832 41.466 1.00 21.72 44 GLY C C 1
ATOM 4994 O O . GLY C 1 29 ? 11.810 -16.725 41.823 1.00 22.31 44 GLY C O 1
ATOM 4998 N N . LYS C 1 30 ? 11.740 -18.902 42.194 1.00 20.47 45 LYS C N 1
ATOM 4999 C CA . LYS C 1 30 ? 12.407 -18.901 43.495 1.00 20.41 45 LYS C CA 1
ATOM 5000 C C . LYS C 1 30 ? 13.830 -19.464 43.357 1.00 18.93 45 LYS C C 1
ATOM 5001 O O . LYS C 1 30 ? 14.131 -20.363 42.554 1.00 17.47 45 LYS C O 1
ATOM 5020 N N . LYS C 1 31 ? 14.712 -19.014 44.219 1.00 17.54 46 LYS C N 1
ATOM 5021 C CA . LYS C 1 31 ? 15.986 -19.664 44.387 1.00 18.00 46 LYS C CA 1
ATOM 5022 C C . LYS C 1 31 ? 15.746 -20.890 45.275 1.00 17.09 46 LYS C C 1
ATOM 5023 O O . LYS C 1 31 ? 14.756 -20.926 46.021 1.00 19.02 46 LYS C O 1
ATOM 5042 N N . LYS C 1 32 ? 16.633 -21.885 45.190 1.00 16.85 47 LYS C N 1
ATOM 5043 C CA . LYS C 1 32 ? 16.470 -23.149 45.927 1.00 15.98 47 LYS C CA 1
ATOM 5044 C C . LYS C 1 32 ? 17.758 -23.573 46.604 1.00 15.64 47 LYS C C 1
ATOM 5045 O O . LYS C 1 32 ? 18.842 -23.501 46.006 1.00 17.19 47 LYS C O 1
ATOM 5064 N N . LEU C 1 33 ? 17.636 -24.124 47.846 1.00 17.14 48 LEU C N 1
ATOM 5065 C CA . LEU C 1 33 ? 18.669 -24.914 48.464 1.00 15.82 48 LEU C CA 1
ATOM 5066 C C . LEU C 1 33 ? 18.115 -26.338 48.480 1.00 14.27 48 LEU C C 1
ATOM 5067 O O . LEU C 1 33 ? 17.052 -26.496 49.102 1.00 14.89 48 LEU C O 1
ATOM 5083 N N . ILE C 1 34 ? 18.782 -27.202 47.717 1.00 14.50 49 ILE C N 1
ATOM 5084 C CA . ILE C 1 34 ? 18.351 -28.594 47.671 1.00 14.68 49 ILE C CA 1
ATOM 5085 C C . ILE C 1 34 ? 19.294 -29.403 48.543 1.00 14.45 49 ILE C C 1
ATOM 5086 O O . ILE C 1 34 ? 20.503 -29.527 48.289 1.00 14.83 49 ILE C O 1
ATOM 5102 N N . SER C 1 35 ? 18.714 -29.989 49.595 1.00 15.23 50 SER C N 1
ATOM 5103 C CA . SER C 1 35 ? 19.429 -30.788 50.574 1.00 14.91 50 SER C CA 1
ATOM 5104 C C . SER C 1 35 ? 19.065 -32.251 50.320 1.00 14.84 50 SER C C 1
ATOM 5105 O O . SER C 1 35 ? 17.893 -32.582 50.403 1.00 13.81 50 SER C O 1
ATOM 5112 N N . VAL C 1 36 ? 20.033 -33.065 49.978 1.00 12.89 51 VAL C N 1
ATOM 5113 C CA . VAL C 1 36 ? 19.877 -34.448 49.588 1.00 13.38 51 VAL C CA 1
ATOM 5114 C C . VAL C 1 36 ? 20.393 -35.278 50.749 1.00 13.55 51 VAL C C 1
ATOM 5115 O O . VAL C 1 36 ? 21.551 -35.061 51.274 1.00 13.02 51 VAL C O 1
ATOM 5128 N N . VAL C 1 37 ? 19.668 -36.298 51.165 1.00 13.08 52 VAL C N 1
ATOM 5129 C CA . VAL C 1 37 ? 20.105 -37.196 52.209 1.00 13.36 52 VAL C CA 1
ATOM 5130 C C . VAL C 1 37 ? 19.845 -38.654 51.873 1.00 14.40 52 VAL C C 1
ATOM 5131 O O . VAL C 1 37 ? 18.850 -38.936 51.245 1.00 12.91 52 VAL C O 1
ATOM 5144 N N . PRO C 1 38 ? 20.608 -39.624 52.443 1.00 12.19 53 PRO C N 1
ATOM 5145 C CA . PRO C 1 38 ? 20.270 -41.044 52.387 1.00 13.04 53 PRO C CA 1
ATOM 5146 C C . PRO C 1 38 ? 18.899 -41.367 52.999 1.00 14.52 53 PRO C C 1
ATOM 5147 O O . PRO C 1 38 ? 18.168 -42.132 52.343 1.00 13.85 53 PRO C O 1
ATOM 5158 N N . SER C 1 39 ? 18.677 -40.885 54.241 1.00 13.84 54 SER C N 1
ATOM 5159 C CA . SER C 1 39 ? 17.358 -41.081 54.873 1.00 13.84 54 SER C CA 1
ATOM 5160 C C . SER C 1 39 ? 17.124 -40.112 55.989 1.00 14.17 54 SER C C 1
ATOM 5161 O O . SER C 1 39 ? 17.976 -40.009 56.872 1.00 17.48 54 SER C O 1
ATOM 5168 N N . ILE C 1 40 ? 15.925 -39.516 56.072 1.00 16.11 55 ILE C N 1
ATOM 5169 C CA . ILE C 1 40 ? 15.571 -38.603 57.134 1.00 15.36 55 ILE C CA 1
ATOM 5170 C C . ILE C 1 40 ? 15.429 -39.355 58.453 1.00 14.04 55 ILE C C 1
ATOM 5171 O O . ILE C 1 40 ? 15.297 -38.725 59.481 1.00 14.36 55 ILE C O 1
ATOM 5187 N N . ASP C 1 41 ? 15.392 -40.703 58.410 1.00 13.24 56 ASP C N 1
ATOM 5188 C CA . ASP C 1 41 ? 15.191 -41.515 59.591 1.00 13.87 56 ASP C CA 1
ATOM 5189 C C . ASP C 1 41 ? 16.518 -41.897 60.215 1.00 13.83 56 ASP C C 1
ATOM 5190 O O . ASP C 1 41 ? 16.609 -42.863 60.952 1.00 17.69 56 ASP C O 1
ATOM 5199 N N . THR C 1 42 ? 17.627 -41.233 59.804 1.00 14.21 57 THR C N 1
ATOM 5200 C CA . THR C 1 42 ? 18.947 -41.361 60.408 1.00 16.07 57 THR C CA 1
ATOM 5201 C C . THR C 1 42 ? 19.293 -40.041 61.053 1.00 15.77 57 THR C C 1
ATOM 5202 O O . THR C 1 42 ? 18.947 -38.976 60.534 1.00 17.98 57 THR C O 1
ATOM 5212 N N . GLY C 1 43 ? 20.066 -40.111 62.143 1.00 18.23 58 GLY C N 1
ATOM 5213 C CA . GLY C 1 43 ? 20.207 -38.919 62.966 1.00 18.05 58 GLY C CA 1
ATOM 5214 C C . GLY C 1 43 ? 21.009 -37.803 62.283 1.00 16.85 58 GLY C C 1
ATOM 5215 O O . GLY C 1 43 ? 20.596 -36.651 62.335 1.00 18.42 58 GLY C O 1
ATOM 5219 N N . VAL C 1 44 ? 22.128 -38.110 61.621 1.00 18.32 59 VAL C N 1
ATOM 5220 C CA . VAL C 1 44 ? 22.853 -37.093 60.867 1.00 20.50 59 VAL C CA 1
ATOM 5221 C C . VAL C 1 44 ? 22.014 -36.401 59.781 1.00 18.46 59 VAL C C 1
ATOM 5222 O O . VAL C 1 44 ? 22.088 -35.190 59.555 1.00 18.41 59 VAL C O 1
ATOM 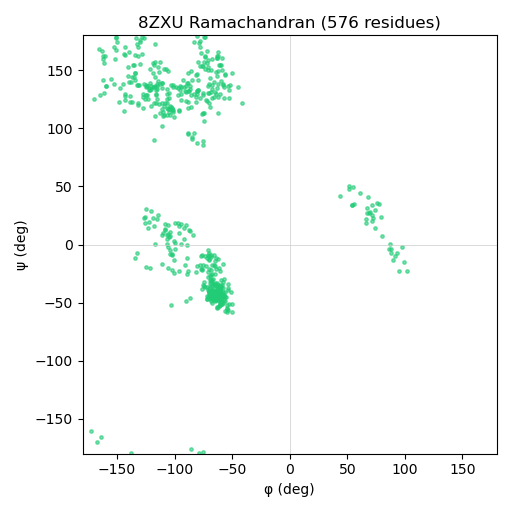5235 N N . CYS C 1 45 ? 21.133 -37.140 59.096 1.00 19.20 60 CYS C N 1
ATOM 5236 C CA . CYS C 1 45 ? 20.269 -36.562 58.079 1.00 17.47 60 CYS C CA 1
ATOM 5237 C C . CYS C 1 45 ? 19.133 -35.741 58.665 1.00 16.84 60 CYS C C 1
ATOM 5238 O O . CYS C 1 45 ? 18.775 -34.746 58.077 1.00 16.98 60 CYS C O 1
ATOM 5245 N N . ASP C 1 46 ? 18.636 -36.121 59.841 1.00 17.33 61 ASP C N 1
ATOM 5246 C CA . ASP C 1 46 ? 17.647 -35.386 60.610 1.00 18.41 61 ASP C CA 1
ATOM 5247 C C . ASP C 1 46 ? 18.255 -34.029 60.948 1.00 18.85 61 ASP C C 1
ATOM 5248 O O . ASP C 1 46 ? 17.688 -32.988 60.667 1.00 19.61 61 ASP C O 1
ATOM 5257 N N . GLN C 1 47 ? 19.496 -34.060 61.490 1.00 20.69 62 GLN C N 1
ATOM 5258 C CA . GLN C 1 47 ? 20.209 -32.842 61.867 1.00 22.30 62 GLN C CA 1
ATOM 5259 C C . GLN C 1 47 ? 20.463 -31.939 60.647 1.00 20.19 62 GLN C C 1
ATOM 5260 O O . GLN C 1 47 ? 20.283 -30.721 60.680 1.00 18.72 62 GLN C O 1
ATOM 5274 N N . GLN C 1 48 ? 20.857 -32.521 59.497 1.00 19.53 63 GLN C N 1
ATOM 5275 C CA . GLN C 1 48 ? 21.108 -31.772 58.275 1.00 18.05 63 GLN C CA 1
ATOM 5276 C C . GLN C 1 48 ? 19.823 -31.033 57.867 1.00 15.79 63 GLN C C 1
ATOM 5277 O O . GLN C 1 48 ? 19.833 -29.853 57.441 1.00 18.75 63 GLN C O 1
ATOM 5291 N N . THR C 1 49 ? 18.684 -31.742 57.897 1.00 16.63 64 THR C N 1
ATOM 5292 C CA . THR C 1 49 ? 17.391 -31.227 57.474 1.00 16.57 64 THR C CA 1
ATOM 5293 C C . THR C 1 49 ? 16.951 -30.056 58.354 1.00 16.19 64 THR C C 1
ATOM 5294 O O . THR C 1 49 ? 16.519 -29.012 57.864 1.00 17.04 64 THR C O 1
ATOM 5304 N N . ARG C 1 50 ? 17.121 -30.221 59.652 1.00 18.59 65 ARG C N 1
ATOM 5305 C CA . ARG C 1 50 ? 16.730 -29.217 60.613 1.00 19.71 65 ARG C CA 1
ATOM 5306 C C . ARG C 1 50 ? 17.653 -28.020 60.499 1.00 18.49 65 ARG C C 1
ATOM 5307 O O . ARG C 1 50 ? 17.201 -26.876 60.555 1.00 17.98 65 ARG C O 1
ATOM 5328 N N . LYS C 1 51 ? 18.961 -28.227 60.307 1.00 19.32 66 LYS C N 1
ATOM 5329 C CA . LYS C 1 51 ? 19.834 -27.062 60.259 1.00 21.00 66 LYS C CA 1
ATOM 5330 C C . LYS C 1 51 ? 19.595 -26.207 59.012 1.00 21.03 66 LYS C C 1
ATOM 5331 O O . LYS C 1 51 ? 19.531 -24.961 59.082 1.00 22.51 66 LYS C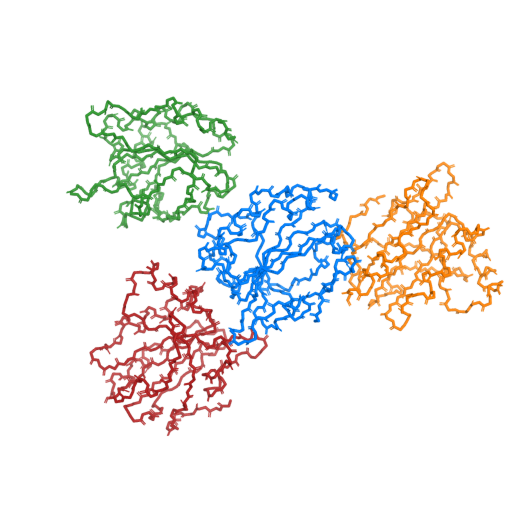 O 1
ATOM 5350 N N . PHE C 1 52 ? 19.478 -26.797 57.807 1.00 18.53 67 PHE C N 1
ATOM 5351 C CA . PHE C 1 52 ? 19.188 -26.012 56.627 1.00 18.18 67 PHE C CA 1
ATOM 5352 C C . PHE C 1 52 ? 17.870 -25.265 56.772 1.00 18.54 67 PHE C C 1
ATOM 5353 O O . PHE C 1 52 ? 17.755 -24.126 56.339 1.00 19.09 67 PHE C O 1
ATOM 5370 N N . ASN C 1 53 ? 16.890 -25.921 57.318 1.00 20.20 68 ASN C N 1
ATOM 5371 C CA . ASN C 1 53 ? 15.547 -25.365 57.428 1.00 21.58 68 ASN C CA 1
ATOM 5372 C C . ASN C 1 53 ? 15.497 -24.205 58.396 1.00 23.35 68 ASN C C 1
ATOM 5373 O O . ASN C 1 53 ? 14.834 -23.194 58.078 1.00 23.71 68 ASN C O 1
ATOM 5384 N N A SER C 1 54 ? 16.262 -24.286 59.497 0.05 23.62 69 SER C N 1
ATOM 5385 N N B SER C 1 54 ? 16.262 -24.304 59.487 0.95 24.26 69 SER C N 1
ATOM 5386 C CA A SER C 1 54 ? 16.279 -23.209 60.481 0.05 24.11 69 SER C CA 1
ATOM 5387 C CA B SER C 1 54 ? 16.310 -23.254 60.505 0.95 23.34 69 SER C CA 1
ATOM 5388 C C A SER C 1 54 ? 17.115 -22.028 59.991 0.05 24.69 69 SER C C 1
ATOM 5389 C C B SER C 1 54 ? 17.099 -22.044 59.991 0.95 25.65 69 SER C C 1
ATOM 5390 O O A SER C 1 54 ? 16.771 -20.878 60.266 0.05 25.03 69 SER C O 1
ATOM 5391 O O B SER C 1 54 ? 16.687 -20.889 60.207 0.95 25.87 69 SER C O 1
ATOM 5404 N N . ASP C 1 55 ? 18.226 -22.306 59.304 1.00 24.82 70 ASP C N 1
ATOM 5405 C CA . ASP C 1 55 ? 19.203 -21.257 59.028 1.00 25.26 70 ASP C CA 1
ATOM 5406 C C . ASP C 1 55 ? 18.895 -20.516 57.715 1.00 24.49 70 ASP C C 1
ATOM 5407 O O . ASP C 1 55 ? 19.364 -19.397 57.550 1.00 22.93 70 ASP C O 1
ATOM 5416 N N . ALA C 1 56 ? 18.129 -21.053 56.771 1.00 24.54 71 ALA C N 1
ATOM 5417 C CA . ALA C 1 56 ? 17.970 -20.465 55.436 1.00 26.56 71 ALA C CA 1
ATOM 5418 C C . ALA C 1 56 ? 16.707 -19.599 55.406 1.00 30.85 71 ALA C C 1
ATOM 5419 O O . ALA C 1 56 ? 15.674 -19.994 55.917 1.00 37.60 71 ALA C O 1
ATOM 5426 N N . SER C 1 57 ? 16.805 -18.413 54.810 1.00 33.71 72 SER C N 1
ATOM 5427 C CA . SER C 1 57 ? 15.674 -17.504 54.701 1.00 34.69 72 SER C CA 1
ATOM 5428 C C . SER C 1 57 ? 14.680 -18.020 53.669 1.00 36.85 72 SER C C 1
ATOM 5429 O O . SER C 1 57 ? 15.087 -18.251 52.539 1.00 39.78 72 SER C O 1
ATOM 5436 N N . LYS C 1 58 ? 13.410 -18.197 54.063 1.00 40.51 73 LYS C N 1
ATOM 5437 C CA . LYS C 1 58 ? 12.421 -18.874 53.236 1.00 43.62 73 LYS C CA 1
ATOM 5438 C C . LYS C 1 58 ? 11.419 -17.896 52.636 1.00 46.81 73 LYS C C 1
ATOM 5439 O O . LYS C 1 58 ? 10.414 -18.341 52.069 1.00 52.37 73 LYS C O 1
ATOM 5458 N N . GLU C 1 59 ? 11.670 -16.601 52.805 1.00 45.48 74 GLU C N 1
ATOM 5459 C CA . GLU C 1 59 ? 10.611 -15.654 52.517 1.00 46.69 74 GLU C CA 1
ATOM 5460 C C . GLU C 1 59 ? 10.743 -15.236 51.048 1.00 43.57 74 GLU C C 1
ATOM 5461 O O . GLU C 1 59 ? 9.800 -14.732 50.455 1.00 44.83 74 GLU C O 1
ATOM 5473 N N . GLU C 1 60 ? 11.910 -15.484 50.449 1.00 42.29 75 GLU C N 1
ATOM 5474 C CA . GLU C 1 60 ? 12.103 -15.352 49.000 1.00 38.33 75 GLU C CA 1
ATOM 5475 C C . GLU C 1 60 ? 12.104 -16.749 48.337 1.00 35.93 75 GLU C C 1
ATOM 5476 O O . GLU C 1 60 ? 11.373 -17.052 47.383 1.00 35.35 75 GLU C O 1
ATOM 5488 N N . GLY C 1 61 ? 12.953 -17.618 48.893 1.00 25.98 76 GLY C N 1
ATOM 5489 C CA . GLY C 1 61 ? 13.463 -18.844 48.307 1.00 23.19 76 GLY C CA 1
ATOM 5490 C C . GLY C 1 61 ? 13.037 -20.074 49.111 1.00 22.27 76 GLY C C 1
ATOM 5491 O O . GLY C 1 61 ? 12.487 -19.946 50.170 1.00 22.73 76 GLY C O 1
ATOM 5495 N N . ILE C 1 62 ? 13.321 -21.269 48.595 1.00 17.46 77 ILE C N 1
ATOM 5496 C CA . ILE C 1 62 ? 12.773 -22.592 48.924 1.00 19.96 77 ILE C CA 1
ATOM 5497 C C . ILE C 1 62 ? 13.915 -23.465 49.457 1.00 16.33 77 ILE C C 1
ATOM 5498 O O . ILE C 1 62 ? 14.972 -23.506 48.818 1.00 19.14 77 ILE C O 1
ATOM 5514 N N . VAL C 1 63 ? 13.710 -24.245 50.563 1.00 18.64 78 VAL C N 1
ATOM 5515 C CA . VAL C 1 63 ? 14.641 -25.282 50.987 1.00 17.94 78 VAL C CA 1
ATOM 5516 C C . VAL C 1 63 ? 13.960 -26.627 50.710 1.00 18.09 78 VAL C C 1
ATOM 5517 O O . VAL C 1 63 ? 12.893 -26.901 51.317 1.00 18.79 78 VAL C O 1
ATOM 5530 N N . LEU C 1 64 ? 14.497 -27.379 49.730 1.00 16.28 79 LEU C N 1
ATOM 5531 C CA . LEU C 1 64 ? 13.935 -28.701 49.412 1.00 16.84 79 LEU C CA 1
ATOM 5532 C C . LEU C 1 64 ? 14.767 -29.739 50.090 1.00 16.86 79 LEU C C 1
ATOM 5533 O O . LEU C 1 64 ? 15.982 -29.654 50.010 1.00 19.00 79 LEU C O 1
ATOM 5549 N N . THR C 1 65 ? 14.159 -30.739 50.732 1.00 14.35 80 THR C N 1
ATOM 5550 C CA . THR C 1 65 ? 14.810 -31.952 51.116 1.00 12.84 80 THR C CA 1
ATOM 5551 C C . THR C 1 65 ? 14.370 -33.111 50.237 1.00 12.50 80 THR C C 1
ATOM 5552 O O . THR C 1 65 ? 13.179 -33.336 50.100 1.00 14.54 80 THR C O 1
ATOM 5562 N N . ILE C 1 66 ? 15.360 -33.856 49.689 1.00 12.55 81 ILE C N 1
ATOM 5563 C CA . ILE C 1 66 ? 15.066 -34.928 48.724 1.00 12.10 81 ILE C CA 1
ATOM 5564 C C . ILE C 1 66 ? 15.738 -36.177 49.196 1.00 11.44 81 ILE C C 1
ATOM 5565 O O . ILE C 1 66 ? 16.947 -36.161 49.564 1.00 13.16 81 ILE C O 1
ATOM 5581 N N . SER C 1 67 ? 15.022 -37.286 49.280 1.00 10.76 82 SER C N 1
ATOM 5582 C CA . SER C 1 67 ? 15.602 -38.557 49.641 1.00 9.95 82 SER C CA 1
ATOM 5583 C C . SER C 1 67 ? 14.818 -39.691 48.993 1.00 11.00 82 SER C C 1
ATOM 5584 O O . SER C 1 67 ? 13.732 -39.467 48.486 1.00 10.29 82 SER C O 1
ATOM 5591 N N . ALA C 1 68 ? 15.241 -40.926 49.192 1.00 10.11 83 ALA C N 1
ATOM 5592 C CA . ALA C 1 68 ? 14.619 -42.153 48.813 1.00 10.82 83 ALA C CA 1
ATOM 5593 C C . ALA C 1 68 ? 13.719 -42.676 49.941 1.00 9.49 83 ALA C C 1
ATOM 5594 O O . ALA C 1 68 ? 13.298 -43.871 49.879 1.00 11.42 83 ALA C O 1
ATOM 5601 N N . ASP C 1 69 ? 13.543 -41.952 51.029 1.00 12.39 84 ASP C N 1
ATOM 5602 C CA . ASP C 1 69 ? 12.522 -42.365 51.990 1.00 12.39 84 ASP C CA 1
ATOM 5603 C C . ASP C 1 69 ? 11.177 -42.476 51.319 1.00 12.46 84 ASP C C 1
ATOM 5604 O O . ASP C 1 69 ? 10.913 -41.758 50.335 1.00 12.07 84 ASP C O 1
ATOM 5613 N N . LEU C 1 70 ? 10.362 -43.417 51.770 1.00 10.57 85 LEU C N 1
ATOM 5614 C CA . LEU C 1 70 ? 8.976 -43.417 51.278 1.00 11.26 85 LEU C CA 1
ATOM 5615 C C . LEU C 1 70 ? 8.284 -42.141 51.671 1.00 9.81 85 LEU C C 1
ATOM 5616 O O . LEU C 1 70 ? 8.600 -41.583 52.710 1.00 9.99 85 LEU C O 1
ATOM 5632 N N . PRO C 1 71 ? 7.225 -41.706 50.893 1.00 10.06 86 PRO C N 1
ATOM 5633 C CA . PRO C 1 71 ? 6.492 -40.488 51.253 1.00 10.03 86 PRO C CA 1
ATOM 5634 C C . PRO C 1 71 ? 5.865 -40.595 52.640 1.00 9.46 86 PRO C C 1
ATOM 5635 O O . PRO C 1 71 ? 5.764 -39.633 53.398 1.00 11.04 86 PRO C O 1
ATOM 5646 N N . PHE C 1 72 ? 5.527 -41.837 52.984 1.00 9.60 87 PHE C N 1
ATOM 5647 C CA . PHE C 1 72 ? 4.871 -42.098 54.285 1.00 10.77 87 PHE C CA 1
ATOM 5648 C C . PHE C 1 72 ? 5.819 -41.722 55.431 1.00 11.36 87 PHE C C 1
ATOM 5649 O O . PHE C 1 72 ? 5.451 -41.208 56.459 1.00 13.91 87 PHE C O 1
ATOM 5666 N N . ALA C 1 73 ? 7.122 -42.071 55.311 1.00 10.66 88 ALA C N 1
ATOM 5667 C CA . ALA C 1 73 ? 8.132 -41.802 56.346 1.00 10.81 88 ALA C CA 1
ATOM 5668 C C . ALA C 1 73 ? 8.324 -40.290 56.428 1.00 10.05 88 ALA C C 1
ATOM 5669 O O . ALA C 1 73 ? 8.495 -39.783 57.516 1.00 12.75 88 ALA C O 1
ATOM 5676 N N . GLN C 1 74 ? 8.461 -39.640 55.298 1.00 11.06 89 GLN C N 1
ATOM 5677 C CA . GLN C 1 74 ? 8.657 -38.195 55.322 1.00 11.05 89 GLN C CA 1
ATOM 5678 C C . GLN C 1 74 ? 7.461 -37.471 55.950 1.00 13.57 89 GLN C C 1
ATOM 5679 O O . GLN C 1 74 ? 7.653 -36.553 56.745 1.00 12.98 89 GLN C O 1
ATOM 5693 N N . LYS C 1 75 ? 6.243 -37.867 55.635 1.00 12.04 90 LYS C N 1
ATOM 5694 C CA . LYS C 1 75 ? 4.998 -37.350 56.262 1.00 13.71 90 LYS C CA 1
ATOM 5695 C C . LYS C 1 75 ? 5.042 -37.534 57.770 1.00 15.62 90 LYS C C 1
ATOM 5696 O O . LYS C 1 75 ? 4.884 -36.600 58.530 1.00 18.02 90 LYS C O 1
ATOM 5715 N N . ARG C 1 76 ? 5.392 -38.734 58.214 1.0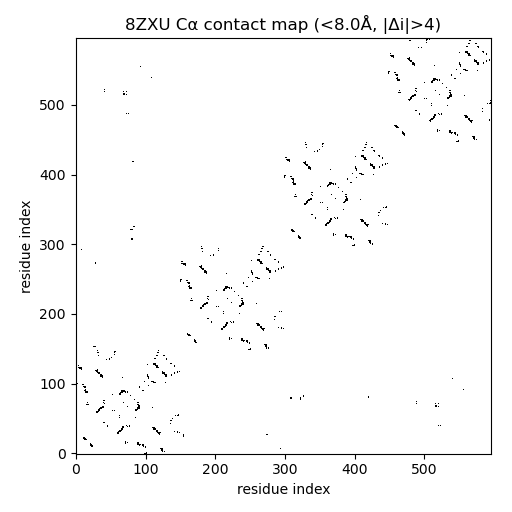0 16.38 91 ARG C N 1
ATOM 5716 C CA . ARG C 1 76 ? 5.480 -39.034 59.635 1.00 17.84 91 ARG C CA 1
ATOM 5717 C C . ARG C 1 76 ? 6.534 -38.154 60.284 1.00 17.90 91 ARG C C 1
ATOM 5718 O O . ARG C 1 76 ? 6.354 -37.635 61.387 1.00 18.44 91 ARG C O 1
ATOM 5739 N N . TRP C 1 77 ? 7.672 -37.998 59.608 1.00 17.25 92 TRP C N 1
ATOM 5740 C CA . TRP C 1 77 ? 8.794 -37.247 60.187 1.00 17.22 92 TRP C CA 1
ATOM 5741 C C . TRP C 1 77 ? 8.385 -35.800 60.440 1.00 17.90 92 TRP C C 1
ATOM 5742 O O . TRP C 1 77 ? 8.602 -35.276 61.519 1.00 19.20 92 TRP C O 1
ATOM 5763 N N . CYS C 1 78 ? 7.728 -35.178 59.443 1.00 17.23 93 CYS C N 1
ATOM 5764 C CA . CYS C 1 78 ? 7.331 -33.781 59.575 1.00 20.39 93 CYS C CA 1
ATOM 5765 C C . CYS C 1 78 ? 6.351 -33.629 60.740 1.00 22.98 93 CYS C C 1
ATOM 5766 O O . CYS C 1 78 ? 6.426 -32.679 61.513 1.00 26.62 93 CYS C O 1
ATOM 5773 N N . ALA C 1 79 ? 5.462 -34.590 60.892 1.00 23.28 94 ALA C N 1
ATOM 5774 C CA . ALA C 1 79 ? 4.417 -34.515 61.917 1.00 25.29 94 ALA C CA 1
ATOM 5775 C C . ALA C 1 79 ? 5.069 -34.663 63.288 1.00 28.18 94 ALA C C 1
ATOM 5776 O O . ALA C 1 79 ? 4.809 -33.869 64.210 1.00 32.46 94 ALA C O 1
ATOM 5783 N N . SER C 1 80 ? 5.940 -35.668 63.401 1.00 27.09 95 SER C N 1
ATOM 5784 C CA . SER C 1 80 ? 6.645 -35.990 64.644 1.00 31.71 95 SER C CA 1
ATOM 5785 C C . SER C 1 80 ? 7.497 -34.812 65.113 1.00 33.23 95 SER C C 1
ATOM 5786 O O . SER C 1 80 ? 7.544 -34.508 66.315 1.00 32.58 95 SER C O 1
ATOM 5793 N N . ALA C 1 81 ? 8.070 -34.084 64.152 1.00 33.02 96 ALA C N 1
ATOM 5794 C CA . ALA C 1 81 ? 8.954 -32.965 64.434 1.00 34.98 96 ALA C CA 1
ATOM 5795 C C . ALA C 1 81 ? 8.139 -31.748 64.876 1.00 40.34 96 ALA C C 1
ATOM 5796 O O . ALA C 1 81 ? 8.669 -30.858 65.549 1.00 40.33 96 ALA C O 1
ATOM 5803 N N . GLY C 1 82 ? 6.842 -31.740 64.505 1.00 40.97 97 GLY C N 1
ATOM 5804 C CA . GLY C 1 82 ? 6.016 -30.557 64.639 1.00 38.49 97 GLY C CA 1
ATOM 5805 C C . GLY C 1 82 ? 6.470 -29.444 63.699 1.00 42.16 97 GLY C C 1
ATOM 5806 O O . GLY C 1 82 ? 6.297 -28.274 64.001 1.00 41.75 97 GLY C O 1
ATOM 5810 N N . LEU C 1 83 ? 7.094 -29.816 62.572 1.00 43.03 98 LEU C N 1
ATOM 5811 C CA . LEU C 1 83 ? 7.613 -28.867 61.604 1.00 46.34 98 LEU C CA 1
ATOM 5812 C C . LEU C 1 83 ? 6.849 -29.137 60.327 1.00 46.78 98 LEU C C 1
ATOM 5813 O O . LEU C 1 83 ? 7.271 -30.046 59.646 1.00 43.98 98 LEU C O 1
ATOM 5829 N N . ASP C 1 84 ? 5.703 -28.473 60.093 1.00 49.66 99 ASP C N 1
ATOM 5830 C CA . ASP C 1 84 ? 4.726 -28.968 59.113 1.00 50.38 99 ASP C CA 1
ATOM 5831 C C . ASP C 1 84 ? 4.651 -28.060 57.875 1.00 50.28 99 ASP C C 1
ATOM 5832 O O . ASP C 1 84 ? 3.805 -28.280 57.005 1.00 53.90 99 ASP C O 1
ATOM 5841 N N . ASN C 1 85 ? 5.566 -27.086 57.767 1.00 47.23 100 ASN C N 1
ATOM 5842 C CA . ASN C 1 85 ? 5.792 -26.405 56.496 1.00 43.54 100 ASN C CA 1
ATOM 5843 C C . ASN C 1 85 ? 7.211 -26.588 55.958 1.00 35.80 100 ASN C C 1
ATOM 5844 O O . ASN C 1 85 ? 7.590 -25.848 55.054 1.00 31.36 100 ASN C O 1
ATOM 5855 N N . VAL C 1 86 ? 7.980 -27.567 56.487 1.00 26.10 101 VAL C N 1
ATOM 5856 C CA . VAL C 1 86 ? 9.260 -28.058 55.966 1.00 23.22 101 VAL C CA 1
ATOM 5857 C C . VAL C 1 86 ? 9.001 -29.049 54.835 1.00 19.58 101 VAL C C 1
ATOM 5858 O O . VAL C 1 86 ? 8.382 -30.096 55.091 1.00 19.87 101 VAL C O 1
ATOM 5871 N N . ILE C 1 87 ? 9.557 -28.764 53.628 1.00 16.29 102 ILE C N 1
ATOM 5872 C CA . ILE C 1 87 ? 9.278 -29.489 52.407 1.00 14.95 102 ILE C CA 1
ATOM 5873 C C . ILE C 1 87 ? 10.183 -30.678 52.319 1.00 13.92 102 ILE C C 1
ATOM 5874 O O . ILE C 1 87 ? 11.443 -30.582 52.337 1.00 12.35 102 ILE C O 1
ATOM 5890 N N . THR C 1 88 ? 9.580 -31.859 52.301 1.00 12.92 103 THR C N 1
ATOM 5891 C CA . THR C 1 88 ? 10.279 -33.110 52.047 1.00 12.76 103 THR C CA 1
ATOM 5892 C C . THR C 1 88 ? 9.675 -33.758 50.820 1.00 12.47 103 THR C C 1
ATOM 5893 O O . THR C 1 88 ? 8.443 -33.772 50.680 1.00 14.10 103 THR C O 1
ATOM 5903 N N . LEU C 1 89 ? 10.487 -34.289 49.922 1.00 12.84 104 LEU C N 1
ATOM 5904 C CA . LEU C 1 89 ? 10.017 -34.901 48.678 1.00 12.12 104 LEU C CA 1
ATOM 5905 C C . LEU C 1 89 ? 10.740 -36.235 48.471 1.00 12.05 104 LEU C C 1
ATOM 5906 O O . LEU C 1 89 ? 11.953 -36.378 48.826 1.00 12.65 104 LEU C O 1
ATOM 5922 N N . SER C 1 90 ? 10.068 -37.200 47.865 1.00 11.38 105 SER C N 1
ATOM 5923 C CA . SER C 1 90 ? 10.513 -38.596 47.804 1.00 9.26 105 SER C CA 1
ATOM 5924 C C . SER C 1 90 ? 10.834 -38.977 46.385 1.00 9.75 105 SER C C 1
ATOM 5925 O O . SER C 1 90 ? 10.053 -38.831 45.465 1.00 11.11 105 SER C O 1
ATOM 5932 N N . ASP C 1 91 ? 12.087 -39.375 46.200 1.00 10.71 106 ASP C N 1
ATOM 5933 C CA . ASP C 1 91 ? 12.629 -39.874 44.973 1.00 10.34 106 ASP C CA 1
ATOM 5934 C C . ASP C 1 91 ? 12.567 -41.393 44.922 1.00 10.24 106 ASP C C 1
ATOM 5935 O O . ASP C 1 91 ? 13.153 -41.985 44.008 1.00 10.88 106 ASP C O 1
ATOM 5944 N N . HIS C 1 92 ? 11.735 -42.041 45.773 1.00 10.25 107 HIS C N 1
ATOM 5945 C CA . HIS C 1 92 ? 11.720 -43.496 45.776 1.00 10.64 107 HIS C CA 1
ATOM 5946 C C . HIS C 1 92 ? 11.328 -44.217 44.505 1.00 11.90 107 HIS C C 1
ATOM 5947 O O . HIS C 1 92 ? 11.788 -45.372 44.306 1.00 13.69 107 HIS C O 1
ATOM 5961 N N . ARG C 1 93 ? 10.389 -43.693 43.744 1.00 14.12 108 ARG C N 1
ATOM 5962 C CA . ARG C 1 93 ? 9.729 -44.517 42.715 1.00 14.40 108 ARG C CA 1
ATOM 5963 C C . ARG C 1 93 ? 10.710 -44.779 41.565 1.00 13.36 108 ARG C C 1
ATOM 5964 O O . ARG C 1 93 ? 10.842 -45.911 41.101 1.00 14.68 108 ARG C O 1
ATOM 5985 N N . ASP C 1 94 ? 11.359 -43.702 41.145 1.00 15.06 109 ASP C N 1
ATOM 5986 C CA . ASP C 1 94 ? 11.996 -43.539 39.844 1.00 17.17 109 ASP C CA 1
ATOM 5987 C C . ASP C 1 94 ? 13.523 -43.236 39.984 1.00 15.92 109 ASP C C 1
ATOM 5988 O O . ASP C 1 94 ? 14.334 -43.486 39.051 1.00 17.17 109 ASP C O 1
ATOM 5997 N N . LEU C 1 95 ? 13.948 -42.763 41.168 1.00 14.37 110 LEU C N 1
ATOM 5998 C CA . LEU C 1 95 ? 15.223 -42.064 41.329 1.00 15.21 110 LEU C CA 1
ATOM 5999 C C . LEU C 1 95 ? 15.456 -41.052 40.181 1.00 15.45 110 LEU C C 1
ATOM 6000 O O . LEU C 1 95 ? 16.598 -40.837 39.720 1.00 17.34 110 LEU C O 1
ATOM 6016 N N . SER C 1 96 ? 14.413 -40.341 39.814 1.00 14.42 111 SER C N 1
ATOM 6017 C CA . SER C 1 96 ? 14.438 -39.325 38.772 1.00 14.85 111 SER C CA 1
ATOM 6018 C C . SER C 1 96 ? 15.406 -38.227 39.177 1.00 13.97 111 SER C C 1
ATOM 6019 O O . SER C 1 96 ? 16.291 -37.858 38.393 1.00 14.09 111 SER C O 1
ATOM 6026 N N . PHE C 1 97 ? 15.254 -37.681 40.355 1.00 13.62 112 PHE C N 1
ATOM 6027 C CA . PHE C 1 97 ? 16.089 -36.599 40.828 1.00 12.28 112 PHE C CA 1
ATOM 6028 C C . PHE C 1 97 ? 17.519 -37.121 41.021 1.00 13.46 112 PHE C C 1
ATOM 6029 O O . PHE C 1 97 ? 18.443 -36.549 40.512 1.00 15.21 112 PHE C O 1
ATOM 6046 N N . GLY C 1 98 ? 17.706 -38.298 41.688 1.00 13.88 113 GLY C N 1
ATOM 6047 C CA . GLY C 1 98 ? 19.034 -38.833 41.979 1.00 14.85 113 GLY C CA 1
ATOM 6048 C C . GLY C 1 98 ? 19.834 -39.057 40.705 1.00 15.78 113 GLY C C 1
ATOM 6049 O O . GLY C 1 98 ? 21.024 -38.699 40.664 1.00 16.26 113 GLY C O 1
ATOM 6053 N N . GLU C 1 99 ? 19.217 -39.705 39.716 1.00 15.04 114 GLU C N 1
ATOM 6054 C CA . GLU C 1 99 ? 19.928 -39.999 38.459 1.00 15.78 114 GLU C CA 1
ATOM 6055 C C . GLU C 1 99 ? 20.225 -38.685 37.738 1.00 16.45 114 GLU C C 1
ATOM 6056 O O . GLU C 1 99 ? 21.367 -38.519 37.261 1.00 19.22 114 GLU C O 1
ATOM 6068 N N . ASN C 1 100 ? 19.265 -37.757 37.694 1.00 15.77 115 ASN C N 1
ATOM 6069 C CA . ASN C 1 100 ? 19.415 -36.498 36.966 1.00 16.43 115 ASN C CA 1
ATOM 6070 C C . ASN C 1 100 ? 20.540 -35.647 37.545 1.00 16.49 115 ASN C C 1
ATOM 6071 O O . ASN C 1 100 ? 21.275 -34.974 36.769 1.00 17.02 115 ASN C O 1
ATOM 6082 N N . TYR C 1 101 ? 20.753 -35.722 38.873 1.00 14.81 116 TYR C N 1
ATOM 6083 C CA . TYR C 1 101 ? 21.673 -34.866 39.554 1.00 14.87 116 TYR C CA 1
ATOM 6084 C C . TYR C 1 101 ? 22.994 -35.585 39.913 1.00 15.88 116 TYR C C 1
ATOM 6085 O O . TYR C 1 101 ? 23.830 -35.016 40.656 1.00 18.15 116 TYR C O 1
ATOM 6102 N N . GLY C 1 102 ? 23.054 -36.904 39.637 1.00 15.56 117 GLY C N 1
ATOM 6103 C CA . GLY C 1 102 ? 24.276 -37.663 39.844 1.00 16.41 117 GLY C CA 1
ATOM 6104 C C . GLY C 1 102 ? 24.586 -38.003 41.300 1.00 18.78 117 GLY C C 1
ATOM 6105 O O . GLY C 1 102 ? 25.751 -38.007 41.706 1.00 21.46 117 GLY C O 1
ATOM 6109 N N . VAL C 1 103 ? 23.543 -38.270 42.101 1.00 17.00 118 VAL C N 1
ATOM 6110 C CA . VAL C 1 103 ? 23.728 -38.525 43.526 1.00 16.40 118 VAL C CA 1
ATOM 6111 C C . VAL C 1 103 ? 23.106 -39.876 43.965 1.00 17.24 118 VAL C C 1
ATOM 6112 O O . VAL C 1 103 ? 22.879 -40.075 45.150 1.00 19.99 118 VAL C O 1
ATOM 6125 N N . VAL C 1 104 ? 22.933 -40.830 43.049 1.00 15.41 119 VAL C N 1
ATOM 6126 C CA . VAL C 1 104 ? 22.539 -42.168 43.467 1.00 16.95 119 VAL C CA 1
ATOM 6127 C C . VAL C 1 104 ? 23.748 -42.929 43.965 1.00 17.61 119 VAL C C 1
ATOM 6128 O O . VAL C 1 104 ? 24.761 -43.069 43.235 1.00 18.80 119 VAL C O 1
ATOM 6141 N N . MET C 1 105 ? 23.588 -43.512 45.155 1.00 16.38 120 MET C N 1
ATOM 6142 C CA . MET C 1 105 ? 24.514 -44.574 45.559 1.00 16.06 120 MET C CA 1
ATOM 6143 C C . MET C 1 105 ? 23.964 -45.892 45.064 1.00 17.71 120 MET C C 1
ATOM 6144 O O . MET C 1 105 ? 23.051 -46.418 45.634 1.00 18.40 120 MET C O 1
ATOM 6158 N N . GLU C 1 106 ? 24.451 -46.331 43.907 1.00 19.76 121 GLU C N 1
ATOM 6159 C CA . GLU C 1 106 ? 23.859 -47.372 43.113 1.00 21.46 121 GLU C CA 1
ATOM 6160 C C . GLU C 1 106 ? 23.859 -48.672 43.921 1.00 20.57 121 GLU C C 1
ATOM 6161 O O . GLU C 1 106 ? 22.946 -49.439 43.761 1.00 19.89 121 GLU C O 1
ATOM 6173 N N . GLU C 1 107 ? 24.876 -48.928 44.746 1.00 19.90 122 GLU C N 1
ATOM 6174 C CA . GLU C 1 107 ? 24.939 -50.223 45.393 1.00 22.17 122 GLU C CA 1
ATOM 6175 C C . GLU C 1 107 ? 23.912 -50.290 46.522 1.00 19.49 122 GLU C C 1
ATOM 6176 O O . GLU C 1 107 ? 23.601 -51.397 46.921 1.00 20.04 122 GLU C O 1
ATOM 6188 N N . LEU C 1 108 ? 23.383 -49.179 47.011 1.00 15.78 123 LEU C N 1
ATOM 6189 C CA . LEU C 1 108 ? 22.483 -49.077 48.154 1.00 16.14 123 LEU C CA 1
ATOM 6190 C C . LEU C 1 108 ? 21.053 -48.682 47.778 1.00 14.97 123 LEU C C 1
ATOM 6191 O O . LEU C 1 108 ? 20.136 -48.802 48.618 1.00 15.05 123 LEU C O 1
ATOM 6207 N N . ARG C 1 109 ? 20.811 -48.144 46.576 1.00 15.11 124 ARG C N 1
ATOM 6208 C CA . ARG C 1 109 ? 19.552 -47.508 46.163 1.00 14.76 124 ARG C CA 1
ATOM 6209 C C . ARG C 1 109 ? 19.143 -46.452 47.211 1.00 16.04 124 ARG C C 1
ATOM 6210 O O . ARG C 1 109 ? 18.007 -46.338 47.611 1.00 15.90 124 ARG C O 1
ATOM 6231 N N . LEU C 1 110 ? 20.072 -45.584 47.562 1.00 13.81 125 LEU C N 1
ATOM 6232 C CA . LEU C 1 110 ? 19.887 -44.453 48.451 1.00 13.36 125 LEU C CA 1
ATOM 6233 C C . LEU C 1 110 ? 20.588 -43.278 47.790 1.00 14.18 125 LEU C C 1
ATOM 6234 O O . LEU C 1 110 ? 21.496 -43.491 46.944 1.00 18.31 125 LEU C O 1
ATOM 6250 N N . LEU C 1 111 ? 20.143 -42.062 48.110 1.00 12.27 126 LEU C N 1
ATOM 6251 C CA . LEU C 1 111 ? 20.782 -40.865 47.611 1.00 12.58 126 LEU C CA 1
ATOM 6252 C C . LEU C 1 111 ? 21.915 -40.474 48.541 1.00 13.71 126 LEU C C 1
ATOM 6253 O O . LEU C 1 111 ? 21.788 -40.615 49.759 1.00 13.80 126 LEU C O 1
ATOM 6269 N N . ALA C 1 112 ? 23.049 -40.108 47.934 1.00 14.61 127 ALA C N 1
ATOM 6270 C CA . ALA C 1 112 ? 24.189 -39.564 48.654 1.00 15.59 127 ALA C CA 1
ATOM 6271 C C . ALA C 1 112 ? 23.856 -38.240 49.314 1.00 14.06 127 ALA C C 1
ATOM 6272 O O . ALA C 1 112 ? 23.143 -37.402 48.729 1.00 17.67 127 ALA C O 1
ATOM 6279 N N . ARG C 1 113 ? 24.519 -37.995 50.459 1.00 15.31 128 ARG C N 1
ATOM 6280 C CA . ARG C 1 113 ? 24.397 -36.715 51.103 1.00 13.87 128 ARG C CA 1
ATOM 6281 C C . ARG C 1 113 ? 24.983 -35.654 50.168 1.00 14.65 128 ARG C C 1
ATOM 6282 O O . ARG C 1 113 ? 26.170 -35.776 49.743 1.00 15.05 128 ARG C O 1
ATOM 6303 N N . ALA C 1 114 ? 24.250 -34.577 49.904 1.00 16.50 129 ALA C N 1
ATOM 6304 C CA . ALA C 1 114 ? 24.657 -33.590 48.920 1.00 15.59 129 ALA C CA 1
ATOM 6305 C C . ALA C 1 114 ? 23.877 -32.310 49.148 1.00 16.95 129 ALA C C 1
ATOM 6306 O O . ALA C 1 114 ? 22.796 -32.338 49.714 1.00 15.09 129 ALA C O 1
ATOM 6313 N N . VAL C 1 115 ? 24.373 -31.195 48.584 1.00 16.15 130 VAL C N 1
ATOM 6314 C CA . VAL C 1 115 ? 23.710 -29.900 48.622 1.00 16.43 130 VAL C CA 1
ATOM 6315 C C . VAL C 1 115 ? 23.934 -29.196 47.296 1.00 17.93 130 VAL C C 1
ATOM 6316 O O . VAL C 1 115 ? 25.055 -29.187 46.797 1.00 18.68 130 VAL C O 1
ATOM 6329 N N . PHE C 1 116 ? 22.818 -28.748 46.693 1.00 16.02 131 PHE C N 1
ATOM 6330 C CA . PHE C 1 116 ? 22.883 -27.893 45.541 1.00 17.13 131 PHE C CA 1
ATOM 6331 C C . PHE C 1 116 ? 22.202 -26.586 45.905 1.00 18.05 131 PHE C C 1
ATOM 6332 O O . PHE C 1 116 ? 21.084 -26.557 46.438 1.00 19.38 131 PHE C O 1
ATOM 6349 N N . VAL C 1 117 ? 22.691 -25.474 45.319 1.00 15.96 132 VAL C N 1
ATOM 6350 C CA . VAL C 1 117 ? 22.033 -24.205 45.429 1.00 17.57 132 VAL C CA 1
ATOM 6351 C C . VAL C 1 117 ? 21.810 -23.670 44.024 1.00 17.45 132 VAL C C 1
ATOM 6352 O O . VAL C 1 117 ? 22.769 -23.597 43.244 1.00 18.76 132 VAL C O 1
ATOM 6365 N N . LEU C 1 118 ? 20.526 -23.365 43.758 1.00 16.35 133 LEU C N 1
ATOM 6366 C CA . LEU C 1 118 ? 20.081 -22.947 42.450 1.00 17.87 133 LEU C CA 1
ATOM 6367 C C . LEU C 1 118 ? 19.590 -21.522 42.546 1.00 16.43 133 LEU C C 1
ATOM 6368 O O . LEU C 1 118 ? 18.829 -21.153 43.419 1.00 15.76 133 LEU C O 1
ATOM 6384 N N . ASP C 1 119 ? 19.978 -20.685 41.559 1.00 16.14 134 ASP C N 1
ATOM 6385 C CA . ASP C 1 119 ? 19.407 -19.352 41.479 1.00 16.67 134 ASP C CA 1
ATOM 6386 C C . ASP C 1 119 ? 17.962 -19.398 40.946 1.00 15.97 134 ASP C C 1
ATOM 6387 O O . ASP C 1 119 ? 17.444 -20.460 40.619 1.00 16.60 134 ASP C O 1
ATOM 6396 N N . ALA C 1 120 ? 17.287 -18.265 40.835 1.00 15.95 135 ALA C N 1
ATOM 6397 C CA . ALA C 1 120 ? 15.877 -18.275 40.371 1.00 16.79 135 ALA C CA 1
ATOM 6398 C C . ALA C 1 120 ? 15.722 -18.632 38.884 1.00 17.55 135 ALA C C 1
ATOM 6399 O O . ALA C 1 120 ? 14.618 -18.872 38.394 1.00 20.58 135 ALA C O 1
ATOM 6406 N N . ASP C 1 121 ? 16.814 -18.680 38.158 1.00 17.62 136 ASP C N 1
ATOM 6407 C CA . ASP C 1 121 ? 16.846 -19.115 36.734 1.00 19.38 136 ASP C CA 1
ATOM 6408 C C . ASP C 1 121 ? 17.445 -20.521 36.620 1.00 18.79 136 ASP C C 1
ATOM 6409 O O . ASP C 1 121 ? 17.667 -21.045 35.535 1.00 21.16 136 ASP C O 1
ATOM 6418 N N . ASN C 1 122 ? 17.648 -21.170 37.807 1.00 16.17 137 ASN C N 1
ATOM 6419 C CA . ASN C 1 122 ? 17.986 -22.589 37.876 1.00 15.69 137 ASN C CA 1
ATOM 6420 C C . ASN C 1 122 ? 19.422 -22.828 37.385 1.00 17.42 137 ASN C C 1
ATOM 6421 O O . ASN C 1 122 ? 19.816 -23.936 37.004 1.00 17.10 137 ASN C O 1
ATOM 6432 N N . LYS C 1 123 ? 20.275 -21.828 37.483 1.00 16.76 138 LYS C N 1
ATOM 6433 C CA . LYS C 1 123 ? 21.722 -22.071 37.415 1.00 17.79 138 LYS C CA 1
ATOM 6434 C C . LYS C 1 123 ? 22.188 -22.573 38.764 1.00 17.98 138 LYS C C 1
ATOM 6435 O O . LYS C 1 123 ? 21.770 -22.055 39.820 1.00 17.39 138 LYS C O 1
ATOM 6454 N N . VAL C 1 124 ? 22.982 -23.651 38.687 1.00 17.20 139 VAL C N 1
ATOM 6455 C CA . VAL C 1 124 ? 23.597 -24.240 39.890 1.00 18.83 139 VAL C CA 1
ATOM 6456 C C . VAL C 1 124 ? 24.745 -23.328 40.262 1.00 22.19 139 VAL C C 1
ATOM 6457 O O . VAL C 1 124 ? 25.762 -23.420 39.576 1.00 24.63 139 VAL C O 1
ATOM 6470 N N . VAL C 1 125 ? 24.647 -22.631 41.403 1.00 22.95 140 VAL C N 1
ATOM 6471 C CA . VAL C 1 125 ? 25.728 -21.743 41.837 1.00 23.96 140 VAL C CA 1
ATOM 6472 C C . VAL C 1 125 ? 26.601 -22.377 42.919 1.00 26.31 140 VAL C C 1
ATOM 6473 O O . VAL C 1 125 ? 27.707 -21.903 43.143 1.00 29.61 140 VAL C O 1
ATOM 6486 N N . TYR C 1 126 ? 26.168 -23.482 43.537 1.00 23.10 141 TYR C N 1
ATOM 6487 C CA . TYR C 1 126 ? 26.961 -24.191 44.513 1.00 23.31 141 TYR C CA 1
ATOM 6488 C C . TYR C 1 126 ? 26.569 -25.668 44.529 1.00 21.99 141 TYR C C 1
ATOM 6489 O O . TYR C 1 126 ? 25.375 -25.995 44.457 1.00 23.76 141 TYR C O 1
ATOM 6506 N N . LYS C 1 127 ? 27.583 -26.522 44.611 1.00 20.21 142 LYS C N 1
ATOM 6507 C CA . LYS C 1 127 ? 27.390 -27.960 44.761 1.00 19.48 142 LYS C CA 1
ATOM 6508 C C . LYS C 1 127 ? 28.354 -28.527 45.793 1.00 22.04 142 LYS C C 1
ATOM 6509 O O . LYS C 1 127 ? 29.571 -28.155 45.780 1.00 23.60 142 LYS C O 1
ATOM 6528 N N . GLU C 1 128 ? 27.884 -29.519 46.561 1.00 19.51 143 GLU C N 1
ATOM 6529 C CA . GLU C 1 128 ? 28.772 -30.339 47.383 1.00 19.89 143 GLU C CA 1
ATOM 6530 C C . GLU C 1 128 ? 28.185 -31.738 47.485 1.00 19.97 143 GLU C C 1
ATOM 6531 O O . GLU C 1 128 ? 27.005 -31.862 47.832 1.00 19.98 143 GLU C O 1
ATOM 6543 N N . ILE C 1 129 ? 28.974 -32.728 47.069 1.00 19.59 144 ILE C N 1
ATOM 6544 C CA . ILE C 1 129 ? 28.679 -34.104 47.378 1.00 21.34 144 ILE C CA 1
ATOM 6545 C C . ILE C 1 129 ? 29.596 -34.505 48.527 1.00 20.87 144 ILE C C 1
ATOM 6546 O O . ILE C 1 129 ? 30.840 -34.429 48.415 1.00 22.55 144 ILE C O 1
ATOM 6562 N N . VAL C 1 130 ? 29.005 -34.786 49.681 1.00 19.66 145 VAL C N 1
ATOM 6563 C CA . VAL C 1 130 ? 29.745 -35.017 50.895 1.00 19.97 145 VAL C CA 1
ATOM 6564 C C . VAL C 1 130 ? 30.649 -36.254 50.746 1.00 21.70 145 VAL C C 1
ATOM 6565 O O . VAL C 1 130 ? 30.226 -37.339 50.348 1.00 23.39 145 VAL C O 1
ATOM 6578 N N . SER C 1 131 ? 31.965 -36.121 51.033 1.00 25.49 146 SER C N 1
ATOM 6579 C CA . SER C 1 131 ? 32.863 -37.257 50.839 1.00 27.62 146 SER C CA 1
ATOM 6580 C C . SER C 1 131 ? 32.608 -38.331 51.892 1.00 25.92 146 SER C C 1
ATOM 6581 O O . SER C 1 131 ? 32.178 -38.062 52.996 1.00 25.39 146 SER C O 1
ATOM 6588 N N . GLU C 1 132 ? 32.898 -39.609 51.567 1.00 29.59 147 GLU C N 1
ATOM 6589 C CA . GLU C 1 132 ? 32.964 -40.624 52.608 1.00 31.62 147 GLU C CA 1
ATOM 6590 C C . GLU C 1 132 ? 34.104 -40.252 53.583 1.00 32.31 147 GLU C C 1
ATOM 6591 O O . GLU C 1 132 ? 35.169 -39.712 53.247 1.00 31.95 147 GLU C O 1
ATOM 6603 N N . GLY C 1 133 ? 33.811 -40.438 54.863 1.00 28.66 148 GLY C N 1
ATOM 6604 C CA . GLY C 1 133 ? 34.706 -40.050 55.938 1.00 28.78 148 GLY C CA 1
ATOM 6605 C C . GLY C 1 133 ? 34.578 -38.597 56.409 1.00 28.64 148 GLY C C 1
ATOM 6606 O O . GLY C 1 133 ? 35.324 -38.173 57.302 1.00 31.28 148 GLY C O 1
ATOM 6610 N N . THR C 1 134 ? 33.725 -37.805 55.757 1.00 29.28 149 THR C N 1
ATOM 6611 C CA . THR C 1 134 ? 33.528 -36.417 56.156 1.00 27.36 149 THR C CA 1
ATOM 6612 C C . THR C 1 134 ? 32.318 -36.327 57.077 1.00 29.15 149 THR C C 1
ATOM 6613 O O . THR C 1 134 ? 31.285 -36.870 56.785 1.00 24.99 149 THR C O 1
ATOM 6623 N N . ASP C 1 135 ? 32.480 -35.609 58.186 1.00 31.39 150 ASP C N 1
ATOM 6624 C CA . ASP C 1 135 ? 31.495 -35.539 59.249 1.00 34.90 150 ASP C CA 1
ATOM 6625 C C . ASP C 1 135 ? 30.101 -35.107 58.752 1.00 31.90 150 ASP C C 1
ATOM 6626 O O . ASP C 1 135 ? 29.122 -35.840 58.969 1.00 36.62 150 ASP C O 1
ATOM 6635 N N . PHE C 1 136 ? 29.998 -33.918 58.124 1.00 30.95 151 PHE C N 1
ATOM 6636 C CA . PHE C 1 136 ? 28.723 -33.308 57.737 1.00 30.25 151 PHE C CA 1
ATOM 6637 C C . PHE C 1 136 ? 28.903 -32.604 56.391 1.00 26.70 151 PHE C C 1
ATOM 6638 O O . PHE C 1 136 ? 30.033 -32.342 55.980 1.00 27.00 151 PHE C O 1
ATOM 6655 N N . PRO C 1 137 ? 27.864 -32.125 55.683 1.00 25.79 152 PRO C N 1
ATOM 6656 C CA . PRO C 1 137 ? 28.080 -31.110 54.643 1.00 26.60 152 PRO C CA 1
ATOM 6657 C C . PRO C 1 137 ? 28.621 -29.824 55.251 1.00 24.86 152 PRO C C 1
ATOM 6658 O O . PRO C 1 137 ? 28.516 -29.603 56.465 1.00 22.16 152 PRO C O 1
ATOM 6669 N N . ASP C 1 138 ? 29.238 -28.976 54.408 1.00 22.18 153 ASP C N 1
ATOM 6670 C CA . ASP C 1 138 ? 29.637 -27.615 54.768 1.00 24.32 153 ASP C CA 1
ATOM 6671 C C . ASP C 1 138 ? 28.391 -26.724 54.793 1.00 21.53 153 ASP C C 1
ATOM 6672 O O . ASP C 1 138 ? 28.010 -26.140 53.785 1.00 22.33 153 ASP C O 1
ATOM 6681 N N . PHE C 1 139 ? 27.740 -26.662 55.953 1.00 20.61 154 PHE C N 1
ATOM 6682 C CA . PHE C 1 139 ? 26.531 -25.869 56.109 1.00 20.49 154 PHE C CA 1
ATOM 6683 C C . PHE C 1 139 ? 26.786 -24.418 55.760 1.00 23.02 154 PHE C C 1
ATOM 6684 O O . PHE C 1 139 ? 26.022 -23.831 55.032 1.00 22.50 154 PHE C O 1
ATOM 6701 N N . ASP C 1 140 ? 27.910 -23.884 56.241 1.00 25.65 155 ASP C N 1
ATOM 6702 C CA . ASP C 1 140 ? 28.080 -22.444 56.124 1.00 24.38 155 ASP C CA 1
ATOM 6703 C C . ASP C 1 140 ? 28.288 -22.079 54.676 1.00 23.27 155 ASP C C 1
ATOM 6704 O O . ASP C 1 140 ? 27.795 -21.037 54.247 1.00 21.70 155 ASP C O 1
ATOM 6713 N N . ALA C 1 141 ? 29.074 -22.865 53.919 1.00 22.65 156 ALA C N 1
ATOM 6714 C CA . ALA C 1 141 ? 29.347 -22.547 52.521 1.00 22.84 156 ALA C CA 1
ATOM 6715 C C . ALA C 1 141 ? 28.063 -22.585 51.713 1.00 22.17 156 ALA C C 1
ATOM 6716 O O . ALA C 1 141 ? 27.872 -21.704 50.881 1.00 22.27 156 ALA C O 1
ATOM 6723 N N . ALA C 1 142 ? 27.194 -23.571 51.974 1.00 21.36 157 ALA C N 1
ATOM 6724 C CA . ALA C 1 142 ? 25.971 -23.651 51.189 1.00 21.16 157 ALA C CA 1
ATOM 6725 C C . ALA C 1 142 ? 25.073 -22.483 51.562 1.00 21.37 157 ALA C C 1
ATOM 6726 O O . ALA C 1 142 ? 24.441 -21.890 50.695 1.00 22.52 157 ALA C O 1
ATOM 6733 N N . LEU C 1 143 ? 24.945 -22.217 52.874 1.00 21.93 158 LEU C N 1
ATOM 6734 C CA . LEU C 1 143 ? 24.086 -21.128 53.369 1.00 22.77 158 LEU C CA 1
ATOM 6735 C C . LEU C 1 143 ? 24.538 -19.764 52.827 1.00 22.94 158 LEU C C 1
ATOM 6736 O O . LEU C 1 143 ? 23.717 -18.984 52.329 1.00 20.84 158 LEU C O 1
ATOM 6752 N N . ALA C 1 144 ? 25.870 -19.590 52.747 1.00 22.88 159 ALA C N 1
ATOM 6753 C CA . ALA C 1 144 ? 26.416 -18.346 52.235 1.00 25.41 159 ALA C CA 1
ATOM 6754 C C . ALA C 1 144 ? 26.105 -18.184 50.750 1.00 24.43 159 ALA C C 1
ATOM 6755 O O . ALA C 1 144 ? 25.731 -17.111 50.307 1.00 28.15 159 ALA C O 1
ATOM 6762 N N . ALA C 1 145 ? 26.267 -19.280 49.983 1.00 24.24 160 ALA C N 1
ATOM 6763 C CA . ALA C 1 145 ? 26.044 -19.274 48.555 1.00 25.02 160 ALA C CA 1
ATOM 6764 C C . ALA C 1 145 ? 24.584 -18.921 48.324 1.00 24.69 160 ALA C C 1
ATOM 6765 O O . ALA C 1 145 ? 24.280 -18.171 47.407 1.00 29.81 160 ALA C O 1
ATOM 6772 N N . TYR C 1 146 ? 23.662 -19.532 49.095 1.00 24.62 161 TYR C N 1
ATOM 6773 C CA . TYR C 1 146 ? 22.228 -19.254 48.953 1.00 21.51 161 TYR C CA 1
ATOM 6774 C C . TYR C 1 146 ? 21.939 -17.781 49.247 1.00 24.06 161 TYR C C 1
ATOM 6775 O O . TYR C 1 146 ? 21.128 -17.169 48.563 1.00 22.08 161 TYR C O 1
ATOM 6792 N N . LYS C 1 147 ? 22.516 -17.286 50.358 1.00 22.61 162 LYS C N 1
ATOM 6793 C CA . LYS C 1 147 ? 22.347 -15.876 50.736 1.00 25.61 162 LYS C CA 1
ATOM 6794 C C . LYS C 1 147 ? 22.843 -14.904 49.681 1.00 27.72 162 LYS C C 1
ATOM 6795 O O . LYS C 1 147 ? 22.225 -13.867 49.480 1.00 29.19 162 LYS C O 1
ATOM 6814 N N . ASN C 1 148 ? 23.915 -15.261 48.964 1.00 28.48 163 ASN C N 1
ATOM 6815 C CA . ASN C 1 148 ? 24.537 -14.291 48.050 1.00 29.69 163 ASN C CA 1
ATOM 6816 C C . ASN C 1 148 ? 23.749 -14.103 46.762 1.00 28.37 163 ASN C C 1
ATOM 6817 O O . ASN C 1 148 ? 24.135 -13.303 45.935 1.00 28.02 163 ASN C O 1
ATOM 6828 N N . ILE C 1 149 ? 22.728 -14.926 46.503 1.00 25.83 164 ILE C N 1
ATOM 6829 C CA . ILE C 1 149 ? 21.815 -14.674 45.408 1.00 26.47 164 ILE C CA 1
ATOM 6830 C C . ILE C 1 149 ? 20.902 -13.493 45.788 1.00 28.35 164 ILE C C 1
ATOM 6831 O O . ILE C 1 149 ? 19.956 -13.750 46.629 1.00 32.29 164 ILE C O 1
ATOM 6847 N N . GLN D 1 1 ? -5.690 -35.747 -0.043 1.00 42.00 16 GLN D N 1
ATOM 6848 C CA . GLN D 1 1 ? -6.660 -36.634 -0.716 1.00 44.88 16 GLN D CA 1
ATOM 6849 C C . GLN D 1 1 ? -6.511 -38.065 -0.217 1.00 45.49 16 GLN D C 1
ATOM 6850 O O . GLN D 1 1 ? -5.511 -38.481 0.366 1.00 45.93 16 GLN D O 1
ATOM 6866 N N . GLN D 1 2 ? -7.493 -38.870 -0.596 1.00 43.87 17 GLN D N 1
ATOM 6867 C CA . GLN D 1 2 ? -8.090 -39.773 0.361 1.00 41.03 17 GLN D CA 1
ATOM 6868 C C . GLN D 1 2 ? -7.700 -41.213 0.057 1.00 37.92 17 GLN D C 1
ATOM 6869 O O . GLN D 1 2 ? -7.893 -41.752 -1.036 1.00 44.83 17 GLN D O 1
ATOM 6883 N N . ILE D 1 3 ? -7.039 -41.799 1.047 1.00 32.94 18 ILE D N 1
ATOM 6884 C CA . ILE D 1 3 ? -6.582 -43.172 0.996 1.00 31.04 18 ILE D CA 1
ATOM 6885 C C . ILE D 1 3 ? -7.674 -43.969 1.659 1.00 31.14 18 ILE D C 1
ATOM 6886 O O . ILE D 1 3 ? -8.024 -43.683 2.786 1.00 31.27 18 ILE D O 1
ATOM 6902 N N . ASN D 1 4 ? -8.120 -45.030 0.992 1.00 30.21 19 ASN D N 1
ATOM 6903 C CA . ASN D 1 4 ? -9.203 -45.849 1.493 1.00 33.36 19 ASN D CA 1
ATOM 6904 C C . ASN D 1 4 ? -8.678 -47.261 1.696 1.00 30.85 19 ASN D C 1
ATOM 6905 O O . ASN D 1 4 ? -7.700 -47.688 1.052 1.00 25.86 19 ASN D O 1
ATOM 6916 N N . GLU D 1 5 ? -9.349 -47.990 2.587 1.00 28.23 20 GLU D N 1
ATOM 6917 C CA . GLU D 1 5 ? -9.073 -49.403 2.723 1.00 28.52 20 GLU D CA 1
ATOM 6918 C C . GLU D 1 5 ? -9.146 -50.043 1.331 1.00 26.85 20 GLU D C 1
ATOM 6919 O O . GLU D 1 5 ? -10.071 -49.748 0.540 1.00 27.62 20 GLU D O 1
ATOM 6931 N N . GLY D 1 6 ? -8.178 -50.919 1.068 1.00 25.35 21 GLY D N 1
ATOM 6932 C CA . GLY D 1 6 ? -7.931 -51.649 -0.153 1.00 24.20 21 GLY D CA 1
ATOM 6933 C C . GLY D 1 6 ? -7.021 -50.949 -1.176 1.00 24.44 21 GLY D C 1
ATOM 6934 O O . GLY D 1 6 ? -6.641 -51.551 -2.179 1.00 25.38 21 GLY D O 1
ATOM 6938 N N . ASP D 1 7 ? -6.778 -49.638 -0.974 1.00 21.01 22 ASP D N 1
ATOM 6939 C CA . ASP D 1 7 ? -5.853 -48.888 -1.799 1.00 20.03 22 ASP D CA 1
ATOM 6940 C C . ASP D 1 7 ? -4.471 -49.266 -1.335 1.00 16.41 22 ASP D C 1
ATOM 6941 O O . ASP D 1 7 ? -4.270 -49.856 -0.321 1.00 17.59 22 ASP D O 1
ATOM 6950 N N . PHE D 1 8 ? -3.525 -48.925 -2.172 1.00 16.48 23 PHE D N 1
ATOM 6951 C CA . PHE D 1 8 ? -2.098 -49.125 -1.929 1.00 16.91 23 PHE D CA 1
ATOM 6952 C C . PHE D 1 8 ? -1.568 -47.917 -1.193 1.00 18.07 23 PHE D C 1
ATOM 6953 O O . PHE D 1 8 ? -1.948 -46.771 -1.497 1.00 20.26 23 PHE D O 1
ATOM 6970 N N . ALA D 1 9 ? -0.578 -48.209 -0.356 1.00 17.69 24 ALA D N 1
ATOM 6971 C CA . ALA D 1 9 ? 0.035 -47.187 0.483 1.00 16.29 24 ALA D CA 1
ATOM 6972 C C . ALA D 1 9 ? 0.900 -46.255 -0.376 1.00 15.49 24 ALA D C 1
ATOM 6973 O O . ALA D 1 9 ? 1.753 -46.694 -1.118 1.00 17.33 24 ALA D O 1
ATOM 6980 N N . PRO D 1 10 ? 0.700 -44.915 -0.393 1.00 14.76 25 PRO D N 1
ATOM 6981 C CA . PRO D 1 10 ? 1.629 -44.010 -1.038 1.00 14.64 25 PRO D CA 1
ATOM 6982 C C . PRO D 1 10 ? 3.034 -44.005 -0.428 1.00 12.24 25 PRO D C 1
ATOM 6983 O O . PRO D 1 10 ? 3.217 -44.285 0.775 1.00 13.18 25 PRO D O 1
ATOM 6994 N N . ASP D 1 11 ? 3.969 -43.468 -1.227 1.00 13.42 26 ASP D N 1
ATOM 6995 C CA . ASP D 1 11 ? 5.330 -43.245 -0.757 1.00 14.02 26 ASP D CA 1
ATOM 6996 C C . ASP D 1 11 ? 5.338 -41.986 0.103 1.00 14.14 26 ASP D C 1
ATOM 6997 O O . ASP D 1 11 ? 4.281 -41.370 0.361 1.00 16.35 26 ASP D O 1
ATOM 7006 N N . PHE D 1 12 ? 6.476 -41.786 0.763 1.00 16.12 27 PHE D N 1
ATOM 7007 C CA . PHE D 1 12 ? 6.653 -40.589 1.564 1.00 14.80 27 PHE D CA 1
ATOM 7008 C C . PHE D 1 12 ? 8.143 -40.385 1.797 1.00 16.98 27 PHE D C 1
ATOM 7009 O O . PHE D 1 12 ? 8.934 -41.328 1.737 1.00 16.15 27 PHE D O 1
ATOM 7026 N N . THR D 1 13 ? 8.434 -39.143 2.182 1.00 13.64 28 THR D N 1
ATOM 7027 C CA . THR D 1 13 ? 9.805 -38.847 2.593 1.00 16.57 28 THR D CA 1
ATOM 7028 C C . THR D 1 13 ? 9.694 -38.101 3.916 1.00 14.10 28 THR D C 1
ATOM 7029 O O . THR D 1 13 ? 9.164 -36.993 3.944 1.00 16.27 28 THR D O 1
ATOM 7039 N N . VAL D 1 14 ? 10.283 -38.668 4.973 1.00 15.24 29 VAL D N 1
ATOM 7040 C CA . VAL D 1 14 ? 10.260 -38.049 6.284 1.00 13.32 29 VAL D CA 1
ATOM 7041 C C . VAL D 1 14 ? 11.667 -38.094 6.860 1.00 14.59 29 VAL D C 1
ATOM 7042 O O . VAL D 1 14 ? 12.613 -38.526 6.195 1.00 16.05 29 VAL D O 1
ATOM 7055 N N . LEU D 1 15 ? 11.821 -37.518 8.029 1.00 13.76 30 LEU D N 1
ATOM 7056 C CA . LEU D 1 15 ? 13.089 -37.508 8.724 1.00 13.71 30 LEU D CA 1
ATOM 7057 C C . LEU D 1 15 ? 13.042 -38.342 10.004 1.00 13.59 30 LEU D C 1
ATOM 7058 O O . LEU D 1 15 ? 12.206 -38.170 10.848 1.00 11.49 30 LEU D O 1
ATOM 7074 N N . ASP D 1 16 ? 14.113 -39.108 10.234 1.00 13.09 31 ASP D N 1
ATOM 7075 C CA . ASP D 1 16 ? 14.366 -39.760 11.486 1.00 13.34 31 ASP D CA 1
ATOM 7076 C C . ASP D 1 16 ? 15.038 -38.778 12.439 1.00 13.24 31 ASP D C 1
ATOM 7077 O O . ASP D 1 16 ? 15.150 -37.577 12.169 1.00 13.56 31 ASP D O 1
ATOM 7086 N N . ASN D 1 17 ? 15.199 -39.257 13.681 1.00 13.17 32 ASN D N 1
ATOM 7087 C CA . ASN D 1 17 ? 15.552 -38.372 14.781 1.00 14.39 32 ASN D CA 1
ATOM 7088 C C . ASN D 1 17 ? 16.957 -37.796 14.676 1.00 15.97 32 ASN D C 1
ATOM 7089 O O . ASN D 1 17 ? 17.140 -36.759 15.322 1.00 15.30 32 ASN D O 1
ATOM 7100 N N . ASP D 1 18 ? 17.700 -38.344 13.707 1.00 17.61 33 ASP D N 1
ATOM 7101 C CA . ASP D 1 18 ? 19.022 -37.821 13.421 1.00 19.97 33 ASP D CA 1
ATOM 7102 C C . ASP D 1 18 ? 19.073 -37.054 12.102 1.00 20.14 33 ASP D C 1
ATOM 7103 O O . ASP D 1 18 ? 20.174 -36.719 11.609 1.00 24.04 33 ASP D O 1
ATOM 7112 N N . LEU D 1 19 ? 17.900 -36.716 11.526 1.00 19.49 34 LEU D N 1
ATOM 7113 C CA . LEU D 1 19 ? 17.774 -35.938 10.304 1.00 18.16 34 LEU D CA 1
ATOM 7114 C C . LEU D 1 19 ? 18.200 -36.696 9.065 1.00 15.94 34 LEU D C 1
ATOM 7115 O O . LEU D 1 19 ? 18.388 -36.121 8.003 1.00 19.55 34 LEU D O 1
ATOM 7131 N N . ASN D 1 20 ? 18.223 -38.021 9.154 1.00 16.64 35 ASN D N 1
ATOM 7132 C CA . ASN D 1 20 ? 18.319 -38.814 7.925 1.00 17.55 35 ASN D CA 1
ATOM 7133 C C . ASN D 1 20 ? 16.951 -38.932 7.241 1.00 16.45 35 ASN D C 1
ATOM 7134 O O . ASN D 1 20 ? 15.967 -39.180 7.932 1.00 16.89 35 ASN D O 1
ATOM 7145 N N . GLN D 1 21 ? 16.899 -38.884 5.879 1.00 18.35 36 GLN D N 1
ATOM 7146 C CA . GLN D 1 21 ? 15.690 -39.103 5.124 1.00 16.58 36 GLN D CA 1
ATOM 7147 C C . GLN D 1 21 ? 15.301 -40.573 5.225 1.00 16.41 36 GLN D C 1
ATOM 7148 O O . GLN D 1 21 ? 16.131 -41.445 5.138 1.00 17.93 36 GLN D O 1
ATOM 7162 N N . VAL D 1 22 ? 13.979 -40.804 5.399 1.00 13.58 37 VAL D N 1
ATOM 7163 C CA . VAL D 1 22 ? 13.387 -42.129 5.507 1.00 14.91 37 VAL D CA 1
ATOM 7164 C C . VAL D 1 22 ? 12.201 -42.187 4.549 1.00 13.15 37 VAL D C 1
ATOM 7165 O O . VAL D 1 22 ? 11.521 -41.225 4.413 1.00 15.22 37 VAL D O 1
ATOM 7178 N N . THR D 1 23 ? 12.044 -43.295 3.807 1.00 16.37 38 THR D N 1
ATOM 7179 C CA . THR D 1 23 ? 10.936 -43.458 2.876 1.00 14.00 38 THR D CA 1
ATOM 7180 C C . THR D 1 23 ? 10.245 -44.793 3.090 1.00 14.43 38 THR D C 1
ATOM 7181 O O . THR D 1 23 ? 10.699 -45.595 3.895 1.00 15.41 38 THR D O 1
ATOM 7191 N N . LEU D 1 24 ? 9.130 -44.993 2.367 1.00 13.63 39 LEU D N 1
ATOM 7192 C CA . LEU D 1 24 ? 8.386 -46.228 2.517 1.00 14.69 39 LEU D CA 1
ATOM 7193 C C . LEU D 1 24 ? 9.251 -47.455 2.325 1.00 15.18 39 LEU D C 1
ATOM 7194 O O . LEU D 1 24 ? 9.139 -48.427 3.115 1.00 15.35 39 LEU D O 1
ATOM 7210 N N . ALA D 1 25 ? 10.166 -47.387 1.355 1.00 16.91 40 ALA D N 1
ATOM 7211 C CA . ALA D 1 25 ? 11.029 -48.502 1.025 1.00 17.23 40 ALA D CA 1
ATOM 7212 C C . ALA D 1 25 ? 11.950 -48.961 2.150 1.00 19.27 40 ALA D C 1
ATOM 7213 O O . ALA D 1 25 ? 12.432 -50.088 2.161 1.00 20.23 40 ALA D O 1
ATOM 7220 N N . ASP D 1 26 ? 12.203 -48.121 3.127 1.00 16.33 41 ASP D N 1
ATOM 7221 C CA . ASP D 1 26 ? 13.096 -48.481 4.208 1.00 17.63 41 ASP D CA 1
ATOM 7222 C C . ASP D 1 26 ? 12.442 -49.512 5.124 1.00 17.67 41 ASP D C 1
ATOM 7223 O O . ASP D 1 26 ? 13.148 -50.130 5.931 1.00 19.77 41 ASP D O 1
ATOM 7232 N N . TYR D 1 27 ? 11.128 -49.729 4.961 1.00 16.59 42 TYR D N 1
ATOM 7233 C CA . TYR D 1 27 ? 10.407 -50.748 5.724 1.00 16.54 42 TYR D CA 1
ATOM 7234 C C . TYR D 1 27 ? 9.870 -51.875 4.847 1.00 18.36 42 TYR D C 1
ATOM 7235 O O . TYR D 1 27 ? 8.894 -52.530 5.170 1.00 16.42 42 TYR D O 1
ATOM 7252 N N . ALA D 1 28 ? 10.522 -52.092 3.706 1.00 17.80 43 ALA D N 1
ATOM 7253 C CA . ALA D 1 28 ? 10.093 -53.147 2.801 1.00 17.95 43 ALA D CA 1
ATOM 7254 C C . ALA D 1 28 ? 10.073 -54.522 3.448 1.00 18.04 43 ALA D C 1
ATOM 7255 O O . ALA D 1 28 ? 10.977 -54.863 4.148 1.00 20.63 43 ALA D O 1
ATOM 7262 N N . GLY D 1 29 ? 9.020 -55.239 3.156 1.00 16.79 44 GLY D N 1
ATOM 7263 C CA . GLY D 1 29 ? 8.964 -56.651 3.475 1.00 18.19 44 GLY D CA 1
ATOM 7264 C C . GLY D 1 29 ? 8.213 -56.898 4.780 1.00 19.16 44 GLY D C 1
ATOM 7265 O O . GLY D 1 29 ? 8.098 -58.047 5.158 1.00 22.14 44 GLY D O 1
ATOM 7269 N N . LYS D 1 30 ? 7.761 -55.803 5.443 1.00 20.76 45 LYS D N 1
ATOM 7270 C CA . LYS D 1 30 ? 7.160 -55.874 6.769 1.00 21.67 45 LYS D CA 1
ATOM 7271 C C . LYS D 1 30 ? 5.741 -55.311 6.716 1.00 20.42 45 LYS D C 1
ATOM 7272 O O . LYS D 1 30 ? 5.471 -54.343 5.958 1.00 18.89 45 LYS D O 1
ATOM 7291 N N . LYS D 1 31 ? 4.868 -55.810 7.595 1.00 18.74 46 LYS D N 1
ATOM 7292 C CA . LYS D 1 31 ? 3.594 -55.176 7.821 1.00 18.65 46 LYS D CA 1
ATOM 7293 C C . LYS D 1 31 ? 3.838 -53.927 8.683 1.00 16.41 46 LYS D C 1
ATOM 7294 O O . LYS D 1 31 ? 4.843 -53.877 9.409 1.00 18.77 46 LYS D O 1
ATOM 7313 N N . LYS D 1 32 ? 2.983 -52.917 8.594 1.00 17.31 47 LYS D N 1
ATOM 7314 C CA . LYS D 1 32 ? 3.156 -51.646 9.332 1.00 16.88 47 LYS D CA 1
ATOM 7315 C C . LYS D 1 32 ? 1.861 -51.230 10.029 1.00 15.00 47 LYS D C 1
ATOM 7316 O O . LYS D 1 32 ? 0.772 -51.295 9.460 1.00 16.32 47 LYS D O 1
ATOM 7335 N N . LEU D 1 33 ? 1.963 -50.755 11.276 1.00 15.95 48 LEU D N 1
ATOM 7336 C CA . LEU D 1 33 ? 1.001 -49.942 11.958 1.00 15.82 48 LEU D CA 1
ATOM 7337 C C . LEU D 1 33 ? 1.528 -48.510 11.969 1.00 14.64 48 LEU D C 1
ATOM 7338 O O . LEU D 1 33 ? 2.567 -48.278 12.647 1.00 16.73 48 LEU D O 1
ATOM 7354 N N . ILE D 1 34 ? 0.862 -47.641 11.222 1.00 15.30 49 ILE D N 1
ATOM 7355 C CA . ILE D 1 34 ? 1.258 -46.231 11.206 1.00 14.87 49 ILE D CA 1
ATOM 7356 C C . ILE D 1 34 ? 0.296 -45.423 12.076 1.00 15.67 49 ILE D C 1
ATOM 7357 O O . ILE D 1 34 ? -0.893 -45.350 11.786 1.00 16.68 49 ILE D O 1
ATOM 7373 N N . SER D 1 35 ? 0.815 -44.844 13.164 1.00 13.88 50 SER D N 1
ATOM 7374 C CA . SER D 1 35 ? 0.134 -44.028 14.102 1.00 13.86 50 SER D CA 1
ATOM 7375 C C . SER D 1 35 ? 0.489 -42.554 13.904 1.00 12.56 50 SER D C 1
ATOM 7376 O O . SER D 1 35 ? 1.680 -42.168 13.967 1.00 14.63 50 SER D O 1
ATOM 7383 N N . VAL D 1 36 ? -0.452 -41.757 13.509 1.00 13.51 51 VAL D N 1
ATOM 7384 C CA . VAL D 1 36 ? -0.280 -40.338 13.188 1.00 13.12 51 VAL D CA 1
ATOM 7385 C C . VAL D 1 36 ? -0.804 -39.474 14.324 1.00 15.06 51 VAL D C 1
ATOM 7386 O O . VAL D 1 36 ? -1.922 -39.714 14.820 1.00 13.21 51 VAL D O 1
ATOM 7399 N N . VAL D 1 37 ? -0.074 -38.403 14.700 1.00 14.96 52 VAL D N 1
ATOM 7400 C CA . VAL D 1 37 ? -0.399 -37.597 15.839 1.00 13.76 52 VAL D CA 1
ATOM 7401 C C . VAL D 1 37 ? -0.175 -36.134 15.563 1.00 13.84 52 VAL D C 1
ATOM 7402 O O . VAL D 1 37 ? 0.796 -35.837 14.870 1.00 13.82 52 VAL D O 1
ATOM 7415 N N . PRO D 1 38 ? -0.985 -35.206 16.110 1.00 13.54 53 PRO D N 1
ATOM 7416 C CA . PRO D 1 38 ? -0.656 -33.783 15.990 1.00 13.04 53 PRO D CA 1
ATOM 7417 C C . PRO D 1 38 ? 0.650 -33.426 16.701 1.00 13.32 53 PRO D C 1
ATOM 7418 O O . PRO D 1 38 ? 1.455 -32.681 16.103 1.00 12.15 53 PRO D O 1
ATOM 7429 N N . SER D 1 39 ? 0.931 -33.983 17.914 1.00 13.85 54 SER D N 1
ATOM 7430 C CA . SER D 1 39 ? 2.266 -33.685 18.472 1.00 13.12 54 SER D CA 1
ATOM 7431 C C . SER D 1 39 ? 2.482 -34.677 19.591 1.00 14.06 54 SER D C 1
ATOM 7432 O O . SER D 1 39 ? 1.613 -34.761 20.499 1.00 16.99 54 SER D O 1
ATOM 7439 N N . ILE D 1 40 ? 3.626 -35.371 19.581 1.00 14.00 55 ILE D N 1
ATOM 7440 C CA . ILE D 1 40 ? 4.048 -36.211 20.662 1.00 13.97 55 ILE D CA 1
ATOM 7441 C C . ILE D 1 40 ? 4.182 -35.474 22.001 1.00 14.50 55 ILE D C 1
ATOM 7442 O O . ILE D 1 40 ? 4.266 -36.132 23.045 1.00 17.47 55 ILE D O 1
ATOM 7458 N N . ASP D 1 41 ? 4.244 -34.128 21.981 1.00 13.87 56 ASP D N 1
ATOM 7459 C CA . ASP D 1 41 ? 4.454 -33.354 23.215 1.00 14.21 56 ASP D CA 1
ATOM 7460 C C . ASP D 1 41 ? 3.121 -32.993 23.869 1.00 14.40 56 ASP D C 1
ATOM 7461 O O . ASP D 1 41 ? 3.048 -32.041 24.658 1.00 15.48 56 ASP D O 1
ATOM 7470 N N . THR D 1 42 ? 2.034 -33.680 23.469 1.00 16.95 57 THR D N 1
ATOM 7471 C CA . THR D 1 42 ? 0.754 -33.557 24.142 1.00 16.90 57 THR D CA 1
ATOM 7472 C C . THR D 1 42 ? 0.421 -34.888 24.780 1.00 17.99 57 THR D C 1
ATOM 7473 O O . THR D 1 42 ? 0.734 -35.922 24.230 1.00 17.12 57 THR D O 1
ATOM 7483 N N . GLY D 1 43 ? -0.367 -34.813 25.850 1.00 19.51 58 GLY D N 1
ATOM 7484 C CA . GLY D 1 43 ? -0.647 -35.995 26.630 1.00 20.81 58 GLY D CA 1
ATOM 7485 C C . GLY D 1 43 ? -1.350 -37.112 25.846 1.00 20.90 58 GLY D C 1
ATOM 7486 O O . GLY D 1 43 ? -0.937 -38.287 25.904 1.00 20.57 58 GLY D O 1
ATOM 7490 N N . VAL D 1 44 ? -2.467 -36.772 25.159 1.00 18.37 59 VAL D N 1
ATOM 7491 C CA . VAL D 1 44 ? -3.270 -37.743 24.413 1.00 22.86 59 VAL D CA 1
ATOM 7492 C C . VAL D 1 44 ? -2.401 -38.489 23.382 1.00 20.39 59 VAL D C 1
ATOM 7493 O O . VAL D 1 44 ? -2.509 -39.700 23.144 1.00 22.14 59 VAL D O 1
ATOM 7506 N N . CYS D 1 45 ? -1.500 -37.733 22.713 1.00 18.89 60 CYS D N 1
ATOM 7507 C CA . CYS D 1 45 ? -0.652 -38.271 21.675 1.00 18.36 60 CYS D CA 1
ATOM 7508 C C . CYS D 1 45 ? 0.474 -39.130 22.228 1.00 16.55 60 CYS D C 1
ATOM 7509 O O . CYS D 1 45 ? 0.796 -40.159 21.671 1.00 16.45 60 CYS D O 1
ATOM 7516 N N . ASP D 1 46 ? 1.015 -38.748 23.386 1.00 16.97 61 ASP D N 1
ATOM 7517 C CA . ASP D 1 46 ? 1.975 -39.538 24.164 1.00 16.87 61 ASP D CA 1
ATOM 7518 C C . ASP D 1 46 ? 1.376 -40.906 24.508 1.00 16.57 61 ASP D C 1
ATOM 7519 O O . ASP D 1 46 ? 1.921 -41.927 24.128 1.00 18.01 61 ASP D O 1
ATOM 7528 N N . GLN D 1 47 ? 0.130 -40.867 25.006 1.00 17.93 62 GLN D N 1
ATOM 7529 C CA . GLN D 1 47 ? -0.549 -42.119 25.334 1.00 19.47 62 GLN D CA 1
ATOM 7530 C C . GLN D 1 47 ? -0.817 -42.992 24.097 1.00 19.50 62 GLN D C 1
ATOM 7531 O O . GLN D 1 47 ? -0.546 -44.197 24.118 1.00 18.84 62 GLN D O 1
ATOM 7545 N N . GLN D 1 48 ? -1.286 -42.402 22.962 1.00 18.88 63 GLN D N 1
ATOM 7546 C CA . GLN D 1 48 ? -1.503 -43.139 21.716 1.00 17.44 63 GLN D CA 1
ATOM 7547 C C . GLN D 1 48 ? -0.193 -43.850 21.282 1.00 17.88 63 GLN D C 1
ATOM 7548 O O . GLN D 1 48 ? -0.163 -45.018 20.864 1.00 19.02 63 GLN D O 1
ATOM 7562 N N . THR D 1 49 ? 0.916 -43.133 21.356 1.00 18.32 64 THR D N 1
ATOM 7563 C CA . THR D 1 49 ? 2.223 -43.624 20.924 1.00 18.08 64 THR D CA 1
ATOM 7564 C C . THR D 1 49 ? 2.680 -44.809 21.757 1.00 18.82 64 THR D C 1
ATOM 7565 O O . THR D 1 49 ? 3.116 -45.854 21.251 1.00 22.29 64 THR D O 1
ATOM 7575 N N . ARG D 1 50 ? 2.556 -44.649 23.064 1.00 21.27 65 ARG D N 1
ATOM 7576 C CA . ARG D 1 50 ? 2.937 -45.691 23.985 1.00 20.07 65 ARG D CA 1
ATOM 7577 C C . ARG D 1 50 ? 2.018 -46.892 23.824 1.00 20.66 65 ARG D C 1
ATOM 7578 O O . ARG D 1 50 ? 2.464 -48.029 23.839 1.00 19.51 65 ARG D O 1
ATOM 7599 N N . LYS D 1 51 ? 0.712 -46.671 23.654 1.00 20.23 66 LYS D N 1
ATOM 7600 C CA . LYS D 1 51 ? -0.152 -47.839 23.617 1.00 20.47 66 LYS D CA 1
ATOM 7601 C C . LYS D 1 51 ? 0.081 -48.697 22.365 1.00 20.44 66 LYS D C 1
ATOM 7602 O O . LYS D 1 51 ? 0.108 -49.936 22.433 1.00 21.44 66 LYS D O 1
ATOM 7621 N N . PHE D 1 52 ? 0.113 -48.107 21.153 1.00 17.96 67 PHE D N 1
ATOM 7622 C CA . PHE D 1 52 ? 0.359 -48.893 19.962 1.00 18.13 67 PHE D CA 1
ATOM 7623 C C . PHE D 1 52 ? 1.724 -49.590 20.048 1.00 20.52 67 PHE D C 1
ATOM 7624 O O . PHE D 1 52 ? 1.904 -50.746 19.658 1.00 22.31 67 PHE D O 1
ATOM 7641 N N . ASN D 1 53 ? 2.704 -48.940 20.602 1.00 19.27 68 ASN D N 1
ATOM 7642 C CA . ASN D 1 53 ? 4.030 -49.522 20.702 1.00 21.84 68 ASN D CA 1
ATOM 7643 C C . ASN D 1 53 ? 4.099 -50.721 21.654 1.00 24.60 68 ASN D C 1
ATOM 7644 O O . ASN D 1 53 ? 4.723 -51.727 21.311 1.00 27.30 68 ASN D O 1
ATOM 7655 N N A SER D 1 54 ? 3.377 -50.619 22.780 0.65 24.70 69 SER D N 1
ATOM 7656 N N B SER D 1 54 ? 3.507 -50.644 22.843 0.35 24.55 69 SER D N 1
ATOM 7657 C CA A SER D 1 54 ? 3.376 -51.682 23.787 0.65 24.17 69 SER D CA 1
ATOM 7658 C CA B SER D 1 54 ? 3.467 -51.826 23.701 0.35 23.98 69 SER D CA 1
ATOM 7659 C C A SER D 1 54 ? 2.511 -52.858 23.332 0.65 25.42 69 SER D C 1
ATOM 7660 C C B SER D 1 54 ? 2.613 -52.926 23.050 0.35 24.26 69 SER D C 1
ATOM 7661 O O A SER D 1 54 ? 2.846 -54.015 23.599 0.65 25.77 69 SER D O 1
ATOM 7662 O O B SER D 1 54 ? 3.032 -54.078 22.853 0.35 22.87 69 SER D O 1
ATOM 7675 N N . ASP D 1 55 ? 1.380 -52.583 22.676 1.00 23.52 70 ASP D N 1
ATOM 7676 C CA . ASP D 1 55 ? 0.369 -53.615 22.468 1.00 24.38 70 ASP D CA 1
ATOM 7677 C C . ASP D 1 55 ? 0.568 -54.335 21.142 1.00 26.14 70 ASP D C 1
ATOM 7678 O O . ASP D 1 55 ? 0.082 -55.462 21.001 1.00 26.07 70 ASP D O 1
ATOM 7687 N N . ALA D 1 56 ? 1.331 -53.802 20.186 1.00 24.87 71 ALA D N 1
ATOM 7688 C CA . ALA D 1 56 ? 1.568 -54.437 18.895 1.00 25.06 71 ALA D CA 1
ATOM 7689 C C . ALA D 1 56 ? 2.839 -55.287 18.990 1.00 27.72 71 ALA D C 1
ATOM 7690 O O . ALA D 1 56 ? 3.823 -54.844 19.540 1.00 29.17 71 ALA D O 1
ATOM 7697 N N . SER D 1 57 ? 2.795 -56.502 18.449 1.00 33.00 72 SER D N 1
ATOM 7698 C CA . SER D 1 57 ? 3.975 -57.346 18.381 1.00 36.60 72 SER D CA 1
ATOM 7699 C C . SER D 1 57 ? 4.966 -56.773 17.371 1.00 36.20 72 SER D C 1
ATOM 7700 O O . SER D 1 57 ? 4.607 -56.519 16.224 1.00 38.31 72 SER D O 1
ATOM 7707 N N . LYS D 1 58 ? 6.189 -56.479 17.841 1.00 41.59 73 LYS D N 1
ATOM 7708 C CA . LYS D 1 58 ? 7.261 -55.968 16.989 1.00 40.58 73 LYS D CA 1
ATOM 7709 C C . LYS D 1 58 ? 8.216 -57.084 16.593 1.00 46.59 73 LYS D C 1
ATOM 7710 O O . LYS D 1 58 ? 9.133 -56.873 15.815 1.00 53.02 73 LYS D O 1
ATOM 7729 N N . GLU D 1 59 ? 7.920 -58.301 17.054 1.00 52.74 74 GLU D N 1
ATOM 7730 C CA . GLU D 1 59 ? 8.353 -59.519 16.388 1.00 51.46 74 GLU D CA 1
ATOM 7731 C C . GLU D 1 59 ? 7.512 -59.672 15.108 1.00 46.67 74 GLU D C 1
ATOM 7732 O O . GLU D 1 59 ? 7.938 -60.317 14.156 1.00 45.71 74 GLU D O 1
ATOM 7744 N N . GLU D 1 60 ? 6.367 -58.968 15.050 1.00 39.88 75 GLU D N 1
ATOM 7745 C CA . GLU D 1 60 ? 5.369 -59.164 14.011 1.00 39.06 75 GLU D CA 1
ATOM 7746 C C . GLU D 1 60 ? 5.560 -58.292 12.761 1.00 36.25 75 GLU D C 1
ATOM 7747 O O . GLU D 1 60 ? 5.497 -58.797 11.639 1.00 40.32 75 GLU D O 1
ATOM 7759 N N . GLY D 1 61 ? 5.772 -57.002 12.970 1.00 31.84 76 GLY D N 1
ATOM 7760 C CA . GLY D 1 61 ? 5.787 -55.940 11.957 1.00 28.02 76 GLY D CA 1
ATOM 7761 C C . GLY D 1 61 ? 6.450 -54.689 12.544 1.00 24.47 76 GLY D C 1
ATOM 7762 O O . GLY D 1 61 ? 7.056 -54.790 13.584 1.00 25.50 76 GLY D O 1
ATOM 7766 N N . ILE D 1 62 ? 6.309 -53.505 11.890 1.00 20.47 77 ILE D N 1
ATOM 7767 C CA A ILE D 1 62 ? 6.840 -52.216 12.334 0.50 19.98 77 ILE D CA 1
ATOM 7768 C CA B ILE D 1 62 ? 6.830 -52.254 12.460 0.50 20.00 77 ILE D CA 1
ATOM 7769 C C . ILE D 1 62 ? 5.719 -51.276 12.808 1.00 18.62 77 ILE D C 1
ATOM 7770 O O . ILE D 1 62 ? 4.697 -51.198 12.144 1.00 18.30 77 ILE D O 1
ATOM 7800 N N . VAL D 1 63 ? 5.934 -50.562 13.933 1.00 17.28 78 VAL D N 1
ATOM 7801 C CA . VAL D 1 63 ? 4.996 -49.551 14.417 1.00 17.49 78 VAL D CA 1
ATOM 7802 C C . VAL D 1 63 ? 5.645 -48.172 14.229 1.00 17.77 78 VAL D C 1
ATOM 7803 O O . VAL D 1 63 ? 6.649 -47.815 14.882 1.00 19.67 78 VAL D O 1
ATOM 7816 N N . LEU D 1 64 ? 5.099 -47.394 13.289 1.00 17.47 79 LEU D N 1
ATOM 7817 C CA . LEU D 1 64 ? 5.626 -46.042 12.986 1.00 15.98 79 LEU D CA 1
ATOM 7818 C C . LEU D 1 64 ? 4.793 -44.956 13.609 1.00 16.05 79 LEU D C 1
ATOM 7819 O O . LEU D 1 64 ? 3.626 -45.018 13.483 1.00 16.72 79 LEU D O 1
ATOM 7835 N N . THR D 1 65 ? 5.408 -43.943 14.220 1.00 13.07 80 THR D N 1
ATOM 7836 C CA . THR D 1 65 ? 4.781 -42.745 14.770 1.00 13.69 80 THR D CA 1
ATOM 7837 C C . THR D 1 65 ? 5.206 -41.589 13.911 1.00 12.76 80 THR D C 1
ATOM 7838 O O . THR D 1 65 ? 6.416 -41.351 13.746 1.00 13.09 80 THR D O 1
ATOM 7848 N N . ILE D 1 66 ? 4.236 -40.934 13.232 1.00 11.72 81 ILE D N 1
ATOM 7849 C CA . ILE D 1 66 ? 4.529 -39.779 12.408 1.00 11.48 81 ILE D CA 1
ATOM 7850 C C . ILE D 1 66 ? 3.800 -38.550 12.835 1.00 12.34 81 ILE D C 1
ATOM 7851 O O . ILE D 1 66 ? 2.595 -38.569 13.111 1.00 11.27 81 ILE D O 1
ATOM 7867 N N . SER D 1 67 ? 4.516 -37.427 12.908 1.00 10.94 82 SER D N 1
ATOM 7868 C CA . SER D 1 67 ? 3.968 -36.125 13.277 1.00 11.97 82 SER D CA 1
ATOM 7869 C C . SER D 1 67 ? 4.750 -35.023 12.591 1.00 10.52 82 SER D C 1
ATOM 7870 O O . SER D 1 67 ? 5.825 -35.264 11.969 1.00 13.17 82 SER D O 1
ATOM 7877 N N . ALA D 1 68 ? 4.273 -33.789 12.745 1.00 12.03 83 ALA D N 1
ATOM 7878 C CA . ALA D 1 68 ? 4.917 -32.597 12.235 1.00 10.58 83 ALA D CA 1
ATOM 7879 C C . ALA D 1 68 ? 5.912 -32.061 13.319 1.00 10.12 83 ALA D C 1
ATOM 7880 O O . ALA D 1 68 ? 6.342 -30.906 13.251 1.00 8.56 83 ALA D O 1
ATOM 7887 N N . ASP D 1 69 ? 6.013 -32.711 14.480 1.00 10.37 84 ASP D N 1
ATOM 7888 C CA . ASP D 1 69 ? 7.034 -32.301 15.460 1.00 10.66 84 ASP D CA 1
ATOM 7889 C C . ASP D 1 69 ? 8.372 -32.202 14.762 1.00 10.38 84 ASP D C 1
ATOM 7890 O O . ASP D 1 69 ? 8.637 -32.965 13.838 1.00 11.00 84 ASP D O 1
ATOM 7899 N N . LEU D 1 70 ? 9.203 -31.270 15.230 1.00 10.01 85 LEU D N 1
ATOM 7900 C CA . LEU D 1 70 ? 10.603 -31.331 14.776 1.00 10.97 85 LEU D CA 1
ATOM 7901 C C . LEU D 1 70 ? 11.262 -32.638 15.166 1.00 11.78 85 LEU D C 1
ATOM 7902 O O . LEU D 1 70 ? 10.942 -33.235 16.172 1.00 12.38 85 LEU D O 1
ATOM 7918 N N . PRO D 1 71 ? 12.324 -33.044 14.366 1.00 12.15 86 PRO D N 1
ATOM 7919 C CA . PRO D 1 71 ? 13.077 -34.239 14.721 1.00 12.07 86 PRO D CA 1
ATOM 7920 C C . PRO D 1 71 ? 13.683 -34.117 16.136 1.00 11.63 86 PRO D C 1
ATOM 7921 O O . PRO D 1 71 ? 13.746 -35.069 16.929 1.00 14.03 86 PRO D O 1
ATOM 7932 N N . PHE D 1 72 ? 14.034 -32.861 16.512 1.00 10.25 87 PHE D N 1
ATOM 7933 C CA . PHE D 1 72 ? 14.712 -32.644 17.786 1.00 11.28 87 PHE D CA 1
ATOM 7934 C C . PHE D 1 72 ? 13.748 -32.979 18.910 1.00 10.36 87 PHE D C 1
ATOM 7935 O O . PHE D 1 72 ? 14.152 -33.428 19.991 1.00 12.27 87 PHE D O 1
ATOM 7952 N N . ALA D 1 73 ? 12.430 -32.612 18.801 1.00 12.27 88 ALA D N 1
ATOM 7953 C CA . ALA D 1 73 ? 11.476 -32.920 19.850 1.00 12.33 88 ALA D CA 1
ATOM 7954 C C . ALA D 1 73 ? 11.274 -34.448 19.937 1.00 11.84 88 ALA D C 1
ATOM 7955 O O . ALA D 1 73 ? 11.072 -34.924 21.049 1.00 15.03 88 ALA D O 1
ATOM 7962 N N . GLN D 1 74 ? 11.229 -35.101 18.772 1.00 11.99 89 GLN D N 1
ATOM 7963 C CA . GLN D 1 74 ? 10.967 -36.534 18.793 1.00 12.34 89 GLN D CA 1
ATOM 7964 C C . GLN D 1 74 ? 12.145 -37.224 19.438 1.00 13.97 89 GLN D C 1
ATOM 7965 O O . GLN D 1 74 ? 11.955 -38.148 20.220 1.00 13.28 89 GLN D O 1
ATOM 7979 N N . LYS D 1 75 ? 13.376 -36.807 19.132 1.00 13.48 90 LYS D N 1
ATOM 7980 C CA . LYS D 1 75 ? 14.602 -37.347 19.694 1.00 15.17 90 LYS D CA 1
ATOM 7981 C C . LYS D 1 75 ? 14.557 -37.151 21.192 1.00 14.77 90 LYS D C 1
ATOM 7982 O O . LYS D 1 75 ? 14.764 -38.063 21.953 1.00 15.92 90 LYS D O 1
ATOM 8001 N N . ARG D 1 76 ? 14.258 -35.943 21.646 1.00 13.95 91 ARG D N 1
ATOM 8002 C CA . ARG D 1 76 ? 14.200 -35.675 23.079 1.00 15.93 91 ARG D CA 1
ATOM 8003 C C . ARG D 1 76 ? 13.118 -36.506 23.769 1.00 17.33 91 ARG D C 1
ATOM 8004 O O . ARG D 1 76 ? 13.335 -37.020 24.854 1.00 22.28 91 ARG D O 1
ATOM 8025 N N . TRP D 1 77 ? 11.963 -36.734 23.118 1.00 17.49 92 TRP D N 1
ATOM 8026 C CA . TRP D 1 77 ? 10.865 -37.499 23.708 1.00 16.88 92 TRP D CA 1
ATOM 8027 C C . TRP D 1 77 ? 11.311 -38.934 23.940 1.00 19.21 92 TRP D C 1
ATOM 8028 O O . TRP D 1 77 ? 11.157 -39.479 25.006 1.00 23.24 92 TRP D O 1
ATOM 8049 N N . CYS D 1 78 ? 11.945 -39.522 22.937 1.00 17.11 93 CYS D N 1
ATOM 8050 C CA . CYS D 1 78 ? 12.402 -40.918 23.005 1.00 17.40 93 CYS D CA 1
ATOM 8051 C C . CYS D 1 78 ? 13.425 -41.035 24.129 1.00 20.48 93 CYS D C 1
ATOM 8052 O O . CYS D 1 78 ? 13.419 -42.002 24.899 1.00 21.95 93 CYS D O 1
ATOM 8059 N N . ALA D 1 79 ? 14.298 -40.032 24.217 1.00 19.79 94 ALA D N 1
ATOM 8060 C CA . ALA D 1 79 ? 15.441 -40.071 25.138 1.00 23.40 94 ALA D CA 1
ATOM 8061 C C . ALA D 1 79 ? 14.863 -40.021 26.569 1.00 27.49 94 ALA D C 1
ATOM 8062 O O . ALA D 1 79 ? 15.151 -40.839 27.475 1.00 27.34 94 ALA D O 1
ATOM 8069 N N . SER D 1 80 ? 13.988 -39.037 26.772 1.00 32.01 95 SER D N 1
ATOM 8070 C CA . SER D 1 80 ? 13.475 -38.706 28.098 1.00 33.71 95 SER D CA 1
ATOM 8071 C C . SER D 1 80 ? 12.562 -39.836 28.571 1.00 36.51 95 SER D C 1
ATOM 8072 O O . SER D 1 80 ? 12.517 -40.184 29.756 1.00 40.79 95 SER D O 1
ATOM 8079 N N . ALA D 1 81 ? 11.897 -40.512 27.630 1.00 32.31 96 ALA D N 1
ATOM 8080 C CA . ALA D 1 81 ? 10.978 -41.592 27.914 1.00 31.93 96 ALA D CA 1
ATOM 8081 C C . ALA D 1 81 ? 11.750 -42.871 28.227 1.00 32.08 96 ALA D C 1
ATOM 8082 O O . ALA D 1 81 ? 11.142 -43.800 28.765 1.00 32.46 96 ALA D O 1
ATOM 8089 N N . GLY D 1 82 ? 13.043 -42.931 27.856 1.00 31.31 97 GLY D N 1
ATOM 8090 C CA . GLY D 1 82 ? 13.796 -44.164 27.961 1.00 33.19 97 GLY D CA 1
ATOM 8091 C C . GLY D 1 82 ? 13.290 -45.249 26.998 1.00 34.68 97 GLY D C 1
ATOM 8092 O O . GLY D 1 82 ? 13.351 -46.441 27.279 1.00 45.26 97 GLY D O 1
ATOM 8096 N N . LEU D 1 83 ? 12.768 -44.822 25.843 1.00 31.61 98 LEU D N 1
ATOM 8097 C CA . LEU D 1 83 ? 12.187 -45.718 24.860 1.00 30.18 98 LEU D CA 1
ATOM 8098 C C . LEU D 1 83 ? 13.108 -45.735 23.650 1.00 32.20 98 LEU D C 1
ATOM 8099 O O . LEU D 1 83 ? 13.174 -44.731 22.949 1.00 30.21 98 LEU D O 1
ATOM 8115 N N . ASP D 1 84 ? 13.920 -46.799 23.528 1.00 31.87 99 ASP D N 1
ATOM 8116 C CA . ASP D 1 84 ? 14.887 -46.932 22.436 1.00 34.45 99 ASP D CA 1
ATOM 8117 C C . ASP D 1 84 ? 14.418 -47.936 21.370 1.00 36.30 99 ASP D C 1
ATOM 8118 O O . ASP D 1 84 ? 15.157 -48.237 20.437 1.00 40.88 99 ASP D O 1
ATOM 8127 N N . ASN D 1 85 ? 13.175 -48.412 21.490 1.00 31.41 100 ASN D N 1
ATOM 8128 C CA . ASN D 1 85 ? 12.517 -49.246 20.500 1.00 31.90 100 ASN D CA 1
ATOM 8129 C C . ASN D 1 85 ? 11.251 -48.596 19.937 1.00 27.23 100 ASN D C 1
ATOM 8130 O O . ASN D 1 85 ? 10.378 -49.282 19.409 1.00 31.69 100 ASN D O 1
ATOM 8141 N N . VAL D 1 86 ? 11.135 -47.267 20.018 1.00 22.83 101 VAL D N 1
ATOM 8142 C CA . VAL D 1 86 ? 9.980 -46.569 19.446 1.00 20.39 101 VAL D CA 1
ATOM 8143 C C . VAL D 1 86 ? 10.495 -45.762 18.239 1.00 18.44 101 VAL D C 1
ATOM 8144 O O . VAL D 1 86 ? 11.397 -44.912 18.399 1.00 15.96 101 VAL D O 1
ATOM 8157 N N . ILE D 1 87 ? 9.944 -46.008 17.037 1.00 16.25 102 ILE D N 1
ATOM 8158 C CA . ILE D 1 87 ? 10.288 -45.280 15.820 1.00 14.52 102 ILE D CA 1
ATOM 8159 C C . ILE D 1 87 ? 9.386 -44.067 15.723 1.00 14.77 102 ILE D C 1
ATOM 8160 O O . ILE D 1 87 ? 8.162 -44.149 15.686 1.00 14.61 102 ILE D O 1
ATOM 8176 N N . THR D 1 88 ? 10.008 -42.885 15.750 1.00 11.86 103 THR D N 1
ATOM 8177 C CA . THR D 1 88 ? 9.364 -41.623 15.524 1.00 13.36 103 THR D CA 1
ATOM 8178 C C . THR D 1 88 ? 9.912 -40.991 14.266 1.00 11.64 103 THR D C 1
ATOM 8179 O O . THR D 1 88 ? 11.096 -40.952 14.147 1.00 11.77 103 THR D O 1
ATOM 8189 N N . LEU D 1 89 ? 9.053 -40.399 13.439 1.00 12.07 104 LEU D N 1
ATOM 8190 C CA . LEU D 1 89 ? 9.481 -39.769 12.194 1.00 11.03 104 LEU D CA 1
ATOM 8191 C C . LEU D 1 89 ? 8.798 -38.430 12.056 1.00 11.45 104 LEU D C 1
ATOM 8192 O O . LEU D 1 89 ? 7.614 -38.326 12.423 1.00 8.71 104 LEU D O 1
ATOM 8208 N N . SER D 1 90 ? 9.509 -37.445 11.494 1.00 10.40 105 SER D N 1
ATOM 8209 C CA . SER D 1 90 ? 9.068 -36.071 11.355 1.00 10.14 105 SER D CA 1
ATOM 8210 C C . SER D 1 90 ? 8.748 -35.740 9.907 1.00 9.07 105 SER D C 1
ATOM 8211 O O . SER D 1 90 ? 9.587 -35.895 9.057 1.00 11.07 105 SER D O 1
ATOM 8218 N N . ASP D 1 91 ? 7.481 -35.317 9.714 1.00 10.44 106 ASP D N 1
ATOM 8219 C CA . ASP D 1 91 ? 6.991 -34.833 8.440 1.00 10.20 106 ASP D CA 1
ATOM 8220 C C . ASP D 1 91 ? 7.042 -33.296 8.393 1.00 11.36 106 ASP D C 1
ATOM 8221 O O . ASP D 1 91 ? 6.466 -32.706 7.452 1.00 12.03 106 ASP D O 1
ATOM 8230 N N . HIS D 1 92 ? 7.832 -32.596 9.265 1.00 10.54 107 HIS D N 1
ATOM 8231 C CA . HIS D 1 92 ? 7.756 -31.150 9.389 1.00 11.29 107 HIS D CA 1
ATOM 8232 C C . HIS D 1 92 ? 8.107 -30.446 8.097 1.00 11.15 107 HIS D C 1
ATOM 8233 O O . HIS D 1 92 ? 7.681 -29.287 7.884 1.00 12.19 107 HIS D O 1
ATOM 8246 N N . ARG D 1 93 ? 9.120 -30.961 7.411 1.00 13.80 108 ARG D N 1
ATOM 8247 C CA . ARG D 1 93 ? 9.774 -30.153 6.375 1.00 15.99 108 ARG D CA 1
ATOM 8248 C C . ARG D 1 93 ? 8.819 -29.849 5.223 1.00 15.40 108 ARG D C 1
ATOM 8249 O O . ARG D 1 93 ? 8.804 -28.688 4.770 1.00 16.97 108 ARG D O 1
ATOM 8270 N N . ASP D 1 94 ? 8.127 -30.883 4.709 1.00 19.06 109 ASP D N 1
ATOM 8271 C CA . ASP D 1 94 ? 7.451 -30.806 3.409 1.00 19.19 109 ASP D CA 1
ATOM 8272 C C . ASP D 1 94 ? 6.003 -31.342 3.500 1.00 19.60 109 ASP D C 1
ATOM 8273 O O . ASP D 1 94 ? 5.306 -31.278 2.482 1.00 19.75 109 ASP D O 1
ATOM 8282 N N . LEU D 1 95 ? 5.588 -31.936 4.655 1.00 14.04 110 LEU D N 1
ATOM 8283 C CA . LEU D 1 95 ? 4.294 -32.597 4.785 1.00 15.21 110 LEU D CA 1
ATOM 8284 C C . LEU D 1 95 ? 4.118 -33.653 3.673 1.00 15.40 110 LEU D C 1
ATOM 8285 O O . LEU D 1 95 ? 3.030 -33.931 3.224 1.00 15.23 110 LEU D O 1
ATOM 8301 N N . SER D 1 96 ? 5.181 -34.310 3.264 1.00 14.65 111 SER D N 1
ATOM 8302 C CA . SER D 1 96 ? 5.146 -35.397 2.282 1.00 15.81 111 SER D CA 1
ATOM 8303 C C . SER D 1 96 ? 4.175 -36.491 2.699 1.00 16.57 111 SER D C 1
ATOM 8304 O O . SER D 1 96 ? 3.255 -36.872 1.956 1.00 14.74 111 SER D O 1
ATOM 8311 N N . PHE D 1 97 ? 4.347 -37.035 3.889 1.00 13.68 112 PHE D N 1
ATOM 8312 C CA . PHE D 1 97 ? 3.484 -38.087 4.391 1.00 14.89 112 PHE D CA 1
ATOM 8313 C C . PHE D 1 97 ? 2.053 -37.549 4.533 1.00 13.28 112 PHE D C 1
ATOM 8314 O O . PHE D 1 97 ? 1.087 -38.160 4.014 1.00 14.82 112 PHE D O 1
ATOM 8331 N N . GLY D 1 98 ? 1.842 -36.414 5.264 1.00 12.98 113 GLY D N 1
ATOM 8332 C CA . GLY D 1 98 ? 0.462 -35.953 5.554 1.00 13.17 113 GLY D CA 1
ATOM 8333 C C . GLY D 1 98 ? -0.274 -35.646 4.254 1.00 13.78 113 GLY D C 1
ATOM 8334 O O . GLY D 1 98 ? -1.504 -35.917 4.127 1.00 15.16 113 GLY D O 1
ATOM 8338 N N . GLU D 1 99 ? 0.363 -35.001 3.267 1.00 15.85 114 GLU D N 1
ATOM 8339 C CA . GLU D 1 99 ? -0.320 -34.735 1.992 1.00 16.66 114 GLU D CA 1
ATOM 8340 C C . GLU D 1 99 ? -0.642 -36.021 1.252 1.00 17.67 114 GLU D C 1
ATOM 8341 O O . GLU D 1 99 ? -1.754 -36.157 0.758 1.00 16.72 114 GLU D O 1
ATOM 8353 N N . ASN D 1 100 ? 0.319 -36.945 1.184 1.00 15.15 115 ASN D N 1
ATOM 8354 C CA . ASN D 1 100 ? 0.113 -38.194 0.438 1.00 17.61 115 ASN D CA 1
ATOM 8355 C C . ASN D 1 100 ? -0.985 -39.034 1.080 1.00 15.06 115 ASN D C 1
ATOM 8356 O O . ASN D 1 100 ? -1.693 -39.765 0.304 1.00 17.95 115 ASN D O 1
ATOM 8367 N N . TYR D 1 101 ? -1.150 -39.014 2.405 1.00 14.93 116 TYR D N 1
ATOM 8368 C CA . TYR D 1 101 ? -2.096 -39.859 3.122 1.00 15.35 116 TYR D CA 1
ATOM 8369 C C . TYR D 1 101 ? -3.376 -39.102 3.469 1.00 15.32 116 TYR D C 1
ATOM 8370 O O . TYR D 1 101 ? -4.287 -39.716 3.989 1.00 18.67 116 TYR D O 1
ATOM 8387 N N . GLY D 1 102 ? -3.466 -37.806 3.167 1.00 18.06 117 GLY D N 1
ATOM 8388 C CA . GLY D 1 102 ? -4.703 -37.028 3.235 1.00 18.70 117 GLY D CA 1
ATOM 8389 C C . GLY D 1 102 ? -5.067 -36.642 4.671 1.00 16.71 117 GLY D C 1
ATOM 8390 O O . GLY D 1 102 ? -6.260 -36.611 5.060 1.00 19.40 117 GLY D O 1
ATOM 8394 N N . VAL D 1 103 ? -4.044 -36.381 5.508 1.00 17.61 118 VAL D N 1
ATOM 8395 C CA . VAL D 1 103 ? -4.241 -36.224 6.961 1.00 16.41 118 VAL D CA 1
ATOM 8396 C C . VAL D 1 103 ? -3.673 -34.894 7.485 1.00 14.97 118 VAL D C 1
ATOM 8397 O O . VAL D 1 103 ? -3.340 -34.750 8.682 1.00 20.66 118 VAL D O 1
ATOM 8410 N N . VAL D 1 104 ? -3.433 -33.901 6.627 1.00 17.62 119 VAL D N 1
ATOM 8411 C CA . VAL D 1 104 ? -3.052 -32.590 7.121 1.00 15.41 119 VAL D CA 1
ATOM 8412 C C . VAL D 1 104 ? -4.308 -31.843 7.576 1.00 18.76 119 VAL D C 1
ATOM 8413 O O . VAL D 1 104 ? -5.243 -31.700 6.824 1.00 21.91 119 VAL D O 1
ATOM 8426 N N . MET D 1 105 ? -4.222 -31.263 8.776 1.00 16.37 120 MET D N 1
ATOM 8427 C CA . MET D 1 105 ? -5.113 -30.206 9.231 1.00 19.02 120 MET D CA 1
ATOM 8428 C C . MET D 1 105 ? -4.592 -28.869 8.727 1.00 17.92 120 MET D C 1
ATOM 8429 O O . MET D 1 105 ? -3.620 -28.333 9.267 1.00 18.42 120 MET D O 1
ATOM 8443 N N . GLU D 1 106 ? -5.027 -28.444 7.553 1.00 18.74 121 GLU D N 1
ATOM 8444 C CA . GLU D 1 106 ? -4.288 -27.442 6.805 1.00 18.54 121 GLU D CA 1
ATOM 8445 C C . GLU D 1 106 ? -4.346 -26.101 7.518 1.00 18.62 121 GLU D C 1
ATOM 8446 O O . GLU D 1 106 ? -3.343 -25.397 7.409 1.00 17.77 121 GLU D O 1
ATOM 8458 N N . GLU D 1 107 ? -5.410 -25.786 8.259 1.00 17.18 122 GLU D N 1
ATOM 8459 C CA . GLU D 1 107 ? -5.441 -24.505 8.960 1.00 17.25 122 GLU D CA 1
ATOM 8460 C C . GLU D 1 107 ? -4.403 -24.447 10.095 1.00 17.94 122 GLU D C 1
ATOM 8461 O O . GLU D 1 107 ? -4.062 -23.361 10.521 1.00 18.54 122 GLU D O 1
ATOM 8473 N N . LEU D 1 108 ? -3.910 -25.566 10.637 1.00 15.61 123 LEU D N 1
ATOM 8474 C CA . LEU D 1 108 ? -2.930 -25.609 11.718 1.00 14.98 123 LEU D CA 1
ATOM 8475 C C . LEU D 1 108 ? -1.533 -25.997 11.264 1.00 14.34 123 LEU D C 1
ATOM 8476 O O . LEU D 1 108 ? -0.661 -25.890 12.126 1.00 15.13 123 LEU D O 1
ATOM 8492 N N . ARG D 1 109 ? -1.401 -26.636 10.106 1.00 14.85 124 ARG D N 1
ATOM 8493 C CA . ARG D 1 109 ? -0.149 -27.218 9.642 1.00 13.47 124 ARG D CA 1
ATOM 8494 C C . ARG D 1 109 ? 0.286 -28.275 10.645 1.00 13.55 124 ARG D C 1
ATOM 8495 O O . ARG D 1 109 ? 1.486 -28.332 11.037 1.00 13.30 124 ARG D O 1
ATOM 8516 N N . LEU D 1 110 ? -0.633 -29.106 11.088 1.00 14.18 125 LEU D N 1
ATOM 8517 C CA . LEU D 1 110 ? -0.360 -30.293 11.858 1.00 14.07 125 LEU D CA 1
ATOM 8518 C C . LEU D 1 110 ? -1.059 -31.475 11.201 1.00 14.53 125 LEU D C 1
ATOM 8519 O O . LEU D 1 110 ? -2.019 -31.310 10.457 1.00 13.85 125 LEU D O 1
ATOM 8535 N N . LEU D 1 111 ? -0.637 -32.694 11.598 1.00 14.61 126 LEU D N 1
ATOM 8536 C CA . LEU D 1 111 ? -1.268 -33.911 11.171 1.00 16.17 126 LEU D CA 1
ATOM 8537 C C . LEU D 1 111 ? -2.404 -34.266 12.127 1.00 14.35 126 LEU D C 1
ATOM 8538 O O . LEU D 1 111 ? -2.271 -34.272 13.419 1.00 15.43 126 LEU D O 1
ATOM 8554 N N . ALA D 1 112 ? -3.496 -34.714 11.487 1.00 16.68 127 ALA D N 1
ATOM 8555 C CA . ALA D 1 112 ? -4.622 -35.242 12.200 1.00 17.38 127 ALA D CA 1
ATOM 8556 C C . ALA D 1 112 ? -4.318 -36.570 12.865 1.00 17.80 127 ALA D C 1
ATOM 8557 O O . ALA D 1 112 ? -3.560 -37.359 12.351 1.00 22.94 127 ALA D O 1
ATOM 8564 N N . ARG D 1 113 ? -4.865 -36.799 14.064 1.00 19.68 128 ARG D N 1
ATOM 8565 C CA . ARG D 1 113 ? -4.786 -38.135 14.652 1.00 18.41 128 ARG D CA 1
ATOM 8566 C C . ARG D 1 113 ? -5.403 -39.176 13.706 1.00 18.01 128 ARG D C 1
ATOM 8567 O O . ARG D 1 113 ? -6.574 -39.085 13.288 1.00 16.65 128 ARG D O 1
ATOM 8588 N N . ALA D 1 114 ? -4.670 -40.223 13.359 1.00 15.59 129 ALA D N 1
ATOM 8589 C CA . ALA D 1 114 ? -5.085 -41.183 12.320 1.00 17.13 129 ALA D CA 1
ATOM 8590 C C . ALA D 1 114 ? -4.264 -42.469 12.500 1.00 16.38 129 ALA D C 1
ATOM 8591 O O . ALA D 1 114 ? -3.186 -42.483 13.145 1.00 18.63 129 ALA D O 1
ATOM 8598 N N . VAL D 1 115 ? -4.779 -43.601 12.012 1.00 18.11 130 VAL D N 1
ATOM 8599 C CA . VAL D 1 115 ? -4.111 -44.893 12.036 1.00 16.93 130 VAL D CA 1
ATOM 8600 C C . VAL D 1 115 ? -4.319 -45.618 10.715 1.00 17.03 130 VAL D C 1
ATOM 8601 O O . VAL D 1 115 ? -5.431 -45.535 10.164 1.00 17.54 130 VAL D O 1
ATOM 8614 N N . PHE D 1 116 ? -3.195 -46.051 10.127 1.00 15.89 131 PHE D N 1
ATOM 8615 C CA . PHE D 1 116 ? -3.226 -46.882 8.959 1.00 17.01 131 PHE D CA 1
ATOM 8616 C C . PHE D 1 116 ? -2.497 -48.182 9.233 1.00 16.44 131 PHE D C 1
ATOM 8617 O O . PHE D 1 116 ? -1.362 -48.234 9.750 1.00 19.07 131 PHE D O 1
ATOM 8634 N N . VAL D 1 117 ? -3.116 -49.302 8.823 1.00 16.33 132 VAL D N 1
ATOM 8635 C CA . VAL D 1 117 ? -2.453 -50.574 8.909 1.00 14.77 132 VAL D CA 1
ATOM 8636 C C . VAL D 1 117 ? -2.244 -51.143 7.496 1.00 16.68 132 VAL D C 1
ATOM 8637 O O . VAL D 1 117 ? -3.192 -51.152 6.669 1.00 17.49 132 VAL D O 1
ATOM 8650 N N . LEU D 1 118 ? -0.988 -51.501 7.282 1.00 15.77 133 LEU D N 1
ATOM 8651 C CA . LEU D 1 118 ? -0.523 -51.903 5.972 1.00 16.97 133 LEU D CA 1
ATOM 8652 C C . LEU D 1 118 ? -0.061 -53.341 6.051 1.00 17.32 133 LEU D C 1
ATOM 8653 O O . LEU D 1 118 ? 0.744 -53.692 6.917 1.00 17.62 133 LEU D O 1
ATOM 8669 N N . ASP D 1 119 ? -0.441 -54.166 5.064 1.00 18.71 134 ASP D N 1
ATOM 8670 C CA . ASP D 1 119 ? 0.155 -55.497 5.013 1.00 16.80 134 ASP D CA 1
ATOM 8671 C C . ASP D 1 119 ? 1.567 -55.415 4.412 1.00 19.47 134 ASP D C 1
ATOM 8672 O O . ASP D 1 119 ? 2.024 -54.337 4.032 1.00 17.07 134 ASP D O 1
ATOM 8681 N N . ALA D 1 120 ? 2.254 -56.543 4.276 1.00 18.43 135 ALA D N 1
ATOM 8682 C CA . ALA D 1 120 ? 3.651 -56.553 3.849 1.00 19.43 135 ALA D CA 1
ATOM 8683 C C . ALA D 1 120 ? 3.849 -56.099 2.410 1.00 19.51 135 ALA D C 1
ATOM 8684 O O . ALA D 1 120 ? 4.972 -55.798 2.002 1.00 21.07 135 ALA D O 1
ATOM 8691 N N . ASP D 1 121 ? 2.778 -56.109 1.623 1.00 17.00 136 ASP D N 1
ATOM 8692 C CA . ASP D 1 121 ? 2.832 -55.612 0.232 1.00 18.21 136 ASP D CA 1
ATOM 8693 C C . ASP D 1 121 ? 2.147 -54.246 0.111 1.00 17.11 136 ASP D C 1
ATOM 8694 O O . ASP D 1 121 ? 1.895 -53.740 -0.955 1.00 17.70 136 ASP D O 1
ATOM 8703 N N . ASN D 1 122 ? 1.953 -53.595 1.270 1.00 16.77 137 ASN D N 1
ATOM 8704 C CA . ASN D 1 122 ? 1.593 -52.185 1.337 1.00 16.82 137 ASN D CA 1
ATOM 8705 C C . ASN D 1 122 ? 0.185 -51.963 0.832 1.00 16.52 137 ASN D C 1
ATOM 8706 O O . ASN D 1 122 ? -0.157 -50.856 0.365 1.00 18.80 137 ASN D O 1
ATOM 8717 N N . LYS D 1 123 ? -0.666 -52.981 0.960 1.00 17.66 138 LYS D N 1
ATOM 8718 C CA . LYS D 1 123 ? -2.107 -52.722 0.818 1.00 20.27 138 LYS D CA 1
ATOM 8719 C C . LYS D 1 123 ? -2.587 -52.169 2.146 1.00 18.94 138 LYS D C 1
ATOM 8720 O O . LYS D 1 123 ? -2.224 -52.694 3.242 1.00 18.66 138 LYS D O 1
ATOM 8739 N N . VAL D 1 124 ? -3.349 -51.067 2.055 1.00 20.17 139 VAL D N 1
ATOM 8740 C CA . VAL D 1 124 ? -3.995 -50.532 3.279 1.00 20.53 139 VAL D CA 1
ATOM 8741 C C . VAL D 1 124 ? -5.167 -51.442 3.651 1.00 23.30 139 VAL D C 1
ATOM 8742 O O . VAL D 1 124 ? -6.164 -51.442 2.923 1.00 26.62 139 VAL D O 1
ATOM 8755 N N . VAL D 1 125 ? -5.078 -52.151 4.792 1.00 20.44 140 VAL D N 1
ATOM 8756 C CA . VAL D 1 125 ? -6.150 -53.051 5.234 1.00 21.43 140 VAL D CA 1
ATOM 8757 C C . VAL D 1 125 ? -7.018 -52.453 6.339 1.00 21.57 140 VAL D C 1
ATOM 8758 O O . VAL D 1 125 ? -8.054 -53.050 6.676 1.00 26.62 140 VAL D O 1
ATOM 8771 N N . TYR D 1 126 ? -6.640 -51.302 6.896 1.00 21.07 141 TYR D N 1
ATOM 8772 C CA . TYR D 1 126 ? -7.403 -50.666 7.935 1.00 21.00 141 TYR D CA 1
ATOM 8773 C C . TYR D 1 126 ? -6.997 -49.180 7.979 1.00 20.03 141 TYR D C 1
ATOM 8774 O O . TYR D 1 126 ? -5.808 -48.832 7.901 1.00 18.71 141 TYR D O 1
ATOM 8791 N N . LYS D 1 127 ? -8.000 -48.330 8.093 1.00 19.17 142 LYS D N 1
ATOM 8792 C CA . LYS D 1 127 ? -7.800 -46.903 8.270 1.00 19.57 142 LYS D CA 1
ATOM 8793 C C . LYS D 1 127 ? -8.803 -46.352 9.274 1.00 20.42 142 LYS D C 1
ATOM 8794 O O . LYS D 1 127 ? -9.990 -46.701 9.209 1.00 20.85 142 LYS D O 1
ATOM 8813 N N . GLU D 1 128 ? -8.341 -45.428 10.142 1.00 20.26 143 GLU D N 1
ATOM 8814 C CA . GLU D 1 128 ? -9.182 -44.523 10.909 1.00 20.48 143 GLU D CA 1
ATOM 8815 C C . GLU D 1 128 ? -8.596 -43.125 10.895 1.00 19.98 143 GLU D C 1
ATOM 8816 O O . GLU D 1 128 ? -7.418 -43.006 11.291 1.00 19.37 143 GLU D O 1
ATOM 8828 N N . ILE D 1 129 ? -9.325 -42.112 10.437 1.00 22.12 144 ILE D N 1
ATOM 8829 C CA . ILE D 1 129 ? -8.981 -40.763 10.795 1.00 22.36 144 ILE D CA 1
ATOM 8830 C C . ILE D 1 129 ? -9.920 -40.315 11.903 1.00 22.05 144 ILE D C 1
ATOM 8831 O O . ILE D 1 129 ? -11.149 -40.297 11.719 1.00 24.51 144 ILE D O 1
ATOM 8847 N N . VAL D 1 130 ? -9.341 -40.052 13.095 1.00 22.45 145 VAL D N 1
ATOM 8848 C CA . VAL D 1 130 ? -10.130 -39.896 14.318 1.00 21.73 145 VAL D CA 1
ATOM 8849 C C . VAL D 1 130 ? -11.007 -38.654 14.207 1.00 22.72 145 VAL D C 1
ATOM 8850 O O . VAL D 1 130 ? -10.542 -37.572 13.890 1.00 23.01 145 VAL D O 1
ATOM 8863 N N . SER D 1 131 ? -12.338 -38.799 14.429 1.00 26.12 146 SER D N 1
ATOM 8864 C CA . SER D 1 131 ? -13.251 -37.665 14.320 1.00 30.49 146 SER D CA 1
ATOM 8865 C C . SER D 1 131 ? -12.963 -36.571 15.338 1.00 29.16 146 SER D C 1
ATOM 8866 O O . SER D 1 131 ? -12.567 -36.893 16.439 1.00 31.93 146 SER D O 1
ATOM 8873 N N . GLU D 1 132 ? -13.173 -35.291 14.936 1.00 29.91 147 GLU D N 1
ATOM 8874 C CA . GLU D 1 132 ? -13.015 -34.117 15.779 1.00 32.99 147 GLU D CA 1
ATOM 8875 C C . GLU D 1 132 ? -13.838 -34.307 17.057 1.00 35.76 147 GLU D C 1
ATOM 8876 O O . GLU D 1 132 ? -15.029 -34.617 16.972 1.00 33.40 147 GLU D O 1
ATOM 8888 N N . GLY D 1 133 ? -13.188 -34.164 18.230 1.00 38.66 148 GLY D N 1
ATOM 8889 C CA . GLY D 1 133 ? -13.873 -34.227 19.518 1.00 42.14 148 GLY D CA 1
ATOM 8890 C C . GLY D 1 133 ? -14.186 -35.637 20.050 1.00 43.91 148 GLY D C 1
ATOM 8891 O O . GLY D 1 133 ? -14.896 -35.804 21.032 1.00 48.33 148 GLY D O 1
ATOM 8895 N N . THR D 1 134 ? -13.685 -36.674 19.380 1.00 40.65 149 THR D N 1
ATOM 8896 C CA . THR D 1 134 ? -13.699 -38.025 19.935 1.00 39.83 149 THR D CA 1
ATOM 8897 C C . THR D 1 134 ? -12.411 -38.246 20.717 1.00 39.86 149 THR D C 1
ATOM 8898 O O . THR D 1 134 ? -11.339 -37.873 20.245 1.00 36.30 149 THR D O 1
ATOM 8908 N N . ASP D 1 135 ? -12.536 -38.858 21.906 1.00 37.39 150 ASP D N 1
ATOM 8909 C CA . ASP D 1 135 ? -11.411 -38.961 22.824 1.00 44.22 150 ASP D CA 1
ATOM 8910 C C . ASP D 1 135 ? -10.137 -39.576 22.213 1.00 40.47 150 ASP D C 1
ATOM 8911 O O . ASP D 1 135 ? -9.090 -38.919 22.282 1.00 37.81 150 ASP D O 1
ATOM 8920 N N . PHE D 1 136 ? -10.218 -40.805 21.659 1.00 38.16 151 PHE D N 1
ATOM 8921 C CA . PHE D 1 136 ? -9.048 -41.557 21.202 1.00 31.45 151 PHE D CA 1
ATOM 8922 C C . PHE D 1 136 ? -9.382 -42.331 19.924 1.00 29.21 151 PHE D C 1
ATOM 8923 O O . PHE D 1 136 ? -10.554 -42.583 19.678 1.00 27.58 151 PHE D O 1
ATOM 8940 N N . PRO D 1 137 ? -8.393 -42.812 19.146 1.00 28.71 152 PRO D N 1
ATOM 8941 C CA . PRO D 1 137 ? -8.633 -43.797 18.104 1.00 26.35 152 PRO D CA 1
ATOM 8942 C C . PRO D 1 137 ? -9.155 -45.095 18.701 1.00 25.33 152 PRO D C 1
ATOM 8943 O O . PRO D 1 137 ? -8.985 -45.349 19.887 1.00 22.17 152 PRO D O 1
ATOM 8954 N N . ASP D 1 138 ? -9.685 -45.960 17.841 1.00 23.92 153 ASP D N 1
ATOM 8955 C CA . ASP D 1 138 ? -10.109 -47.317 18.182 1.00 25.98 153 ASP D CA 1
ATOM 8956 C C . ASP D 1 138 ? -8.876 -48.210 18.199 1.00 22.93 153 ASP D C 1
ATOM 8957 O O . ASP D 1 138 ? -8.490 -48.781 17.164 1.00 26.53 153 ASP D O 1
ATOM 8966 N N . PHE D 1 139 ? -8.212 -48.265 19.365 1.00 22.00 154 PHE D N 1
ATOM 8967 C CA . PHE D 1 139 ? -6.956 -49.014 19.460 1.00 22.02 154 PHE D CA 1
ATOM 8968 C C . PHE D 1 139 ? -7.206 -50.478 19.137 1.00 23.53 154 PHE D C 1
ATOM 8969 O O . PHE D 1 139 ? -6.429 -51.063 18.394 1.00 26.37 154 PHE D O 1
ATOM 8986 N N . ASP D 1 140 ? -8.309 -51.022 19.675 1.00 27.80 155 ASP D N 1
ATOM 8987 C CA . ASP D 1 140 ? -8.533 -52.454 19.573 1.00 28.81 155 ASP D CA 1
ATOM 8988 C C . ASP D 1 140 ? -8.739 -52.864 18.127 1.00 25.96 155 ASP D C 1
ATOM 8989 O O . ASP D 1 140 ? -8.199 -53.884 17.701 1.00 25.84 155 ASP D O 1
ATOM 8998 N N . ALA D 1 141 ? -9.490 -52.079 17.339 1.00 23.76 156 ALA D N 1
ATOM 8999 C CA . ALA D 1 141 ? -9.782 -52.445 15.969 1.00 23.57 156 ALA D CA 1
ATOM 9000 C C . ALA D 1 141 ? -8.507 -52.383 15.134 1.00 23.14 156 ALA D C 1
ATOM 9001 O O . ALA D 1 141 ? -8.293 -53.215 14.299 1.00 22.79 156 ALA D O 1
ATOM 9008 N N . ALA D 1 142 ? -7.675 -51.369 15.369 1.00 22.51 157 ALA D N 1
ATOM 9009 C CA . ALA D 1 142 ? -6.471 -51.266 14.551 1.00 20.40 157 ALA D CA 1
ATOM 9010 C C . ALA D 1 142 ? -5.507 -52.395 14.920 1.00 19.91 157 ALA D C 1
ATOM 9011 O O . ALA D 1 142 ? -4.876 -52.985 14.077 1.00 19.96 157 ALA D O 1
ATOM 9018 N N . LEU D 1 143 ? -5.378 -52.675 16.212 1.00 22.49 158 LEU D N 1
ATOM 9019 C CA . LEU D 1 143 ? -4.492 -53.750 16.671 1.00 20.29 158 LEU D CA 1
ATOM 9020 C C . LEU D 1 143 ? -4.950 -55.114 16.225 1.00 21.07 158 LEU D C 1
ATOM 9021 O O . LEU D 1 143 ? -4.124 -55.910 15.818 1.00 22.02 158 LEU D O 1
ATOM 9037 N N . ALA D 1 144 ? -6.272 -55.300 16.155 1.00 22.91 159 ALA D N 1
ATOM 9038 C CA . ALA D 1 144 ? -6.815 -56.543 15.625 1.00 21.89 159 ALA D CA 1
ATOM 9039 C C . ALA D 1 144 ? -6.455 -56.695 14.138 1.00 23.25 159 ALA D C 1
ATOM 9040 O O . ALA D 1 144 ? -6.057 -57.787 13.691 1.00 26.10 159 ALA D O 1
ATOM 9047 N N . ALA D 1 145 ? -6.603 -55.608 13.361 1.00 19.54 160 ALA D N 1
ATOM 9048 C CA . ALA D 1 145 ? -6.353 -55.628 11.939 1.00 17.65 160 ALA D CA 1
ATOM 9049 C C . ALA D 1 145 ? -4.884 -56.001 11.765 1.00 17.83 160 ALA D C 1
ATOM 9050 O O . ALA D 1 145 ? -4.539 -56.755 10.854 1.00 21.50 160 ALA D O 1
ATOM 9057 N N . TYR D 1 146 ? -4.003 -55.337 12.548 1.00 17.83 161 TYR D N 1
ATOM 9058 C CA . TYR D 1 146 ? -2.570 -55.586 12.477 1.00 18.72 161 TYR D CA 1
ATOM 9059 C C . TYR D 1 146 ? -2.238 -57.032 12.787 1.00 21.62 161 TYR D C 1
ATOM 9060 O O . TYR D 1 146 ? -1.420 -57.614 12.067 1.00 22.07 161 TYR D O 1
ATOM 9077 N N . LYS D 1 147 ? -2.794 -57.525 13.913 1.00 25.15 162 LYS D N 1
ATOM 9078 C CA . LYS D 1 147 ? -2.457 -58.884 14.354 1.00 28.04 162 LYS D CA 1
ATOM 9079 C C . LYS D 1 147 ? -2.977 -59.918 13.373 1.00 29.35 162 LYS D C 1
ATOM 9080 O O . LYS D 1 147 ? -2.312 -60.937 13.186 1.00 28.44 162 LYS D O 1
ATOM 9099 N N . ASN D 1 148 ? -4.090 -59.631 12.673 1.00 30.34 163 ASN D N 1
ATOM 9100 C CA . ASN D 1 148 ? -4.690 -60.585 11.751 1.00 31.52 163 ASN D CA 1
ATOM 9101 C C . ASN D 1 148 ? -3.873 -60.813 10.495 1.00 32.55 163 ASN D C 1
ATOM 9102 O O . ASN D 1 148 ? -4.173 -61.774 9.816 1.00 36.24 163 ASN D O 1
ATOM 9113 N N . ILE D 1 149 ? -2.870 -59.968 10.191 1.00 29.86 164 ILE D N 1
ATOM 9114 C CA . ILE D 1 149 ? -2.174 -60.050 8.918 1.00 29.78 164 ILE D CA 1
ATOM 9115 C C . ILE D 1 149 ? -1.242 -61.238 8.970 1.00 28.93 164 ILE D C 1
ATOM 9116 O O . ILE D 1 149 ? -1.581 -62.021 8.248 1.00 27.90 164 ILE D O 1
#

Sequence (596 aa):
QQINEGDFAPDFTTVLDNDLNQVTLADYAGKKKLISVVPSIDTGVCDQQTRKFNSDASKEEGIIVLTISADLPFAQKRWCASSAGLDNVITLSDHRDLSFGENYGVVMEELRLLARAVFVLDADNKVVYKEIVSEGTDFPDFDAALAAYKNIQQINEGDFAPDFTVLDNDLNNQVTLADYAGKKKLISVVPSIDTGVCDQQTRKFNSDASKEEGIIVLTISADLPFAQKRWCASAGLDNVITLSDHRDLSFGENYGVVMEELRLLARAVFVLDADNKVVYKEIVSEGTDFPDFDAALAAYKNIQQINEGDFAPDFTVLDNDLNQVTLADYAGKKKLISVVPSIDTGVCDQQTRKFNSSDASKEEGIVLTISADLPFAQKRWCASAGLDNVITLSDHRDLSFGENYGVVMEELRLLARAVFVLDADNKVVYKEIVSEGTDFPDFDAALAAYKNIQQINEGDFAPDFTVLDNDLNQVTLADYAGKKKLISVVPSIDTGVCDQQTRKFNSSDASKEEGIIVLTISADLPFAQKRWCASAGLDNVITLSDHRDLSFGENYGVVMEELRLLARAVFVLDADNKVVYKEIVSEGTDFPDFDAALAAYKNI

Secondary structure (DSSP, 8-state):
----TTSBPPP--EE-TTS-EE-GGGGTT--EEEEE-S-TTSHHHHHHHHHHHHHS-TTTSEEEEEESS-HHHHHHHHHHHT-SS-EEEE-TTT-HHHHHHT-EETTTTEEPPEEEEE-TT-BEEEEEEPPTT-SS--HHHHHHHHHH-/----TTSBPPP--EE-TTS-EE-GGGGTTS-EEEEE-S-TTSHHHHHHHHHHHHHS-TTTSEEEEEESS-HHHHHHHHHHHT-SS-EEEE-TTT-HHHHHHT-EETTTTEEPPEEEEE-TT-BEEEEEEPPTT-SS--HHHHHHHHHT-/----TTSBPPP-EEE-TTS-EEEGGGGTTS-EEEEE-S-TTSHHHHHHHHHHHHHS-TTTSEEEEEESS-HHHHHHHHHHHT--SSEEEE-TTT-HHHHHTT-EETTTTEEPPEEEEE-TT-BEEEEEEPPTT-SS--HHHHHHHHHT-/----TTSBPPP-EEE-TTS-EEEGGGGTTS-EEEEE-S-TTSHHHHHHHHHHHHHS-TTTSEEEEEESS-HHHHHHHHHHHT-SS-EEEE-TTT-HHHHHHT-EETTTTEEPPEEEEE-TT-BEEEEEEPPTT-SS--HHHHHHHHHT-

Radius of gyration: 30.61 Å; Cα contacts (8 Å, |Δi|>4): 1322; chains: 4; bounding box: 57×89×67 Å

InterPro domains:
  IPR002065 Thiol peroxidase Tpx [MF_00269] (3-162)
  IPR002065 Thiol peroxidase Tpx [NF001808] (1-162)
  IPR002065 Thiol peroxidase Tpx [cd03014] (21-160)
  IPR013740 Redoxin [PF08534] (20-158)
  IPR013766 Thioredoxin domain [PS51352] (18-163)
  IPR018219 Thiol peroxidase conserved site [PS01265] (82-93)
  IPR036249 Thioredoxin-like superfamily [SSF52833] (1-159)
  IPR050455 Thiol Peroxidase Tpx Subfamily [PTHR43110] (1-163)

Solvent-accessible surface area: 26115 Å² total; per-residue (Å²): 189,118,12,62,102,42,62,62,3,41,34,5,40,2,10,31,32,99,79,81,120,11,37,0,22,70,29,9,29,94,13,0,0,0,0,0,0,24,0,1,30,40,50,51,2,35,81,0,0,20,82,0,10,53,72,7,50,65,163,112,3,30,1,0,0,0,0,2,0,4,2,31,2,0,104,55,11,14,54,35,3,0,10,117,72,14,52,4,2,1,3,6,70,86,15,25,0,0,105,56,2,37,3,32,52,135,128,65,32,5,0,17,42,0,0,0,0,0,31,42,50,22,68,1,63,36,48,37,76,19,74,182,93,52,113,57,4,72,25,110,39,0,26,54,20,3,170,135,75,162,138,6,75,55,40,54,138,11,37,76,6,60,3,12,34,34,101,85,85,103,13,21,15,72,86,35,72,63,100,14,0,0,0,0,0,0,26,19,1,72,69,50,62,2,36,98,0,0,101,81,0,9,91,63,4,44,84,180,89,8,26,6,0,0,0,0,14,15,85,0,120,19,0,112,112,12,12,79,91,23,65,62,150,88,17,46,4,1,1,2,47,150,91,18,24,0,0,103,50,1,37,3,35,46,146,137,106,113,56,0,19,43,0,0,0,0,0,18,45,105,30,40,0,12,15,46,37,72,15,74,172,90,46,106,54,5,64,26,86,2,0,20,14,14,2,152,38,79,166,120,2,74,96,47,55,72,3,31,45,3,41,3,6,36,34,90,80,79,110,14,41,0,36,89,28,21,50,88,22,0,0,0,0,0,0,25,19,1,88,63,52,52,2,37,98,0,0,106,79,0,12,91,70,9,61,87,171,100,1,26,4,0,0,0,0,16,14,88,0,127,27,0,108,136,8,10,74,72,29,60,60,133,125,14,56,4,2,1,2,47,129,78,14,24,0,0,104,57,0,33,3,33,39,155,142,98,118,62,0,16,41,0,0,0,0,0,25,37,38,0,85,0,52,29,37,38,68,16,73,175,87,54,113,65,5,74,27,106,36,0,26,50,15,4,169,119,80,188,115,19,64,98,45,52,148,13,31,84,3,50,4,8,34,32,93,54,84,132,14,40,20,76,91,31,78,61,84,16,1,0,0,0,0,0,25,0,1,28,40,52,60,1,36,100,0,0,106,68,0,11,90,79,8,44,74,172,56,2,45,4,1,0,0,0,2,0,5,0,38,1,0,110,39,16,14,76,95,31,64,44,149,88,12,71,4,1,1,2,5,61,95,15,24,0,0,94,62,1,30,3,28,53,137,129,48,31,10,0,15,38,0,0,0,0,0,22,45,128,31,80,0,50,34,47,42,70,16,66,184,83,58,107,56,6,71,25,109,35,0,22,62,22,2,138,129,81

Nearest PDB structures (foldseek):
  3p7x-assembly1_A  TM=9.925E-01  e=2.100E-28  Staphylococcus aureus subsp. aureus NCTC 8325
  1psq-assembly1_B  TM=9.583E-01  e=9.191E-19  Streptococcus pneumoniae
  1y25-assembly1_B  TM=9.195E-01  e=1.887E-14  Mycobacterium tuberculosis
  1xvw-assembly1_B  TM=8.790E-01  e=1.392E-12  Mycobacterium tuberculosis
  4g2e-assembly1_A-2  TM=8.549E-01  e=7.878E-13  Sulfurisphaera tokodaii str. 7